Protein AF-A0A2E1QA80-F1 (afdb_monomer_lite)

Foldseek 3Di:
DDPPPVVVVPVPDDDPDPPQLVNQQVVQVVVCVVPPFGFGFDADPVRWGDQKGARVNVQWIAGADRSRHGDPPQIDGPVVHTRPSVDPDPDEDACVPPDDDLLDQDQGWYADPRDTDRPGPPPLADPNHGNVVRDDPDPVRSVVVVVPPPDPPQWDDDPNDTAGVLQQVLLVVQQVQQVVVPDCPVDDPPCQQDGAQGQCLLPQPDPAWEAEQNRIDDPRHPNPSGHHSSSQHHWYYYNNATAEHACDDPRPRQTEEERDLSPLVSANYAADHNEQHAYEEADHLSVLNHPYDLVDLRRAAHDNYQHEDPHHPNHDCRRHHHHPPPPPADQQVLVPPSDLDVVSLVVLVCCVVVVDPDGPVNQRSQPRVPPSDSDVVSSVNSVCVRVVPDD

pLDDT: mean 76.97, std 18.78, range [27.98, 97.75]

Secondary structure (DSSP, 8-state):
--TTTHHHHSTTS-------HHHHHHHHHHHHTT-TT-----B-TTSPBPSEEEETTTTEEEEB-TTSPBPTT--EETTT-----S---TT----TT----S-----EEEEETTEEEEE-S--SEETTEE-GGG--SSHHHHHHHHSS-SS-TTEEEETTEEEEHHHHHHHHHHHHHHHHH-------TT-TT-SSS-GGGGSTT----EEETTEEE------SSS--GGGSSEEEEETTEEEEEE-STT-----EEPPPGGGGG-TT--EEE-TTSEEEEEPPGGGGGS-S-TT-TTTEE-TTSEEESSPPTTS-TTTTTT--GGGSPPTT--SSSS--SHHHHHHHHHHHHHT----HHHHHHH-SS-SS--SHHHHHHHHHHHHT---

Radius of gyration: 38.93 Å; chains: 1; bounding box: 92×45×110 Å

Structure (mmCIF, N/CA/C/O backbone):
data_AF-A0A2E1QA80-F1
#
_entry.id   AF-A0A2E1QA80-F1
#
loop_
_atom_site.group_PDB
_atom_site.id
_atom_site.type_symbol
_atom_site.label_atom_id
_atom_site.label_alt_id
_atom_site.label_comp_id
_atom_site.label_asym_id
_atom_site.label_entity_id
_atom_site.label_seq_id
_atom_site.pdbx_PDB_ins_code
_atom_site.Cartn_x
_atom_site.Cartn_y
_atom_site.Cartn_z
_atom_site.occupancy
_atom_site.B_iso_or_equiv
_atom_site.auth_seq_id
_atom_site.auth_comp_id
_atom_site.auth_asym_id
_atom_site.auth_atom_id
_atom_site.pdbx_PDB_model_num
ATOM 1 N N . MET A 1 1 ? -58.361 2.933 62.385 1.00 33.47 1 MET A N 1
ATOM 2 C CA . MET A 1 1 ? -57.453 3.664 63.294 1.00 33.47 1 MET A CA 1
ATOM 3 C C . MET A 1 1 ? -56.049 3.123 63.044 1.00 33.47 1 MET A C 1
ATOM 5 O O . MET A 1 1 ? -55.799 1.970 63.341 1.00 33.47 1 MET A O 1
ATOM 9 N N . ASN A 1 2 ? -55.247 3.920 62.333 1.00 27.98 2 ASN A N 1
ATOM 10 C CA . ASN A 1 2 ? -53.834 3.807 61.932 1.00 27.98 2 ASN A CA 1
ATOM 11 C C . ASN A 1 2 ? -53.074 2.462 61.977 1.00 27.98 2 ASN A C 1
ATOM 13 O O . ASN A 1 2 ? -52.529 2.083 63.009 1.00 27.98 2 ASN A O 1
ATOM 17 N N . LYS A 1 3 ? -52.808 1.922 60.773 1.00 34.78 3 LYS A N 1
ATOM 18 C CA . LYS A 1 3 ? -51.702 0.989 60.453 1.00 34.78 3 LYS A CA 1
ATOM 19 C C . LYS A 1 3 ? -50.292 1.551 60.768 1.00 34.78 3 LYS A C 1
ATOM 21 O O . LYS A 1 3 ? -49.323 0.808 60.778 1.00 34.78 3 LYS A O 1
ATOM 26 N N . PHE A 1 4 ? -50.178 2.843 61.096 1.00 35.94 4 PHE A N 1
ATOM 27 C CA . PHE A 1 4 ? -48.919 3.520 61.448 1.00 35.94 4 PHE A CA 1
ATOM 28 C C . PHE A 1 4 ? -48.398 3.249 62.874 1.00 35.94 4 PHE A C 1
ATOM 30 O O . PHE A 1 4 ? 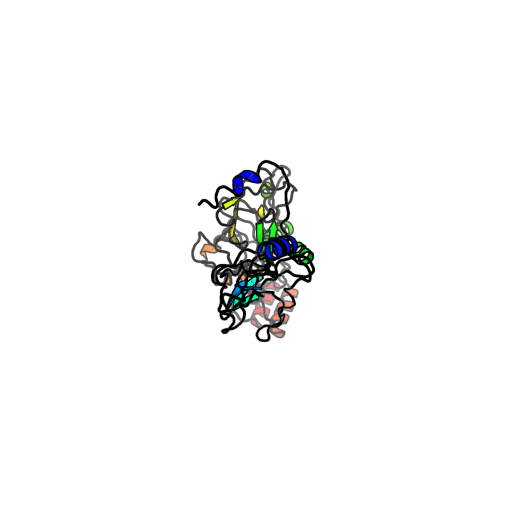-47.248 3.563 63.160 1.00 35.94 4 PHE A O 1
ATOM 37 N N . ILE A 1 5 ? -49.208 2.695 63.786 1.00 38.00 5 ILE A N 1
ATOM 38 C CA . ILE A 1 5 ? -48.797 2.522 65.198 1.00 38.00 5 ILE A CA 1
ATOM 39 C C . ILE A 1 5 ? -48.031 1.208 65.430 1.00 38.00 5 ILE A C 1
ATOM 41 O O . ILE A 1 5 ? -47.217 1.134 66.347 1.00 38.00 5 ILE A O 1
ATOM 45 N N . ILE A 1 6 ? -48.210 0.200 64.572 1.00 40.72 6 ILE A N 1
ATOM 46 C CA . ILE A 1 6 ? -47.523 -1.096 64.711 1.00 40.72 6 ILE A CA 1
ATOM 47 C C . ILE A 1 6 ? -46.044 -0.986 64.296 1.00 40.72 6 ILE A C 1
ATOM 49 O O . ILE A 1 6 ? -45.179 -1.558 64.952 1.00 40.72 6 ILE A O 1
ATOM 53 N N . TYR A 1 7 ? -45.726 -0.137 63.311 1.00 34.78 7 TYR A N 1
ATOM 54 C CA . TYR A 1 7 ? -44.350 0.084 62.841 1.00 34.78 7 TYR A CA 1
ATOM 55 C C . TYR A 1 7 ? -43.421 0.766 63.864 1.00 34.78 7 TYR A C 1
ATOM 57 O O . TYR A 1 7 ? -42.206 0.610 63.784 1.00 34.78 7 TYR A O 1
ATOM 65 N N .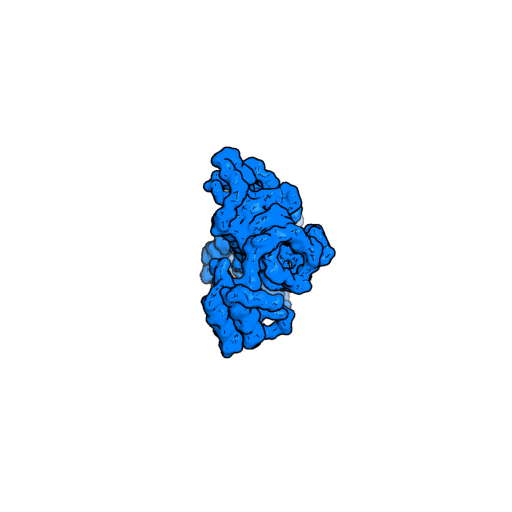 ILE A 1 8 ? -43.953 1.504 64.848 1.00 36.97 8 ILE A N 1
ATOM 66 C CA . ILE A 1 8 ? -43.129 2.266 65.809 1.00 36.97 8 ILE A CA 1
ATOM 67 C C . ILE A 1 8 ? -42.711 1.446 67.043 1.00 36.97 8 ILE A C 1
ATOM 69 O O . ILE A 1 8 ? -41.752 1.815 67.719 1.00 36.97 8 ILE A O 1
ATOM 73 N N . LEU A 1 9 ? -43.351 0.308 67.329 1.00 31.59 9 LEU A N 1
ATOM 74 C CA . LEU A 1 9 ? -42.986 -0.525 68.487 1.00 31.59 9 LEU A CA 1
ATOM 75 C C . LEU A 1 9 ? -41.844 -1.520 68.211 1.00 31.59 9 LEU A C 1
ATOM 77 O O . LEU A 1 9 ? -41.205 -1.965 69.161 1.00 31.59 9 LEU A O 1
ATOM 81 N N . PHE A 1 10 ? -41.526 -1.806 66.945 1.00 38.28 10 PHE A N 1
ATOM 82 C CA . PHE A 1 10 ? -40.479 -2.770 66.570 1.00 38.28 10 PHE A CA 1
ATOM 83 C C . PHE A 1 10 ? -39.069 -2.170 66.432 1.00 38.28 10 PHE A C 1
ATOM 85 O O . PHE A 1 10 ? -38.084 -2.893 66.530 1.00 38.28 10 PHE A O 1
ATOM 92 N N . ILE A 1 11 ? -38.936 -0.845 66.294 1.00 38.66 11 ILE A N 1
ATOM 93 C CA . ILE A 1 11 ? -37.629 -0.182 66.100 1.00 38.66 11 ILE A CA 1
ATOM 94 C C . ILE A 1 11 ? -36.786 -0.130 67.399 1.00 38.66 11 ILE A C 1
ATOM 96 O O . ILE A 1 11 ? -35.590 0.146 67.355 1.00 38.66 11 ILE A O 1
ATOM 100 N N . LEU A 1 12 ? -37.361 -0.433 68.572 1.00 37.56 12 LEU A N 1
ATOM 101 C CA . LEU A 1 12 ? -36.671 -0.306 69.870 1.00 37.56 12 LEU A CA 1
ATOM 102 C C . LEU A 1 12 ? -36.033 -1.594 70.421 1.00 37.56 12 LEU A C 1
ATOM 104 O O . LEU A 1 12 ? -35.258 -1.509 71.372 1.00 37.56 12 LEU A O 1
ATOM 108 N N . PHE A 1 13 ? -36.281 -2.760 69.827 1.00 39.00 13 PHE A N 1
ATOM 109 C CA . PHE A 1 13 ? -35.571 -3.997 70.162 1.00 39.00 13 PHE A CA 1
ATOM 110 C C . PHE A 1 13 ? -35.026 -4.592 68.873 1.00 39.00 13 PHE A C 1
ATOM 112 O O . PHE A 1 13 ? -35.768 -5.224 68.133 1.00 39.00 13 PHE A O 1
ATOM 119 N N . GLY A 1 14 ? -33.743 -4.342 68.595 1.00 38.06 14 GLY A N 1
ATOM 120 C CA . GLY A 1 14 ? -33.034 -4.817 67.407 1.00 38.06 14 GLY A CA 1
ATOM 121 C C . GLY A 1 14 ? -33.037 -6.339 67.278 1.00 38.06 14 GLY A C 1
ATOM 122 O O . GLY A 1 14 ? -32.067 -7.000 67.635 1.00 38.06 14 GLY A O 1
ATOM 123 N N . PHE A 1 15 ? -34.125 -6.866 66.732 1.00 34.81 15 PHE A N 1
ATOM 124 C CA . PHE A 1 15 ? -34.245 -8.200 66.181 1.00 34.81 15 PHE A CA 1
ATOM 125 C C . PHE A 1 15 ? -34.476 -8.039 64.683 1.00 34.81 15 PHE A C 1
ATOM 127 O O . PHE A 1 15 ? -35.538 -7.612 64.241 1.00 34.81 15 PHE A O 1
ATOM 134 N N . THR A 1 16 ? -33.456 -8.365 63.898 1.00 40.69 16 THR A N 1
ATOM 135 C CA . THR A 1 16 ? -33.630 -8.723 62.493 1.00 40.69 16 THR A CA 1
ATOM 136 C C . THR A 1 16 ? -34.321 -10.084 62.468 1.00 40.69 16 THR A C 1
ATOM 138 O O . THR A 1 16 ? -33.661 -11.116 62.585 1.00 40.69 16 THR A O 1
ATOM 141 N N . LEU A 1 17 ? -35.650 -10.093 62.414 1.00 45.44 17 LEU A N 1
ATOM 142 C CA . LEU A 1 17 ? -36.407 -11.299 62.104 1.00 45.44 17 LEU A CA 1
ATOM 143 C C . LEU A 1 17 ? -36.442 -11.430 60.580 1.00 45.44 17 LEU A C 1
ATOM 145 O O . LEU A 1 17 ? -37.048 -10.621 59.884 1.00 45.44 17 LEU A O 1
ATOM 149 N N . SER A 1 18 ? -35.717 -12.421 60.070 1.00 49.22 18 SER A N 1
ATOM 150 C CA . SER A 1 18 ? -36.038 -13.028 58.784 1.00 49.22 18 SER A CA 1
ATOM 151 C C . SER A 1 18 ? -37.424 -13.647 58.958 1.00 49.22 18 SER A C 1
ATOM 153 O O . SER A 1 18 ? -37.533 -14.675 59.623 1.00 49.22 18 SER A O 1
ATOM 155 N N . ASN A 1 19 ? -38.473 -12.990 58.461 1.00 62.25 19 ASN A N 1
ATOM 156 C CA . ASN A 1 19 ? -39.818 -13.564 58.455 1.00 62.25 19 ASN A CA 1
ATOM 157 C C . ASN A 1 19 ? -39.883 -14.564 57.303 1.00 62.25 19 ASN A C 1
ATOM 159 O O . ASN A 1 19 ? -40.236 -14.217 56.178 1.00 62.25 19 ASN A O 1
ATOM 163 N N . ASP A 1 20 ? -39.461 -15.794 57.582 1.00 81.88 20 ASP A N 1
ATOM 164 C CA . ASP A 1 20 ? -39.753 -16.915 56.700 1.00 81.88 20 ASP A CA 1
ATOM 165 C C . ASP A 1 20 ? -41.267 -17.203 56.689 1.00 81.88 20 ASP A C 1
ATOM 167 O O . ASP A 1 20 ? -42.020 -16.786 57.578 1.00 81.88 20 ASP A O 1
ATOM 171 N N . CYS A 1 21 ? -41.737 -17.886 55.646 1.00 89.69 21 CYS A N 1
ATOM 172 C CA . CYS A 1 21 ? -43.166 -18.118 55.442 1.00 89.69 21 CYS A CA 1
ATOM 173 C C . CYS A 1 21 ? -43.776 -18.930 56.597 1.00 89.69 21 CYS A C 1
ATOM 175 O O . CYS A 1 21 ? -44.899 -18.661 57.024 1.00 89.69 21 CYS A O 1
ATOM 177 N N . CYS A 1 22 ? -43.031 -19.900 57.141 1.00 90.75 22 CYS A N 1
ATOM 178 C CA . CYS A 1 22 ? -43.489 -20.754 58.239 1.00 90.75 22 CYS A CA 1
ATOM 179 C C . CYS A 1 22 ? -43.852 -19.944 59.491 1.00 90.75 22 CYS A C 1
ATOM 181 O O . CYS A 1 22 ? -44.881 -20.208 60.113 1.00 90.75 22 CYS A O 1
ATOM 183 N N . MET A 1 23 ? -43.047 -18.939 59.846 1.00 88.06 23 MET A N 1
ATOM 184 C CA . MET A 1 23 ? -43.334 -18.079 60.993 1.00 88.06 23 MET A CA 1
ATOM 185 C C . MET A 1 23 ? -44.624 -17.272 60.797 1.00 88.06 23 MET A C 1
ATOM 187 O O . MET A 1 23 ? -45.465 -17.217 61.697 1.00 88.06 23 MET A O 1
ATOM 191 N N . GLU A 1 24 ? -44.818 -16.694 59.610 1.00 87.88 24 GLU A N 1
ATOM 192 C CA . GLU A 1 24 ? -46.044 -15.966 59.253 1.00 87.88 24 GLU A CA 1
ATOM 193 C C . GLU A 1 24 ? -47.269 -16.893 59.216 1.00 87.88 24 GLU A C 1
ATOM 195 O O . GLU A 1 24 ? -48.359 -16.522 59.659 1.00 87.88 24 GLU A O 1
ATOM 200 N N . GLN A 1 25 ? -47.094 -18.133 58.756 1.00 90.31 25 GLN A N 1
ATOM 201 C CA . GLN A 1 25 ? -48.139 -19.151 58.748 1.00 90.31 25 GLN A CA 1
ATOM 202 C C . GLN A 1 25 ? -48.571 -19.544 60.171 1.00 90.31 25 GLN A C 1
ATOM 204 O O . GLN A 1 25 ? -49.772 -19.638 60.432 1.00 90.31 25 GLN A O 1
ATOM 209 N N . GLU A 1 26 ? -47.635 -19.735 61.108 1.00 89.00 26 GLU A N 1
ATOM 210 C CA . GLU A 1 26 ? -47.949 -20.038 62.514 1.00 89.00 26 GLU A CA 1
ATOM 211 C C . GLU A 1 26 ? -48.696 -18.888 63.205 1.00 89.00 26 GLU A C 1
ATOM 213 O O . GLU A 1 26 ? -49.686 -19.124 63.909 1.00 89.00 26 GLU A O 1
ATOM 218 N N . ILE A 1 27 ? -48.261 -17.645 62.970 1.00 86.50 27 ILE A N 1
ATOM 219 C CA . ILE A 1 27 ? -48.934 -16.444 63.482 1.00 86.50 27 ILE A CA 1
ATOM 220 C C . ILE A 1 27 ? -50.348 -16.362 62.910 1.00 86.50 27 ILE A C 1
ATOM 222 O O . ILE A 1 27 ? -51.305 -16.219 63.673 1.00 86.50 27 ILE A O 1
ATOM 226 N N . ALA A 1 28 ? -50.503 -16.537 61.593 1.00 85.56 28 ALA A N 1
ATOM 227 C CA . ALA A 1 28 ? -51.807 -16.533 60.946 1.00 85.56 28 ALA A CA 1
ATOM 228 C C . ALA A 1 28 ? -52.720 -17.618 61.535 1.00 85.56 28 ALA A C 1
ATOM 230 O O . ALA A 1 28 ? -53.849 -17.317 61.903 1.00 85.56 28 ALA A O 1
ATOM 231 N N . ILE A 1 29 ? -52.245 -18.855 61.712 1.00 85.69 29 ILE A N 1
ATOM 232 C CA . ILE A 1 29 ? -53.035 -19.947 62.307 1.00 85.69 29 ILE A CA 1
ATOM 233 C C . ILE A 1 29 ? -53.491 -19.603 63.732 1.00 85.69 29 ILE A C 1
ATOM 235 O O . ILE A 1 29 ? -54.655 -19.837 64.068 1.00 85.69 29 ILE A O 1
ATOM 239 N N . SER A 1 30 ? -52.601 -19.040 64.556 1.00 83.94 30 SER A N 1
ATOM 240 C CA . SER A 1 30 ? -52.919 -18.611 65.924 1.00 83.94 30 SER A CA 1
ATOM 241 C C . SER A 1 30 ? -53.962 -17.490 65.940 1.00 83.94 30 SER A C 1
ATOM 243 O O . SER A 1 30 ? -54.946 -17.567 66.677 1.00 83.94 30 SER A O 1
ATOM 245 N N . ASP A 1 31 ? -53.779 -16.472 65.102 1.00 81.75 31 ASP A N 1
ATOM 246 C CA . ASP A 1 31 ? -54.678 -15.319 65.008 1.00 81.75 31 ASP A CA 1
ATOM 247 C C . ASP A 1 31 ? -56.041 -15.686 64.404 1.00 81.75 31 ASP A C 1
ATOM 249 O O . ASP A 1 31 ? -57.049 -15.028 64.673 1.00 81.75 31 ASP A O 1
ATOM 253 N N . CYS A 1 32 ? -56.098 -16.756 63.605 1.00 79.12 32 CYS A N 1
ATOM 254 C CA . CYS A 1 32 ? -57.327 -17.221 62.979 1.00 79.12 32 CYS A CA 1
ATOM 255 C C . CYS A 1 32 ? -58.323 -17.851 63.962 1.00 79.12 32 CYS A C 1
ATOM 257 O O . CYS A 1 32 ? -59.497 -17.873 63.614 1.00 79.12 32 CYS A O 1
ATOM 259 N N . ASP A 1 33 ? -57.907 -18.368 65.129 1.00 73.81 33 ASP A N 1
ATOM 260 C CA . ASP A 1 33 ? -58.739 -18.971 66.205 1.00 73.81 33 ASP A CA 1
ATOM 261 C C . ASP A 1 33 ? -60.045 -19.670 65.736 1.00 73.81 33 ASP A C 1
ATOM 263 O O . ASP A 1 33 ? -61.141 -19.457 66.256 1.00 73.81 33 ASP A O 1
ATOM 267 N N . GLY A 1 34 ? -59.963 -20.476 64.670 1.00 65.81 34 GLY A N 1
ATOM 268 C CA . GLY A 1 34 ? -61.111 -21.198 64.102 1.00 65.81 34 GLY A CA 1
ATOM 269 C C . GLY A 1 34 ? -62.166 -20.349 63.368 1.00 65.81 34 GLY A C 1
ATOM 270 O O . GLY A 1 34 ? -63.216 -20.882 62.993 1.00 65.81 34 GLY A O 1
ATOM 271 N N . MET A 1 35 ? -61.925 -19.058 63.120 1.00 71.50 35 MET A N 1
ATOM 272 C CA . MET A 1 35 ? -62.786 -18.209 62.296 1.00 71.50 35 MET A CA 1
ATOM 273 C C . MET A 1 35 ? -62.778 -18.671 60.837 1.00 71.50 35 MET A C 1
ATOM 275 O O . MET A 1 35 ? -61.754 -18.712 60.156 1.00 71.50 35 MET A O 1
ATOM 279 N N . THR A 1 36 ? -63.967 -18.990 60.324 1.00 65.44 36 THR A N 1
ATOM 280 C CA . THR A 1 36 ? -64.150 -19.292 58.905 1.00 65.44 36 THR A CA 1
ATOM 281 C C . THR A 1 36 ? -63.960 -18.014 58.099 1.00 65.44 36 THR A C 1
ATOM 283 O O . THR A 1 36 ? -64.730 -17.069 58.254 1.00 65.44 36 THR A O 1
ATOM 286 N N . GLY A 1 37 ? -62.955 -17.989 57.226 1.00 71.94 37 GLY A N 1
ATOM 287 C CA . GLY A 1 37 ? -62.759 -16.879 56.299 1.00 71.94 37 GLY A CA 1
ATOM 288 C C . GLY A 1 37 ? -61.359 -16.288 56.271 1.00 71.94 37 GLY A C 1
ATOM 289 O O . GLY A 1 37 ? -61.060 -15.558 55.333 1.00 71.94 37 GLY A O 1
ATOM 290 N N . CYS A 1 38 ? -60.507 -16.593 57.245 1.00 82.38 38 CYS A N 1
ATOM 291 C CA . CYS A 1 38 ? -59.172 -16.013 57.325 1.00 82.38 38 CYS A CA 1
ATOM 292 C C . CYS A 1 38 ? -58.198 -16.605 56.294 1.00 82.38 38 CYS A C 1
ATOM 294 O O . CYS A 1 38 ? -58.375 -17.735 55.833 1.00 82.38 38 CYS A O 1
ATOM 296 N N . PHE A 1 39 ? -57.205 -15.809 55.898 1.00 87.31 39 PHE A N 1
ATOM 297 C CA . PHE A 1 39 ? -56.135 -16.230 54.998 1.00 87.31 39 PHE A CA 1
ATOM 298 C C . PHE A 1 39 ? -55.003 -16.857 55.812 1.00 87.31 39 PHE A C 1
ATOM 300 O O . PHE A 1 39 ? -54.581 -16.286 56.814 1.00 87.31 39 PHE A O 1
ATOM 307 N N . ILE A 1 40 ? -54.533 -18.022 55.374 1.00 90.12 40 ILE A N 1
ATOM 308 C CA . ILE A 1 40 ? -53.371 -18.706 55.940 1.00 90.12 40 ILE A CA 1
ATOM 309 C C . ILE A 1 40 ? -52.361 -18.838 54.794 1.00 90.12 40 ILE A C 1
ATOM 311 O O . ILE A 1 40 ? -52.708 -19.497 53.809 1.00 90.12 40 ILE A O 1
ATOM 315 N N . PRO A 1 41 ? -51.163 -18.232 54.903 1.00 91.38 41 PRO A N 1
ATOM 316 C CA . PRO A 1 41 ? -50.096 -18.376 53.920 1.00 91.38 41 PRO A CA 1
ATOM 317 C C . PRO A 1 41 ? -49.795 -19.833 53.575 1.00 91.38 41 PRO A C 1
ATOM 319 O O . PRO A 1 41 ? -49.794 -20.700 54.453 1.00 91.38 41 PRO A O 1
ATOM 322 N N . GLN A 1 42 ? -49.525 -20.109 52.304 1.00 93.38 42 GLN A N 1
ATOM 323 C CA . GLN A 1 42 ? -49.032 -21.396 51.831 1.00 93.38 42 GLN A CA 1
ATOM 324 C C . GLN A 1 42 ? -47.503 -21.376 51.745 1.00 93.38 42 GLN A C 1
ATOM 326 O O . GLN A 1 42 ? -46.925 -20.529 51.065 1.00 93.38 42 GLN A O 1
ATOM 331 N N . CYS A 1 43 ? -46.857 -22.325 52.423 1.00 91.50 43 CYS A N 1
ATOM 332 C CA . CYS A 1 43 ? -45.402 -22.403 52.536 1.00 91.50 43 CYS A CA 1
ATOM 333 C C . CYS A 1 43 ? -44.884 -23.769 52.088 1.00 91.50 43 CYS A C 1
ATOM 335 O O . CYS A 1 43 ? -45.523 -24.793 52.343 1.00 91.50 43 CYS A O 1
ATOM 337 N N . THR A 1 44 ? -43.697 -23.758 51.488 1.00 84.44 44 THR A N 1
ATOM 338 C CA . THR A 1 44 ? -42.917 -24.949 51.138 1.00 84.44 44 THR A CA 1
ATOM 339 C C . THR A 1 44 ? -42.344 -25.624 52.392 1.00 84.44 44 THR A C 1
ATOM 341 O O . THR A 1 44 ? -42.290 -25.034 53.474 1.00 84.44 44 THR A O 1
ATOM 344 N N . ASN A 1 45 ? -41.833 -26.853 52.248 1.00 83.38 45 ASN A N 1
ATOM 345 C CA . ASN A 1 45 ? -41.173 -27.578 53.347 1.00 83.38 45 ASN A CA 1
ATOM 346 C C . ASN A 1 45 ? -39.899 -26.887 53.868 1.00 83.38 45 ASN A C 1
ATOM 348 O O . ASN A 1 45 ? -39.525 -27.105 55.018 1.00 83.38 45 ASN A O 1
ATOM 352 N N . ASP A 1 46 ? -39.253 -26.069 53.033 1.00 85.75 46 ASP A N 1
ATOM 353 C CA . ASP A 1 46 ? -38.039 -25.317 53.375 1.00 85.75 46 ASP A CA 1
ATOM 354 C C . ASP A 1 46 ? -38.357 -23.916 53.933 1.00 85.75 46 ASP A C 1
ATOM 356 O O . ASP A 1 46 ? -37.471 -23.074 54.052 1.00 85.75 46 ASP A O 1
ATOM 360 N N . CYS A 1 47 ? -39.624 -23.655 54.277 1.00 85.75 47 CYS A N 1
ATOM 361 C CA . CYS A 1 47 ? -40.120 -22.386 54.814 1.00 85.75 47 CYS A CA 1
ATOM 362 C C . CYS A 1 47 ? -40.030 -21.174 53.872 1.00 85.75 47 CYS A C 1
ATOM 364 O O . CYS A 1 47 ? -40.194 -20.034 54.310 1.00 85.75 47 CYS A O 1
ATOM 366 N N . ASN A 1 48 ? -39.890 -21.412 52.567 1.00 84.75 48 ASN A N 1
ATOM 367 C CA . ASN A 1 48 ? -40.126 -20.400 51.535 1.00 84.75 48 ASN A CA 1
ATOM 368 C C . ASN A 1 48 ? -41.621 -20.285 51.210 1.00 84.75 48 ASN A C 1
ATOM 370 O O . ASN A 1 48 ? -42.378 -21.239 51.415 1.00 84.75 48 ASN A O 1
ATOM 374 N N . TRP A 1 49 ? -42.031 -19.142 50.665 1.00 85.69 49 TRP A N 1
ATOM 375 C CA . TRP A 1 49 ? -43.381 -18.931 50.142 1.00 85.69 49 TRP A CA 1
ATOM 376 C C . TRP A 1 49 ? -43.641 -19.845 48.942 1.00 85.69 49 TRP A C 1
ATOM 378 O O . TRP A 1 49 ? -42.807 -19.939 48.043 1.00 85.69 49 TRP A O 1
ATOM 388 N N . GLU A 1 50 ? -44.789 -20.525 48.921 1.00 85.56 50 GLU A N 1
ATOM 389 C CA . GLU A 1 50 ? -45.269 -21.153 47.684 1.00 85.56 50 GLU A CA 1
ATOM 390 C C . GLU A 1 50 ? -45.557 -20.047 46.662 1.00 85.56 50 GLU A C 1
ATOM 392 O O . GLU A 1 50 ? -46.212 -19.056 47.000 1.00 85.56 50 GLU A O 1
ATOM 397 N N . SER A 1 51 ? -45.099 -20.205 45.417 1.00 85.06 51 SER A N 1
ATOM 398 C CA . SER A 1 51 ? -45.230 -19.155 44.393 1.00 85.06 51 SER A CA 1
ATOM 399 C C . SER A 1 51 ? -46.687 -18.779 44.118 1.00 85.06 51 SER A C 1
ATOM 401 O O . SER A 1 51 ? -46.973 -17.637 43.772 1.00 85.06 51 SER A O 1
ATOM 403 N N . THR A 1 52 ? -47.618 -19.714 44.335 1.00 89.25 52 THR A N 1
ATOM 404 C CA . THR A 1 52 ? -49.066 -19.478 44.319 1.00 89.25 52 THR A CA 1
ATOM 405 C C . THR A 1 52 ? -49.623 -19.420 45.737 1.00 89.25 52 THR A C 1
ATOM 407 O O . THR A 1 52 ? -49.551 -20.396 46.486 1.00 89.25 52 THR A O 1
ATOM 410 N N . GLN A 1 53 ? -50.291 -18.319 46.072 1.00 92.19 53 GLN A N 1
ATOM 411 C CA . GLN A 1 53 ? -51.092 -18.193 47.287 1.00 92.19 53 GLN A CA 1
ATOM 412 C C . GLN A 1 53 ? -52.578 -18.259 46.940 1.00 92.19 53 GLN A C 1
ATOM 414 O O . GLN A 1 53 ? -53.024 -17.693 45.944 1.00 92.19 53 GLN A O 1
ATOM 419 N N . CYS A 1 54 ? -53.371 -18.938 47.768 1.00 89.88 54 CYS A N 1
ATOM 420 C CA . CYS A 1 54 ? -54.803 -19.116 47.530 1.00 89.88 54 CYS A CA 1
ATOM 421 C C . CYS A 1 54 ? -55.630 -18.805 48.772 1.00 89.88 54 CYS A C 1
ATOM 423 O O . CYS A 1 54 ? -55.446 -19.397 49.837 1.00 89.88 54 CYS A O 1
ATOM 425 N N . TRP A 1 55 ? -56.636 -17.949 48.625 1.00 92.44 55 TRP A N 1
ATOM 426 C CA . TRP A 1 55 ? -57.567 -17.639 49.697 1.00 92.44 55 TRP A CA 1
ATOM 427 C C . TRP A 1 55 ? -58.931 -18.283 49.462 1.00 92.44 55 TRP A C 1
ATOM 429 O O . TRP A 1 55 ? -59.815 -17.749 48.791 1.00 92.44 55 TRP A O 1
ATOM 439 N N . SER A 1 56 ? -59.129 -19.451 50.073 1.00 81.69 56 SER A N 1
ATOM 440 C CA . SER A 1 56 ? -60.317 -20.287 49.856 1.00 81.69 56 SER A CA 1
ATOM 441 C C . SER A 1 56 ? -61.653 -19.604 50.175 1.00 81.69 56 SER A C 1
ATOM 443 O O . SER A 1 56 ? -62.676 -20.000 49.624 1.00 81.69 56 SER A O 1
ATOM 445 N N . SER A 1 57 ? -61.681 -18.606 51.066 1.00 83.00 57 SER A N 1
ATOM 446 C CA . SER A 1 57 ? -62.924 -17.930 51.462 1.00 83.00 57 SER A CA 1
ATOM 447 C C . SER A 1 57 ? -63.390 -16.873 50.462 1.00 83.00 57 SER A C 1
ATOM 449 O O . SER A 1 57 ? -64.593 -16.650 50.327 1.00 83.00 57 SER A O 1
ATOM 451 N N . THR A 1 58 ? -62.452 -16.239 49.758 1.00 86.06 58 THR A N 1
ATOM 452 C CA . THR A 1 58 ? -62.739 -15.284 48.682 1.00 86.06 58 THR A CA 1
ATOM 453 C C . THR A 1 58 ? -62.816 -15.990 47.333 1.00 86.06 58 THR A C 1
ATOM 455 O O . THR A 1 58 ? -63.499 -15.508 46.431 1.00 86.06 58 THR A O 1
ATOM 458 N N . GLY A 1 59 ? -62.163 -17.150 47.214 1.00 85.12 59 GLY A N 1
ATOM 459 C CA . GLY A 1 59 ? -62.073 -17.920 45.982 1.00 85.12 59 GLY A CA 1
ATOM 460 C C . GLY A 1 59 ? -61.086 -17.318 44.988 1.00 85.12 59 GLY A C 1
ATOM 461 O O . GLY A 1 59 ? -61.295 -17.482 43.794 1.00 85.12 59 GLY A O 1
ATOM 462 N N . TYR A 1 60 ? -60.051 -16.618 45.458 1.00 88.88 60 TYR A N 1
ATOM 463 C CA . TYR A 1 60 ? -58.995 -16.049 44.616 1.00 88.88 60 TYR A CA 1
ATOM 464 C C . TYR A 1 60 ? -57.647 -16.694 44.916 1.00 88.88 60 TYR A C 1
ATOM 466 O O . TYR A 1 60 ? -57.365 -17.036 46.067 1.00 88.88 60 TYR A O 1
ATOM 474 N N . CYS A 1 61 ? -56.824 -16.827 43.883 1.00 89.25 61 CYS A N 1
ATOM 475 C CA . CYS A 1 61 ? -55.418 -17.201 43.980 1.00 89.25 61 CYS A CA 1
ATOM 476 C C . CYS A 1 61 ? -54.567 -16.159 43.243 1.00 89.25 61 CYS A C 1
ATOM 478 O O . CYS A 1 61 ? -55.030 -15.612 42.244 1.00 89.25 61 CYS A O 1
ATOM 480 N N . TRP A 1 62 ? -53.356 -15.886 43.720 1.00 90.62 62 TRP A N 1
ATOM 481 C CA . TRP A 1 62 ? -52.415 -14.920 43.139 1.00 90.62 62 TRP A CA 1
ATOM 482 C C . TRP A 1 62 ? -50.974 -15.430 43.251 1.00 90.62 62 TRP A C 1
ATOM 484 O O . TRP A 1 62 ? -50.698 -16.340 44.038 1.00 90.62 62 TRP A O 1
ATOM 494 N N . CYS A 1 63 ? -50.067 -14.836 42.479 1.00 86.50 63 CYS A N 1
ATOM 495 C CA . CYS A 1 63 ? -48.638 -15.112 42.578 1.00 86.50 63 CYS A CA 1
ATOM 496 C C . CYS A 1 63 ? -47.971 -14.192 43.601 1.00 86.50 63 CYS A C 1
ATOM 498 O O . CYS A 1 63 ? -48.385 -13.040 43.765 1.00 86.50 63 CYS A O 1
ATOM 500 N N . VAL A 1 64 ? -46.934 -14.686 44.276 1.00 82.00 64 VAL A N 1
ATOM 501 C CA . VAL A 1 64 ? -46.125 -13.900 45.219 1.00 82.00 64 VAL A CA 1
ATOM 502 C C . VAL A 1 64 ? -44.637 -13.954 44.892 1.00 82.00 64 VAL A C 1
ATOM 504 O O . VAL A 1 64 ? -44.158 -14.935 44.330 1.00 82.00 64 VAL A O 1
ATOM 507 N N . ASP A 1 65 ? -43.909 -12.898 45.258 1.00 75.56 65 ASP A N 1
ATOM 508 C CA . ASP A 1 65 ? -42.448 -12.851 45.170 1.00 75.56 65 ASP A CA 1
ATOM 509 C C . ASP A 1 65 ? -41.764 -13.689 46.275 1.00 75.56 65 ASP A C 1
ATOM 511 O O . ASP A 1 65 ? -42.408 -14.262 47.159 1.00 75.56 65 ASP A O 1
ATOM 515 N N . GLN A 1 66 ? -40.426 -13.721 46.267 1.00 77.12 66 GLN A N 1
ATOM 516 C CA . GLN A 1 66 ? -39.612 -14.423 47.275 1.00 77.12 66 GLN A CA 1
ATOM 517 C C . GLN A 1 66 ? -39.852 -13.965 48.730 1.00 77.12 66 GLN A C 1
ATOM 519 O O . GLN A 1 66 ? -39.470 -14.669 49.664 1.00 77.12 66 GLN A O 1
ATOM 524 N N . ASN A 1 67 ? -40.480 -12.803 48.935 1.00 77.06 67 ASN A N 1
ATOM 525 C CA . ASN A 1 67 ? -40.796 -12.237 50.244 1.00 77.06 67 ASN A CA 1
ATOM 526 C C . ASN A 1 67 ? -42.287 -12.376 50.613 1.00 77.06 67 ASN A C 1
ATOM 528 O O . ASN A 1 67 ? -42.685 -11.910 51.682 1.00 77.06 67 ASN A O 1
ATOM 532 N N . GLY A 1 68 ? -43.111 -12.996 49.760 1.00 78.50 68 GLY A N 1
ATOM 533 C CA . GLY A 1 68 ? -44.546 -13.177 49.986 1.00 78.50 68 GLY A CA 1
ATOM 534 C C . GLY A 1 68 ? -45.420 -11.994 49.559 1.00 78.50 68 GLY A C 1
ATOM 535 O O . GLY A 1 68 ? -46.605 -11.959 49.905 1.00 78.50 68 GLY A O 1
ATOM 536 N N . PHE A 1 69 ? -44.880 -11.015 48.825 1.00 80.00 69 PHE A N 1
ATOM 537 C CA . PHE A 1 69 ? -45.666 -9.901 48.294 1.00 80.00 69 PHE A CA 1
ATOM 538 C C . PHE A 1 69 ? -46.408 -10.309 47.026 1.00 80.00 69 PHE A C 1
ATOM 540 O O . PHE A 1 69 ? -45.824 -10.892 46.120 1.00 80.00 69 PHE A O 1
ATOM 547 N N . GLU A 1 70 ? -47.698 -9.973 46.955 1.00 82.75 70 GLU A N 1
ATOM 548 C CA . GLU A 1 70 ? -48.522 -10.202 45.766 1.00 82.75 70 GLU A CA 1
ATOM 549 C C . GLU A 1 70 ? -47.938 -9.487 44.541 1.00 82.75 70 GLU A C 1
ATOM 551 O O . GLU A 1 70 ? -47.696 -8.278 44.570 1.00 82.75 70 GLU A O 1
ATOM 556 N N . ILE A 1 71 ? -47.773 -10.238 43.451 1.00 73.69 71 ILE A N 1
ATOM 557 C CA . ILE A 1 71 ? -47.439 -9.704 42.133 1.00 73.69 71 ILE A CA 1
ATOM 558 C C . ILE A 1 71 ? -48.708 -9.081 41.551 1.00 73.69 71 ILE A C 1
ATOM 560 O O . ILE A 1 71 ? -49.713 -9.766 41.322 1.00 73.69 71 ILE A O 1
ATOM 564 N N . GLU A 1 72 ? -48.677 -7.770 41.323 1.00 75.00 72 GLU A N 1
ATOM 565 C CA . GLU A 1 72 ? -49.839 -7.008 40.870 1.00 75.00 72 GLU A CA 1
ATOM 566 C C . GLU A 1 72 ? -50.391 -7.560 39.544 1.00 75.00 72 GLU A C 1
ATOM 568 O O . GLU A 1 72 ? -49.661 -7.784 38.582 1.00 75.00 72 GLU A O 1
ATOM 573 N N . GLY A 1 73 ? -51.706 -7.793 39.490 1.00 74.25 73 GLY A N 1
ATOM 574 C CA . GLY A 1 73 ? -52.384 -8.308 38.296 1.00 74.25 73 GLY A CA 1
ATOM 575 C C . GLY A 1 73 ? -52.397 -9.835 38.149 1.00 74.25 73 GLY A C 1
ATOM 576 O O . GLY A 1 73 ? -53.068 -10.329 37.247 1.00 74.25 73 GLY A O 1
ATOM 577 N N . SER A 1 74 ? -51.748 -10.585 39.048 1.00 76.00 74 SER A N 1
ATOM 578 C CA . SER A 1 74 ? -51.737 -12.061 39.026 1.00 76.00 74 SER A CA 1
ATOM 579 C C . SER A 1 74 ? -52.985 -12.720 39.639 1.00 76.00 74 SER A C 1
ATOM 581 O O . SER A 1 74 ? -53.186 -13.925 39.504 1.00 76.00 74 SER A O 1
ATOM 583 N N . SER A 1 75 ? -53.840 -11.952 40.322 1.00 86.94 75 SER A N 1
ATOM 584 C CA . SER A 1 75 ? -55.013 -12.474 41.029 1.00 86.94 75 SER A CA 1
ATOM 585 C C . SER A 1 75 ? -56.101 -12.969 40.073 1.00 86.94 75 SER A C 1
ATOM 587 O O . SER A 1 75 ? -56.676 -12.185 39.312 1.00 86.94 75 SER A O 1
ATOM 589 N N . ILE A 1 76 ? -56.447 -14.256 40.156 1.00 77.75 76 ILE A N 1
ATOM 590 C CA . ILE A 1 76 ? -57.551 -14.851 39.396 1.00 77.75 76 ILE A CA 1
ATOM 591 C C . ILE A 1 76 ? -58.533 -15.614 40.297 1.00 77.75 76 ILE A C 1
ATOM 593 O O . ILE A 1 76 ? -58.151 -16.139 41.349 1.00 77.75 76 ILE A O 1
ATOM 597 N N . PRO A 1 77 ? -59.812 -15.727 39.899 1.00 83.44 77 PRO A N 1
ATOM 598 C CA . PRO A 1 77 ? -60.767 -16.561 40.612 1.00 83.44 77 PRO A CA 1
ATOM 599 C C . PRO A 1 77 ? -60.458 -18.055 40.437 1.00 83.44 77 PRO A C 1
ATOM 601 O O . PRO A 1 77 ? -60.328 -18.539 39.314 1.00 83.44 77 PRO A O 1
ATOM 604 N N . SER A 1 78 ? -60.454 -18.822 41.527 1.00 80.06 78 SER A N 1
ATOM 605 C CA . SER A 1 78 ? -60.068 -20.242 41.556 1.00 80.06 78 SER A CA 1
ATOM 606 C C . SER A 1 78 ? -60.967 -21.169 40.726 1.00 80.06 78 SER A C 1
ATOM 608 O O . SER A 1 78 ? -60.583 -22.288 40.396 1.00 80.06 78 SER A O 1
ATOM 610 N N . TRP A 1 79 ? -62.170 -20.721 40.348 1.00 77.06 79 TRP A N 1
ATOM 611 C CA . TRP A 1 79 ? -63.058 -21.449 39.431 1.00 77.06 79 TRP A CA 1
ATOM 612 C C . TRP A 1 79 ? -62.748 -21.211 37.945 1.00 77.06 79 TRP A C 1
ATOM 614 O O . TRP A 1 79 ? -63.352 -21.863 37.093 1.00 77.06 79 TRP A O 1
ATOM 624 N N . GLN A 1 80 ? -61.856 -20.272 37.621 1.00 73.88 80 GLN A N 1
ATOM 625 C CA . GLN A 1 80 ? -61.347 -20.039 36.264 1.00 73.88 80 GLN A CA 1
ATOM 626 C C . GLN A 1 80 ? -59.996 -20.726 36.025 1.00 73.88 80 GLN A C 1
ATOM 628 O O . GLN A 1 80 ? -59.621 -20.916 34.872 1.00 73.88 80 GLN A O 1
ATOM 633 N N . GLY A 1 81 ? -59.307 -21.140 37.091 1.00 77.69 81 GLY A N 1
ATOM 634 C CA . GLY A 1 81 ? -58.011 -21.810 37.046 1.00 77.69 81 GLY A CA 1
ATOM 635 C C . GLY A 1 81 ? -57.143 -21.428 38.244 1.00 77.69 81 GLY A C 1
ATOM 636 O O . GLY A 1 81 ? -57.629 -20.810 39.192 1.00 77.69 81 GLY A O 1
ATOM 637 N N . TYR A 1 82 ? -55.860 -21.781 38.175 1.00 76.19 82 TYR A N 1
ATOM 638 C CA . TYR A 1 82 ? -54.814 -21.279 39.072 1.00 76.19 82 TYR A CA 1
ATOM 639 C C . TYR A 1 82 ? -53.917 -20.306 38.297 1.00 76.19 82 TYR A C 1
ATOM 641 O O . TYR A 1 82 ? -53.743 -20.517 37.093 1.00 76.19 82 TYR A O 1
ATOM 649 N N . PRO A 1 83 ? -53.433 -19.220 38.931 1.00 75.56 83 PRO A N 1
ATOM 650 C CA . PRO A 1 83 ? -52.513 -18.306 38.274 1.00 75.56 83 PRO A CA 1
ATOM 651 C C . PRO A 1 83 ? -51.237 -19.068 37.927 1.00 75.56 83 PRO A C 1
ATOM 653 O O . PRO A 1 83 ? -50.798 -19.930 38.689 1.00 75.56 83 PRO A O 1
ATOM 656 N N . ASP A 1 84 ? -50.688 -18.785 36.754 1.00 77.56 84 ASP A N 1
ATOM 657 C CA . ASP A 1 84 ? -49.431 -19.382 36.334 1.00 77.56 84 ASP A CA 1
ATOM 658 C C . ASP A 1 84 ? -48.285 -18.640 37.026 1.00 77.56 84 ASP A C 1
ATOM 660 O O . ASP A 1 84 ? -47.934 -17.523 36.649 1.00 77.56 84 ASP A O 1
ATOM 664 N N . CYS A 1 85 ? -47.788 -19.228 38.112 1.00 74.06 85 CYS A N 1
ATOM 665 C CA . CYS A 1 85 ? -46.709 -18.676 38.930 1.00 74.06 85 CYS A CA 1
ATOM 666 C C . CYS A 1 85 ? -45.390 -19.433 38.723 1.00 74.06 85 CYS A C 1
ATOM 668 O O . CYS A 1 85 ? -44.487 -19.317 39.555 1.00 74.06 85 CYS A O 1
ATOM 670 N N . GLU A 1 86 ? -45.290 -20.243 37.661 1.00 65.75 86 GLU A N 1
ATOM 671 C CA . GLU A 1 86 ? -44.033 -20.879 37.245 1.00 65.75 86 GLU A CA 1
ATOM 672 C C . GLU A 1 86 ? -43.169 -19.944 36.372 1.00 65.75 86 GLU A C 1
ATOM 674 O O . GLU A 1 86 ? -42.006 -20.251 36.117 1.00 65.75 86 GLU A O 1
ATOM 679 N N . ASP A 1 87 ? -43.673 -18.752 36.029 1.00 47.53 87 ASP A N 1
ATOM 680 C CA . ASP A 1 87 ? -42.950 -17.709 35.293 1.00 47.53 87 ASP A CA 1
ATOM 681 C C . ASP A 1 87 ? -42.411 -16.602 36.223 1.00 47.53 87 ASP A C 1
ATOM 683 O O . ASP A 1 87 ? -42.980 -15.518 36.371 1.00 47.53 87 ASP A O 1
ATOM 687 N N . ASN A 1 88 ? -41.248 -16.849 36.832 1.00 40.84 88 ASN A N 1
ATOM 688 C CA . ASN A 1 88 ? -40.402 -15.775 37.360 1.00 40.84 88 ASN A CA 1
ATOM 689 C C . ASN A 1 88 ? -39.791 -14.996 36.184 1.00 40.84 88 ASN A C 1
ATOM 691 O O . ASN A 1 88 ? -38.724 -15.358 35.694 1.00 40.84 88 ASN A O 1
ATOM 695 N N . ASN A 1 89 ? -40.454 -13.931 35.727 1.00 44.06 89 ASN A N 1
ATOM 696 C CA . ASN A 1 89 ? -39.915 -13.051 34.686 1.00 44.06 89 ASN A CA 1
ATOM 697 C C . ASN A 1 89 ? -40.230 -11.564 34.937 1.00 44.06 89 ASN A C 1
ATOM 699 O O . ASN A 1 89 ? -40.867 -10.885 34.133 1.00 44.06 89 ASN A O 1
ATOM 703 N N . GLU A 1 90 ? -39.698 -11.008 36.028 1.00 46.00 90 GLU A N 1
ATOM 704 C CA . GLU A 1 90 ? -39.151 -9.650 35.923 1.00 46.00 90 GLU A CA 1
ATOM 705 C C . GLU A 1 90 ? -37.873 -9.746 35.067 1.00 46.00 90 GLU A C 1
ATOM 707 O O . GLU A 1 90 ? -36.829 -10.148 35.574 1.00 46.00 90 GLU A O 1
ATOM 712 N N . GLY A 1 91 ? -37.947 -9.433 33.763 1.00 46.09 91 GLY A N 1
ATOM 713 C CA . GLY A 1 91 ? -36.730 -9.368 32.933 1.00 46.09 91 GLY A CA 1
ATOM 714 C C . GLY A 1 91 ? -36.835 -9.461 31.406 1.00 46.09 91 GLY A C 1
ATOM 715 O O . GLY A 1 91 ? -35.794 -9.494 30.758 1.00 46.09 91 GLY A O 1
ATOM 716 N N . CYS A 1 92 ? -38.018 -9.502 30.789 1.00 43.78 92 CYS A N 1
ATOM 717 C CA . CYS A 1 92 ? -38.108 -9.653 29.330 1.00 43.78 92 CYS A CA 1
ATOM 718 C C . CYS A 1 92 ? -38.090 -8.279 28.627 1.00 43.78 92 CYS A C 1
ATOM 720 O O . CYS A 1 92 ? -39.103 -7.578 28.586 1.00 43.78 92 CYS A O 1
ATOM 722 N N . TYR A 1 93 ? -36.923 -7.878 28.113 1.00 48.03 93 TYR A N 1
ATOM 723 C CA . TYR A 1 93 ? -36.729 -6.661 27.316 1.00 48.03 93 TYR A CA 1
ATOM 724 C C . TYR A 1 93 ? -36.825 -6.980 25.816 1.00 48.03 93 TYR A C 1
ATOM 726 O O . TYR A 1 93 ? -36.407 -8.049 25.373 1.00 48.03 93 TYR A O 1
ATOM 734 N N . ASP A 1 94 ? -37.378 -6.055 25.031 1.00 45.69 94 ASP A N 1
ATOM 735 C CA . ASP A 1 94 ? -37.351 -6.132 23.568 1.00 45.69 94 ASP A CA 1
ATOM 736 C C . ASP A 1 94 ? -35.961 -5.703 23.077 1.00 45.69 94 ASP A C 1
ATOM 738 O O . ASP A 1 94 ? -35.577 -4.542 23.226 1.00 45.69 94 ASP A O 1
ATOM 742 N N . LEU A 1 95 ? -35.185 -6.666 22.577 1.00 48.84 95 LEU A N 1
ATOM 743 C CA . LEU A 1 95 ? -33.792 -6.484 22.155 1.00 48.84 95 LEU A CA 1
ATOM 744 C C . LEU A 1 95 ? -33.617 -6.667 20.642 1.00 48.84 95 LEU A C 1
ATOM 746 O O . LEU A 1 95 ? -32.486 -6.729 20.175 1.00 48.84 95 LEU A O 1
ATOM 750 N N . ILE A 1 96 ? -34.712 -6.751 19.874 1.00 46.09 96 ILE A N 1
ATOM 751 C CA . ILE A 1 96 ? -34.667 -7.008 18.423 1.00 46.09 96 ILE A CA 1
ATOM 752 C C . ILE A 1 96 ? -33.851 -5.949 17.660 1.00 46.09 96 ILE A C 1
ATOM 754 O O . ILE A 1 96 ? -33.275 -6.257 16.621 1.00 46.09 96 ILE A O 1
ATOM 758 N N . ASP A 1 97 ? -33.778 -4.730 18.200 1.00 40.97 97 ASP A N 1
ATOM 759 C CA . ASP A 1 97 ? -33.074 -3.586 17.612 1.00 40.97 97 ASP A CA 1
ATOM 760 C C . ASP A 1 97 ? -31.711 -3.295 18.284 1.00 40.97 97 ASP A C 1
ATOM 762 O O . ASP A 1 97 ? -31.134 -2.228 18.064 1.00 40.97 97 ASP A O 1
ATOM 766 N N . ILE A 1 98 ? -31.190 -4.200 19.126 1.00 38.72 98 ILE A N 1
ATOM 767 C CA . ILE A 1 98 ? -29.880 -4.044 19.779 1.00 38.72 98 ILE A CA 1
ATOM 768 C C . ILE A 1 98 ? -28.885 -5.062 19.209 1.00 38.72 98 ILE A C 1
ATOM 770 O O . ILE A 1 98 ? -29.144 -6.260 19.200 1.00 38.72 98 ILE A O 1
ATOM 774 N N . GLN A 1 99 ? -27.740 -4.569 18.737 1.00 43.31 99 GLN A N 1
ATOM 775 C CA . GLN A 1 99 ? -26.657 -5.348 18.131 1.00 43.31 99 GLN A CA 1
ATOM 776 C C . GLN A 1 99 ? -25.502 -5.479 19.140 1.00 43.31 99 GLN A C 1
ATOM 778 O O . GLN A 1 99 ? -24.992 -4.449 19.584 1.00 43.31 99 GLN A O 1
ATOM 783 N N . PHE A 1 100 ? -25.088 -6.701 19.515 1.00 42.66 100 PHE A N 1
ATOM 784 C CA . PHE A 1 100 ? -24.125 -6.927 20.613 1.00 42.66 100 PHE A CA 1
ATOM 785 C C . PHE A 1 100 ? -22.727 -7.410 20.176 1.00 42.66 100 PHE A C 1
ATOM 787 O O . PHE A 1 100 ? -21.921 -7.809 21.014 1.00 42.66 100 PHE A O 1
ATOM 794 N N . GLY A 1 101 ? -22.375 -7.258 18.898 1.00 42.88 101 GLY A N 1
ATOM 795 C CA . GLY A 1 101 ? -21.012 -7.496 18.404 1.00 42.88 101 GLY A CA 1
ATOM 796 C C . GLY A 1 101 ? -20.682 -8.974 18.155 1.00 42.88 101 GLY A C 1
ATOM 797 O O . GLY A 1 101 ? -21.571 -9.812 18.081 1.00 42.88 101 GLY A O 1
ATOM 798 N N . ALA A 1 102 ? -19.396 -9.288 17.957 1.00 38.53 102 ALA A N 1
ATOM 799 C CA . ALA A 1 102 ? -18.931 -10.585 17.438 1.00 38.53 102 ALA A CA 1
ATOM 800 C C . ALA A 1 102 ? -18.825 -11.715 18.486 1.00 38.53 102 ALA A C 1
ATOM 802 O O . ALA A 1 102 ? -18.572 -12.863 18.130 1.00 38.53 102 ALA A O 1
ATOM 803 N N . CYS A 1 103 ? -19.038 -11.409 19.766 1.00 45.50 103 CYS A N 1
ATOM 804 C CA . CYS A 1 103 ? -18.761 -12.305 20.889 1.00 45.50 103 CYS A CA 1
ATOM 805 C C . CYS A 1 103 ? -20.037 -12.663 21.670 1.00 45.50 103 CYS A C 1
ATOM 807 O O . CYS A 1 103 ? -20.160 -12.438 22.875 1.00 45.50 103 CYS A O 1
ATOM 809 N N . GLU A 1 104 ? -21.043 -13.181 20.964 1.00 48.69 104 GLU A N 1
ATOM 810 C CA . GLU A 1 104 ? -22.360 -13.445 21.546 1.00 48.69 104 GLU A CA 1
ATOM 811 C C . GLU A 1 104 ? -22.486 -14.875 22.101 1.00 48.69 104 GLU A C 1
ATOM 813 O O . GLU A 1 104 ? -22.980 -15.789 21.445 1.00 48.69 104 GLU A O 1
ATOM 818 N N . MET A 1 105 ? -22.162 -15.053 23.384 1.00 40.62 105 MET A N 1
ATOM 819 C CA . MET A 1 105 ? -22.914 -15.987 24.229 1.00 40.62 105 MET A CA 1
ATOM 820 C C . MET A 1 105 ? -23.840 -15.198 25.151 1.00 40.62 105 MET A C 1
ATOM 822 O O . MET A 1 105 ? -23.492 -14.882 26.287 1.00 40.62 105 MET A O 1
ATOM 826 N N . LEU A 1 106 ? -25.062 -14.917 24.699 1.00 40.28 106 LEU A N 1
ATOM 827 C CA . LEU A 1 106 ? -26.119 -14.515 25.623 1.00 40.28 106 LEU A CA 1
ATOM 828 C C . LEU A 1 106 ? -26.829 -15.768 26.152 1.00 40.28 106 LEU A C 1
ATOM 830 O O . LEU A 1 106 ? -27.442 -16.531 25.412 1.00 40.28 106 LEU A O 1
ATOM 834 N N . LEU A 1 107 ? -26.746 -15.976 27.466 1.00 40.91 107 LEU A N 1
ATOM 835 C CA . LEU A 1 107 ? -27.763 -16.692 28.233 1.00 40.91 107 LEU A CA 1
ATOM 836 C C . LEU A 1 107 ? -28.769 -15.634 28.691 1.00 40.91 107 LEU A C 1
ATOM 838 O O . LEU A 1 107 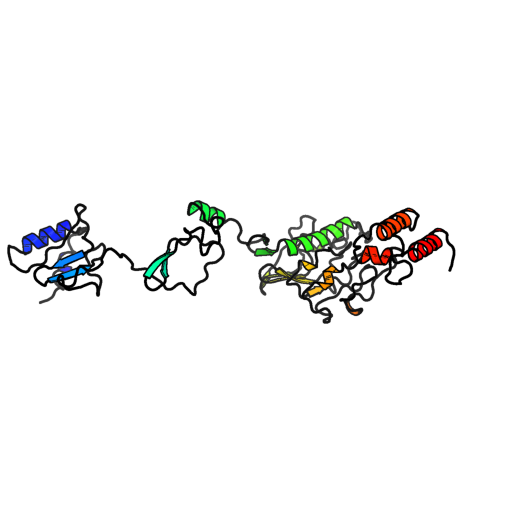? -28.606 -15.035 29.752 1.00 40.91 107 LEU A O 1
ATOM 842 N N . GLY A 1 108 ? -29.774 -15.359 27.859 1.00 49.25 108 GLY A N 1
ATOM 843 C CA . GLY A 1 108 ? -30.796 -14.351 28.144 1.00 49.25 108 GLY A CA 1
ATOM 844 C C . GLY A 1 108 ? -32.198 -14.800 27.744 1.00 49.25 108 GL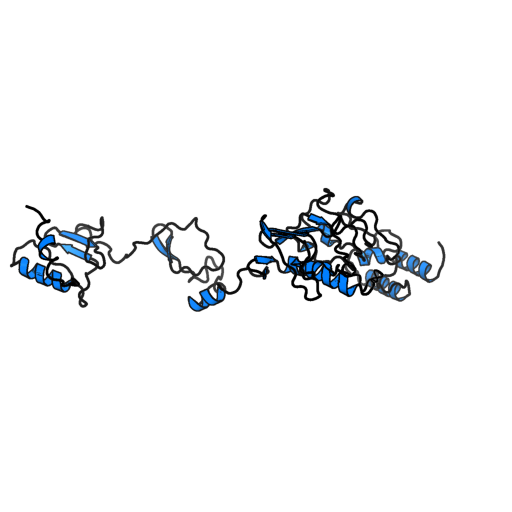Y A C 1
ATOM 845 O O . GLY A 1 108 ? -32.369 -15.809 27.066 1.00 49.25 108 GLY A O 1
ATOM 846 N N . ILE A 1 109 ? -33.212 -14.052 28.178 1.00 41.06 109 ILE A N 1
ATOM 847 C CA . ILE A 1 109 ? -34.623 -14.275 27.841 1.00 41.06 109 ILE A CA 1
ATOM 848 C C . ILE A 1 109 ? -35.083 -13.132 26.923 1.00 41.06 109 ILE A C 1
ATOM 850 O O . ILE A 1 109 ? -34.978 -11.969 27.307 1.00 41.06 109 ILE A O 1
ATOM 854 N N . GLY A 1 110 ? -35.593 -13.447 25.729 1.00 43.59 110 GLY A N 1
ATOM 855 C CA . GLY A 1 110 ? -36.089 -12.475 24.744 1.00 43.59 110 GLY A CA 1
ATOM 856 C C . GLY A 1 110 ? -37.431 -12.884 24.124 1.00 43.59 110 GLY A C 1
ATOM 857 O O . GLY A 1 110 ? -37.827 -14.051 24.166 1.00 43.59 110 GLY A O 1
ATOM 858 N N . LEU A 1 111 ? -38.177 -11.918 23.580 1.00 41.75 111 LEU A N 1
ATOM 859 C CA . LEU A 1 111 ? -39.551 -12.115 23.103 1.00 41.75 111 LEU A CA 1
ATOM 860 C C . LEU A 1 111 ? -39.572 -12.642 21.654 1.00 41.75 111 LEU A C 1
ATOM 862 O O . LEU A 1 111 ? -39.269 -11.914 20.716 1.00 41.75 111 LEU A O 1
ATOM 866 N N . TYR A 1 112 ? -39.973 -13.901 21.456 1.00 42.81 112 TYR A N 1
ATOM 867 C CA . TYR A 1 112 ? -40.115 -14.532 20.136 1.00 42.81 112 TYR A CA 1
ATOM 868 C C . TYR A 1 112 ? -41.530 -15.091 19.963 1.00 42.81 112 TYR A C 1
ATOM 870 O O . TYR A 1 112 ? -42.026 -15.847 20.797 1.00 42.81 112 TYR A O 1
ATOM 878 N N . ASN A 1 113 ? -42.204 -14.689 18.881 1.00 41.69 113 ASN A N 1
ATOM 879 C CA . ASN A 1 113 ? -43.571 -15.104 18.536 1.00 41.69 113 ASN A CA 1
ATOM 880 C C . ASN A 1 113 ? -44.609 -14.928 19.672 1.00 41.69 113 ASN A C 1
ATOM 882 O O . ASN A 1 113 ? -45.525 -15.734 19.828 1.00 41.69 113 ASN A O 1
ATOM 886 N N . GLY A 1 114 ? -44.462 -13.864 20.470 1.00 46.34 114 GLY A N 1
ATOM 887 C CA . GLY A 1 114 ? -45.373 -13.546 21.574 1.00 46.34 114 GLY A CA 1
ATOM 888 C C . GLY A 1 114 ? -45.097 -14.290 22.885 1.00 46.34 114 GLY A C 1
ATOM 889 O O . GLY A 1 114 ? -45.934 -14.235 23.783 1.00 46.34 114 GLY A O 1
ATOM 890 N N . SER A 1 115 ? -43.950 -14.964 23.021 1.00 40.88 115 SER A N 1
ATOM 891 C CA . SER A 1 115 ? -43.527 -15.622 24.265 1.00 40.88 115 SER A CA 1
ATOM 892 C C . SER A 1 115 ? -42.067 -15.300 24.601 1.00 40.88 115 SER A C 1
ATOM 894 O O . SER A 1 115 ? -41.225 -15.204 23.707 1.00 40.88 115 SER A O 1
ATOM 896 N N . CYS A 1 116 ? -41.771 -15.112 25.890 1.00 47.16 116 CYS A N 1
ATOM 897 C CA . CYS A 1 116 ? -40.412 -14.899 26.391 1.00 47.16 116 CYS A CA 1
ATOM 898 C C . CYS A 1 116 ? -39.678 -16.241 26.411 1.00 47.16 116 CYS A C 1
ATOM 900 O O . CYS A 1 116 ? -40.033 -17.139 27.168 1.00 47.16 116 CYS A O 1
ATOM 902 N N . ASN A 1 117 ? -38.692 -16.393 25.533 1.00 45.97 117 ASN A N 1
ATOM 903 C CA . ASN A 1 117 ? -37.914 -17.614 25.376 1.00 45.97 117 ASN A CA 1
ATOM 904 C C . ASN A 1 117 ? -36.486 -17.367 25.849 1.00 45.97 117 ASN A C 1
ATOM 906 O O . ASN A 1 117 ? -35.956 -16.277 25.643 1.00 45.97 117 ASN A O 1
ATOM 910 N N . TYR A 1 118 ? -35.848 -18.390 26.423 1.00 44.59 118 TYR A N 1
ATOM 911 C CA . TYR A 1 118 ? -34.394 -18.390 26.544 1.00 44.59 118 TYR A CA 1
ATOM 912 C C . TYR A 1 118 ? -33.803 -18.341 25.137 1.00 44.59 118 TYR A C 1
ATOM 914 O O . TYR A 1 118 ? -33.904 -19.307 24.381 1.00 44.59 118 TYR A O 1
ATOM 922 N N . ILE A 1 119 ? -33.212 -17.205 24.786 1.00 46.28 119 ILE A N 1
ATOM 923 C CA . ILE A 1 119 ? -32.360 -17.098 23.615 1.00 46.28 119 ILE A CA 1
ATOM 924 C C . ILE A 1 119 ? -30.993 -17.519 24.118 1.00 46.28 119 ILE A C 1
ATOM 926 O O . ILE A 1 119 ? -30.304 -16.796 24.831 1.00 46.28 119 ILE A O 1
ATOM 930 N N . SER A 1 120 ? -30.682 -18.767 23.823 1.00 44.09 120 SER A N 1
ATOM 931 C CA . SER A 1 120 ? -29.356 -19.328 23.939 1.00 44.09 120 SER A CA 1
ATOM 932 C C . SER A 1 120 ? -28.992 -19.804 22.546 1.00 44.09 120 SER A C 1
ATOM 934 O O . SER A 1 120 ? -29.839 -20.387 21.866 1.00 44.09 120 SER A O 1
ATOM 936 N N . GLY A 1 121 ? -27.748 -19.601 22.127 1.00 42.28 121 GLY A N 1
ATOM 937 C CA . GLY A 1 121 ? -27.222 -20.157 20.881 1.00 42.28 121 GLY A CA 1
ATOM 938 C C . GLY A 1 121 ? -27.147 -21.693 20.857 1.00 42.28 121 GLY A C 1
ATOM 939 O O . GLY A 1 121 ? -26.254 -22.236 20.243 1.00 42.28 121 GLY A O 1
ATOM 940 N N . CYS A 1 122 ? -28.013 -22.446 21.539 1.00 35.06 122 CYS A N 1
ATOM 941 C CA . CYS A 1 122 ? -27.872 -23.903 21.666 1.00 35.06 122 CYS A CA 1
ATOM 942 C C . CYS A 1 122 ? -28.365 -24.719 20.464 1.00 35.06 122 CYS A C 1
ATOM 944 O O . CYS A 1 122 ? -28.186 -25.939 20.483 1.00 35.06 122 CYS A O 1
ATOM 946 N N . ASP A 1 123 ? -28.995 -24.114 19.454 1.00 38.94 123 ASP A N 1
ATOM 947 C CA . ASP A 1 123 ? -29.243 -24.847 18.215 1.00 38.94 123 ASP A CA 1
ATOM 948 C C . ASP A 1 123 ? -28.079 -24.597 17.271 1.00 38.94 123 ASP A C 1
ATOM 950 O O . ASP A 1 123 ? -27.931 -23.516 16.700 1.00 38.94 123 ASP A O 1
ATOM 954 N N . SER A 1 124 ? -27.226 -25.608 17.133 1.00 46.28 124 SER A N 1
ATOM 955 C CA . SER A 1 124 ? -26.179 -25.538 16.139 1.00 46.28 124 SER A CA 1
ATOM 956 C C . SER A 1 124 ? -26.755 -25.643 14.742 1.00 46.28 124 SER A C 1
ATOM 958 O O . SER A 1 124 ? -25.990 -25.429 13.834 1.00 46.28 124 SER A O 1
ATOM 960 N N . ILE A 1 125 ? -28.035 -25.973 14.512 1.00 47.69 125 ILE A N 1
ATOM 961 C CA . ILE A 1 125 ? -28.591 -26.017 13.155 1.00 47.69 125 ILE A CA 1
ATOM 962 C C . ILE A 1 125 ? -29.920 -25.269 13.077 1.00 47.69 125 ILE A C 1
ATOM 964 O O . ILE A 1 125 ? -30.979 -25.820 13.365 1.00 47.69 125 ILE A O 1
ATOM 968 N N . ILE A 1 126 ? -29.875 -24.037 12.573 1.00 45.69 126 ILE A N 1
ATOM 969 C CA . ILE A 1 126 ? -31.069 -23.231 12.283 1.00 45.69 126 ILE A CA 1
ATOM 970 C C . ILE A 1 126 ? -31.265 -23.222 10.766 1.00 45.69 126 ILE A C 1
ATOM 972 O O . ILE A 1 126 ? -30.323 -22.968 10.021 1.00 45.69 126 ILE A O 1
ATOM 976 N N . ASP A 1 127 ? -32.465 -23.559 10.285 1.00 48.84 127 ASP A N 1
ATOM 977 C CA . ASP A 1 127 ? -32.793 -23.597 8.849 1.00 48.84 127 ASP A CA 1
ATOM 978 C C . ASP A 1 127 ? -31.777 -24.377 7.979 1.00 48.84 127 ASP A C 1
ATOM 980 O O . ASP A 1 127 ? -31.482 -23.997 6.845 1.00 48.84 127 ASP A O 1
ATOM 984 N N . ASN A 1 128 ? -31.267 -25.512 8.485 1.00 53.28 128 ASN A N 1
ATOM 985 C CA . ASN A 1 128 ? -30.242 -26.358 7.841 1.00 53.28 128 ASN A CA 1
ATOM 986 C C . ASN A 1 128 ? -28.823 -25.749 7.746 1.00 53.28 128 ASN A C 1
ATOM 988 O O . ASN A 1 128 ? -27.988 -26.291 7.017 1.00 53.28 128 ASN A O 1
ATOM 992 N N . VAL A 1 129 ? -28.520 -24.677 8.479 1.00 37.62 129 VAL A N 1
ATOM 993 C CA . VAL A 1 129 ? -27.179 -24.072 8.542 1.00 37.62 129 VAL A CA 1
ATOM 994 C C . VAL A 1 129 ? -26.537 -24.376 9.894 1.00 37.62 129 VAL A C 1
ATOM 996 O O . VAL A 1 129 ? -27.167 -24.126 10.915 1.00 37.62 129 VAL A O 1
ATOM 999 N N . ASP A 1 130 ? -25.319 -24.939 9.890 1.00 49.03 130 ASP A N 1
ATOM 1000 C CA . ASP A 1 130 ? -24.600 -25.365 11.101 1.00 49.03 130 ASP A CA 1
ATOM 1001 C C . ASP A 1 130 ? -23.746 -24.230 11.707 1.00 49.03 130 ASP A C 1
ATOM 1003 O O . ASP A 1 130 ? -22.781 -23.788 11.089 1.00 49.03 130 ASP A O 1
ATOM 1007 N N . TYR A 1 131 ? -24.095 -23.775 12.908 1.00 46.09 131 TYR A N 1
ATOM 1008 C CA . TYR A 1 131 ? -23.467 -22.713 13.694 1.00 46.09 131 TYR A CA 1
ATOM 1009 C C . TYR A 1 131 ? -22.624 -23.246 14.870 1.00 46.09 131 TYR A C 1
ATOM 1011 O O . TYR A 1 131 ? -22.162 -22.460 15.695 1.00 46.09 131 TYR A O 1
ATOM 1019 N N . SER A 1 132 ? -22.396 -24.565 14.969 1.00 51.94 132 SER A N 1
ATOM 1020 C CA . SER A 1 132 ? -21.649 -25.190 16.084 1.00 51.94 132 SER A CA 1
ATOM 1021 C C . SER A 1 132 ? -20.232 -24.646 16.296 1.00 51.94 132 SER A C 1
ATOM 1023 O O . SER A 1 132 ? -19.712 -24.750 17.404 1.00 51.94 132 SER A O 1
ATOM 1025 N N . SER A 1 133 ? -19.610 -24.054 15.273 1.00 51.66 133 SER A N 1
ATOM 1026 C CA . SER A 1 133 ? -18.276 -23.446 15.357 1.00 51.66 133 SER A CA 1
ATOM 1027 C C . SER A 1 133 ? -18.222 -22.127 16.132 1.00 51.66 133 SER A C 1
ATOM 1029 O O . SER A 1 133 ? -17.127 -21.669 16.432 1.00 51.66 133 SER A O 1
ATOM 1031 N N . TYR A 1 134 ? -19.369 -21.520 16.448 1.00 45.91 134 TYR A N 1
ATOM 1032 C CA . TYR A 1 134 ? -19.465 -20.197 17.079 1.00 45.91 134 TYR A CA 1
ATOM 1033 C C . TYR A 1 134 ? -19.963 -20.259 18.536 1.00 45.91 134 TYR A C 1
ATOM 1035 O O . TYR A 1 134 ? -20.395 -19.254 19.093 1.00 45.91 134 TYR A O 1
ATOM 1043 N N . LEU A 1 135 ? -19.940 -21.446 19.157 1.00 48.84 135 LEU A N 1
ATOM 1044 C CA . LEU A 1 135 ? -20.459 -21.697 20.505 1.00 48.84 135 LEU A CA 1
ATOM 1045 C C . LEU A 1 135 ? -19.353 -22.209 21.431 1.00 48.84 135 LEU A C 1
ATOM 1047 O O . LEU A 1 135 ? -18.665 -23.175 21.102 1.00 48.84 135 LEU A O 1
ATOM 1051 N N . PHE A 1 136 ? -19.226 -21.610 22.617 1.00 54.31 136 PHE A N 1
ATOM 1052 C CA . PHE A 1 136 ? -18.232 -21.995 23.625 1.00 54.31 136 PHE A CA 1
ATOM 1053 C C . PHE A 1 136 ? -18.868 -22.821 24.756 1.00 54.31 136 PHE A C 1
ATOM 1055 O O . PHE A 1 136 ? -20.052 -22.681 25.070 1.00 54.31 136 PHE A O 1
ATOM 1062 N N . ASN A 1 137 ? -18.096 -23.708 25.396 1.00 53.41 137 ASN A N 1
ATOM 1063 C CA . ASN A 1 137 ? -18.622 -24.651 26.393 1.00 53.41 137 ASN A CA 1
ATOM 1064 C C . ASN A 1 137 ? -18.657 -24.079 27.822 1.00 53.41 137 ASN A C 1
ATOM 1066 O O . ASN A 1 137 ? -19.173 -24.731 28.734 1.00 53.41 137 ASN A O 1
ATOM 1070 N N . SER A 1 138 ? -18.103 -22.885 28.053 1.00 50.69 138 SER A N 1
ATOM 1071 C CA . SER A 1 138 ? -18.155 -22.197 29.347 1.00 50.69 138 SER A CA 1
ATOM 1072 C C . SER A 1 138 ? -18.000 -20.683 29.202 1.00 50.69 138 SER A C 1
ATOM 1074 O O . SER A 1 138 ? -17.423 -20.215 28.227 1.00 50.69 138 SER A O 1
ATOM 1076 N N . MET A 1 139 ? -18.470 -19.919 30.199 1.00 47.09 139 MET A N 1
ATOM 1077 C CA . MET A 1 139 ? -18.267 -18.463 30.236 1.00 47.09 139 MET A CA 1
ATOM 1078 C C . MET A 1 139 ? -16.781 -18.103 30.347 1.00 47.09 139 MET A C 1
ATOM 1080 O O . MET A 1 139 ? -16.365 -17.122 29.767 1.00 47.09 139 MET A O 1
ATOM 1084 N N . GLU A 1 140 ? -15.963 -18.927 31.006 1.00 47.41 140 GLU A N 1
ATOM 1085 C CA . GLU A 1 140 ? -14.509 -18.723 31.082 1.00 47.41 140 GLU A CA 1
ATOM 1086 C C . GLU A 1 140 ? -13.819 -18.980 29.727 1.00 47.41 140 GLU A C 1
ATOM 1088 O O . GLU A 1 140 ? -12.882 -18.273 29.388 1.00 47.41 140 GLU A O 1
ATOM 1093 N N . GLU A 1 141 ? -14.297 -19.935 28.918 1.00 52.59 141 GLU A N 1
ATOM 1094 C CA . GLU A 1 141 ? -13.838 -20.165 27.534 1.00 52.59 141 GLU A CA 1
ATOM 1095 C C . GLU A 1 141 ? -14.338 -19.066 26.584 1.00 52.59 141 GLU A C 1
ATOM 1097 O O . GLU A 1 141 ? -13.590 -18.626 25.719 1.00 52.59 141 GLU A O 1
ATOM 1102 N N . CYS A 1 142 ? -15.569 -18.583 26.774 1.00 54.88 142 CYS A N 1
ATOM 1103 C CA . CYS A 1 142 ? -16.108 -17.427 26.061 1.00 54.88 142 CYS A CA 1
ATOM 1104 C C . CYS A 1 142 ? -15.319 -16.159 26.405 1.00 54.88 142 CYS A C 1
ATOM 1106 O O . CYS A 1 142 ? -14.876 -15.468 25.510 1.00 54.88 142 CYS A O 1
ATOM 1108 N N . GLU A 1 143 ? -15.071 -15.873 27.683 1.00 49.06 143 GLU A N 1
ATOM 1109 C CA . GLU A 1 143 ? -14.272 -14.729 28.129 1.00 49.06 143 GLU A CA 1
ATOM 1110 C C . GLU A 1 143 ? -12.812 -14.870 27.674 1.00 49.06 143 GLU A C 1
ATOM 1112 O O . GLU A 1 143 ? -12.244 -13.909 27.176 1.00 49.06 143 GLU A O 1
ATOM 1117 N N . GLN A 1 144 ? -12.204 -16.059 27.741 1.00 51.75 144 GLN A N 1
ATOM 1118 C CA . GLN A 1 144 ? -10.850 -16.280 27.215 1.00 51.75 144 GLN A CA 1
ATOM 1119 C C . GLN A 1 144 ? -10.755 -16.077 25.695 1.00 51.75 144 GLN A C 1
ATOM 1121 O O . GLN A 1 144 ? -9.721 -15.600 25.250 1.00 51.75 144 GLN A O 1
ATOM 1126 N N . ASN A 1 145 ? -11.801 -16.390 24.919 1.00 50.16 145 ASN A N 1
ATOM 1127 C CA . ASN A 1 145 ? -11.857 -16.140 23.470 1.00 50.16 145 ASN A CA 1
ATOM 1128 C C . ASN A 1 145 ? -12.483 -14.779 23.092 1.00 50.16 145 ASN A C 1
ATOM 1130 O O . ASN A 1 145 ? -12.428 -14.408 21.933 1.00 50.16 145 ASN A O 1
ATOM 1134 N N . CYS A 1 146 ? -13.070 -14.037 24.039 1.00 46.06 146 CYS A N 1
ATOM 1135 C CA . CYS A 1 146 ? -13.552 -12.659 23.849 1.00 46.06 146 CYS A CA 1
ATOM 1136 C C . CYS A 1 146 ? -12.560 -11.606 24.353 1.00 46.06 146 CYS A C 1
ATOM 1138 O O . CYS A 1 146 ? -12.697 -10.430 24.035 1.00 46.06 146 CYS A O 1
ATOM 1140 N N . TYR A 1 147 ? -11.574 -12.022 25.150 1.00 42.41 147 TYR A N 1
ATOM 1141 C CA . TYR A 1 147 ? -10.370 -11.258 25.485 1.00 42.41 147 TYR A CA 1
ATOM 1142 C C . TYR A 1 147 ? -9.152 -11.729 24.673 1.00 42.41 147 TYR A C 1
ATOM 1144 O O . TYR A 1 147 ? -8.011 -11.443 25.039 1.00 42.41 147 TYR A O 1
ATOM 1152 N N . LEU A 1 148 ? -9.397 -12.466 23.590 1.00 43.75 148 LEU A N 1
ATOM 1153 C CA . LEU A 1 148 ? -8.426 -12.738 22.546 1.00 43.75 148 LEU A CA 1
ATOM 1154 C C . LEU A 1 148 ? -9.025 -12.209 21.245 1.00 43.75 148 LEU A C 1
ATOM 1156 O O . LEU A 1 148 ? -10.047 -12.707 20.788 1.00 43.75 148 LEU A O 1
ATOM 1160 N N . ASP A 1 149 ? -8.356 -11.179 20.738 1.00 46.31 149 ASP A N 1
ATOM 1161 C CA . ASP A 1 149 ? -8.582 -10.425 19.510 1.00 46.31 149 ASP A CA 1
ATOM 1162 C C . ASP A 1 149 ? -9.612 -9.285 19.654 1.00 46.31 149 ASP A C 1
ATOM 1164 O O . ASP A 1 149 ? -10.798 -9.417 19.357 1.00 46.31 149 ASP A O 1
ATOM 1168 N N . GLU A 1 150 ? -9.134 -8.095 20.067 1.00 57.81 150 GLU A N 1
ATOM 1169 C CA . GLU A 1 150 ? -9.889 -6.827 19.952 1.00 57.81 150 GLU A CA 1
ATOM 1170 C C . GLU A 1 150 ? -10.284 -6.515 18.493 1.00 57.81 150 GLU A C 1
ATOM 1172 O O . GLU A 1 150 ? -11.108 -5.639 18.219 1.00 57.81 150 GLU A O 1
ATOM 1177 N N . CYS A 1 151 ? -9.730 -7.272 17.549 1.00 67.50 151 CYS A N 1
ATOM 1178 C CA . CYS A 1 151 ? -9.899 -7.135 16.123 1.00 67.50 151 CYS A CA 1
ATOM 1179 C C . CYS A 1 151 ? -10.497 -8.414 15.530 1.00 67.50 151 CYS A C 1
ATOM 1181 O O . CYS A 1 151 ? -10.125 -9.514 15.913 1.00 67.50 151 CYS A O 1
ATOM 1183 N N . ASN A 1 152 ? -11.418 -8.289 14.571 1.00 71.38 152 ASN A N 1
ATOM 1184 C CA . ASN A 1 152 ? -11.962 -9.457 13.865 1.00 71.38 152 ASN A CA 1
ATOM 1185 C C . ASN A 1 152 ? -10.846 -10.251 13.151 1.00 71.38 152 ASN A C 1
ATOM 1187 O O . ASN A 1 152 ? -9.815 -9.677 12.796 1.00 71.38 152 ASN A O 1
ATOM 1191 N N . ASP A 1 153 ? -11.098 -11.528 12.837 1.00 73.56 153 ASP A N 1
ATOM 1192 C CA . ASP A 1 153 ? -10.235 -12.331 11.956 1.00 73.56 153 ASP A CA 1
ATOM 1193 C C . ASP A 1 153 ? -9.804 -11.529 10.709 1.00 73.56 153 ASP A C 1
ATOM 1195 O O . ASP A 1 153 ? -10.637 -10.946 10.007 1.00 73.56 153 ASP A O 1
ATOM 1199 N N . GLY A 1 154 ? -8.497 -11.509 10.428 1.00 76.19 154 GLY A N 1
ATOM 1200 C CA . GLY A 1 154 ? -7.902 -10.734 9.330 1.00 76.19 154 GLY A CA 1
ATOM 1201 C C . GLY A 1 154 ? -7.474 -9.310 9.703 1.00 76.19 154 GLY A C 1
ATOM 1202 O O . GLY A 1 154 ? -7.115 -8.531 8.819 1.00 76.19 154 GLY A O 1
ATOM 1203 N N . PHE A 1 155 ? -7.489 -8.953 10.987 1.00 84.50 155 PHE A N 1
ATOM 1204 C CA . PHE A 1 155 ? -6.962 -7.693 11.507 1.00 84.50 155 PHE A CA 1
ATOM 1205 C C . PHE A 1 155 ? -5.894 -7.945 12.583 1.00 84.50 155 PHE A C 1
ATOM 1207 O O . PHE A 1 155 ? -5.913 -8.951 13.284 1.00 84.50 155 PHE A O 1
ATOM 1214 N N . ILE A 1 156 ? -4.958 -7.010 12.709 1.00 81.00 156 ILE A N 1
ATOM 1215 C CA . ILE A 1 156 ? -3.861 -6.996 13.673 1.00 81.00 156 ILE A CA 1
ATOM 1216 C C . ILE A 1 156 ? -4.127 -5.877 14.678 1.00 81.00 156 ILE A C 1
ATOM 1218 O O . ILE A 1 156 ? -4.380 -4.735 14.285 1.00 81.00 156 ILE A O 1
ATOM 1222 N N . GLU A 1 157 ? -4.028 -6.199 15.964 1.00 85.81 157 GLU A N 1
ATOM 1223 C CA . GLU A 1 157 ? -4.110 -5.229 17.053 1.00 85.81 157 GLU A CA 1
ATOM 1224 C C . GLU A 1 157 ? -2.747 -4.567 17.300 1.00 85.81 157 GLU A C 1
ATOM 1226 O O . GLU A 1 157 ? -1.737 -5.244 17.521 1.00 85.81 157 GLU A O 1
ATOM 1231 N N . ILE A 1 158 ? -2.701 -3.234 17.267 1.00 83.25 158 ILE A N 1
ATOM 1232 C CA . ILE A 1 158 ? -1.510 -2.442 17.581 1.00 83.25 158 ILE A CA 1
ATOM 1233 C C . ILE A 1 158 ? -1.928 -1.202 18.373 1.00 83.25 158 ILE A C 1
ATOM 1235 O O . ILE A 1 158 ? -2.629 -0.338 17.855 1.00 83.25 158 ILE A O 1
ATOM 1239 N N . ASN A 1 159 ? -1.438 -1.081 19.612 1.00 83.44 159 ASN A N 1
ATOM 1240 C CA . ASN A 1 159 ? -1.752 0.029 20.525 1.00 83.44 159 ASN A CA 1
ATOM 1241 C C . ASN A 1 159 ? -3.268 0.255 20.711 1.00 83.44 159 ASN A C 1
ATOM 1243 O O . ASN A 1 159 ? -3.716 1.399 20.648 1.00 83.44 159 ASN A O 1
ATOM 1247 N N . ASP A 1 160 ? -4.032 -0.821 20.925 1.00 83.38 160 ASP A N 1
ATOM 1248 C CA . ASP A 1 160 ? -5.496 -0.815 21.091 1.00 83.38 160 ASP A CA 1
ATOM 1249 C C . ASP A 1 160 ? -6.274 -0.383 19.817 1.00 83.38 160 ASP A C 1
ATOM 1251 O O . ASP A 1 160 ? -7.437 0.023 19.882 1.00 83.38 160 ASP A O 1
ATOM 1255 N N . PHE A 1 161 ? -5.635 -0.437 18.636 1.00 87.56 161 PHE A N 1
ATOM 1256 C CA . PHE A 1 161 ? -6.264 -0.210 17.327 1.00 87.56 161 PHE A CA 1
ATOM 1257 C C . PHE A 1 161 ? -6.170 -1.442 16.437 1.00 87.56 161 PHE A C 1
ATOM 1259 O O . PHE A 1 161 ? -5.162 -2.145 16.435 1.00 87.56 161 PHE A O 1
ATOM 1266 N N . CYS A 1 162 ? -7.186 -1.635 15.603 1.00 89.06 162 CYS A N 1
ATOM 1267 C CA . CYS A 1 162 ? -7.255 -2.735 14.651 1.00 89.06 162 CYS A CA 1
ATOM 1268 C C . CYS A 1 162 ? -6.893 -2.285 13.245 1.00 89.06 162 CYS A C 1
ATOM 1270 O O . CYS A 1 162 ? -7.521 -1.373 12.716 1.00 89.06 162 CYS A O 1
ATOM 1272 N N . PHE A 1 163 ? -5.945 -2.973 12.615 1.00 92.25 163 PHE A N 1
ATOM 1273 C CA . PHE A 1 163 ? -5.504 -2.724 11.242 1.00 92.25 163 PHE A CA 1
ATOM 1274 C C . PHE A 1 163 ? -5.646 -3.992 10.414 1.00 92.25 163 PHE A C 1
ATOM 1276 O O . PHE A 1 163 ? -5.188 -5.050 10.825 1.00 92.25 163 PHE A O 1
ATOM 1283 N N . HIS A 1 164 ? -6.265 -3.917 9.245 1.00 93.75 164 HIS A N 1
ATOM 1284 C CA . HIS A 1 164 ? -6.443 -5.079 8.384 1.00 93.75 164 HIS A CA 1
ATOM 1285 C C . HIS A 1 164 ? -5.083 -5.631 7.951 1.00 93.75 164 HIS A C 1
ATOM 1287 O O . HIS A 1 164 ? -4.226 -4.891 7.463 1.00 93.75 164 HIS A O 1
ATOM 1293 N N . GLU A 1 165 ? -4.884 -6.935 8.138 1.00 86.69 165 GLU A N 1
ATOM 1294 C CA . GLU A 1 165 ? -3.602 -7.612 7.938 1.00 86.69 165 GLU A CA 1
ATOM 1295 C C . GLU A 1 165 ? -3.089 -7.427 6.506 1.00 86.69 165 GLU A C 1
ATOM 1297 O O . GLU A 1 165 ? -1.900 -7.183 6.308 1.00 86.69 165 GLU A O 1
ATOM 1302 N N . GLY A 1 166 ? -3.980 -7.480 5.509 1.00 89.31 166 GLY A N 1
ATOM 1303 C CA . GLY A 1 166 ? -3.622 -7.268 4.104 1.00 89.31 166 GLY A CA 1
ATOM 1304 C C . GLY A 1 166 ? -3.074 -5.865 3.839 1.00 89.31 166 GLY A C 1
ATOM 1305 O O . GLY A 1 166 ? -2.029 -5.716 3.205 1.00 89.31 166 GLY A O 1
ATOM 1306 N N . ASP A 1 167 ? -3.725 -4.844 4.397 1.00 96.50 167 ASP A N 1
ATOM 1307 C CA . ASP A 1 167 ? -3.355 -3.441 4.207 1.00 96.50 167 ASP A CA 1
ATOM 1308 C C . ASP A 1 167 ? -2.025 -3.143 4.922 1.00 96.50 167 ASP A C 1
ATOM 1310 O O . ASP A 1 167 ? -1.112 -2.539 4.355 1.00 96.50 167 ASP A O 1
ATOM 1314 N N . TYR A 1 168 ? -1.874 -3.650 6.148 1.00 93.38 168 TYR A N 1
ATOM 1315 C CA . TYR A 1 168 ? -0.638 -3.553 6.924 1.00 93.38 168 TYR A CA 1
ATOM 1316 C C . TYR A 1 168 ? 0.533 -4.276 6.232 1.00 93.38 168 TYR A C 1
ATOM 1318 O O . TYR A 1 168 ? 1.638 -3.739 6.111 1.00 93.38 168 TYR A O 1
ATOM 1326 N N . SER A 1 169 ? 0.287 -5.486 5.723 1.00 91.25 169 SER A N 1
ATOM 1327 C CA . SER A 1 169 ? 1.265 -6.303 4.996 1.00 91.25 169 SER A CA 1
ATOM 1328 C C . SER A 1 169 ? 1.698 -5.653 3.682 1.00 91.25 169 SER A C 1
ATOM 1330 O O . SER A 1 169 ? 2.876 -5.715 3.325 1.00 91.25 169 SER A O 1
ATOM 1332 N N . PHE A 1 170 ? 0.792 -4.969 2.980 1.00 95.62 170 PHE A N 1
ATOM 1333 C CA . PHE A 1 170 ? 1.134 -4.200 1.786 1.00 95.62 170 PHE A CA 1
ATOM 1334 C C . PHE A 1 170 ? 2.171 -3.106 2.092 1.00 95.62 170 PHE A C 1
ATOM 1336 O O . PHE A 1 170 ? 3.204 -3.023 1.421 1.00 95.62 170 PHE A O 1
ATOM 1343 N N . ILE A 1 171 ? 1.952 -2.312 3.148 1.00 97.25 171 ILE A N 1
ATOM 1344 C CA . ILE A 1 171 ? 2.910 -1.279 3.576 1.00 97.25 171 ILE A CA 1
ATOM 1345 C C . ILE A 1 171 ? 4.241 -1.925 3.986 1.00 97.25 171 ILE A C 1
ATOM 1347 O O . ILE A 1 171 ? 5.313 -1.478 3.570 1.00 97.25 171 ILE A O 1
ATOM 1351 N N . GLN A 1 172 ? 4.188 -3.030 4.734 1.00 94.19 172 GLN A N 1
ATOM 1352 C CA . GLN A 1 172 ? 5.383 -3.787 5.103 1.00 94.19 172 GLN A CA 1
ATOM 1353 C C . GLN A 1 172 ? 6.165 -4.273 3.872 1.00 94.19 172 GLN A C 1
ATOM 1355 O O . GLN A 1 172 ? 7.397 -4.260 3.880 1.00 94.19 172 GLN A O 1
ATOM 1360 N N . LYS A 1 173 ? 5.486 -4.685 2.796 1.00 91.94 173 LYS A N 1
ATOM 1361 C CA . LYS A 1 173 ? 6.136 -5.077 1.538 1.00 91.94 173 LYS A CA 1
ATOM 1362 C C . LYS A 1 173 ? 6.802 -3.898 0.840 1.00 91.94 173 LYS A C 1
ATOM 1364 O O . LYS A 1 173 ? 7.922 -4.074 0.374 1.00 91.94 173 LYS A O 1
ATOM 1369 N N . LEU A 1 174 ? 6.199 -2.707 0.818 1.00 95.69 174 LEU A N 1
ATOM 1370 C CA . LEU A 1 174 ? 6.859 -1.499 0.292 1.00 95.69 174 LEU A CA 1
ATOM 1371 C C . LEU A 1 174 ? 8.173 -1.197 1.031 1.00 95.69 174 LEU A C 1
ATOM 1373 O O . LEU A 1 174 ? 9.202 -0.924 0.404 1.00 95.69 174 LEU A O 1
ATOM 1377 N N . ILE A 1 175 ? 8.157 -1.308 2.361 1.00 94.31 175 ILE A N 1
ATOM 1378 C CA . ILE A 1 175 ? 9.340 -1.151 3.219 1.00 94.31 175 ILE A CA 1
ATOM 1379 C C . ILE A 1 175 ? 10.387 -2.225 2.901 1.00 94.31 175 ILE A C 1
ATOM 1381 O O . ILE A 1 175 ? 11.558 -1.920 2.667 1.00 94.31 175 ILE A O 1
ATOM 1385 N N . ASN A 1 176 ? 9.972 -3.490 2.836 1.00 89.50 176 ASN A N 1
ATOM 1386 C CA . ASN A 1 176 ? 10.870 -4.606 2.550 1.00 89.50 176 ASN A CA 1
ATOM 1387 C C . ASN A 1 176 ? 11.490 -4.498 1.150 1.00 89.50 176 ASN A C 1
ATOM 1389 O O . ASN A 1 176 ? 12.684 -4.749 0.997 1.00 89.50 176 ASN A O 1
ATOM 1393 N N . ASN A 1 177 ? 10.708 -4.091 0.147 1.00 87.69 177 ASN A N 1
ATOM 1394 C CA . ASN A 1 177 ? 11.171 -3.852 -1.220 1.00 87.69 177 ASN A CA 1
ATOM 1395 C C . ASN A 1 177 ? 12.219 -2.738 -1.260 1.00 87.69 177 ASN A C 1
ATOM 1397 O O . ASN A 1 177 ? 13.241 -2.877 -1.936 1.00 87.69 177 ASN A O 1
ATOM 1401 N N . SER A 1 178 ? 12.013 -1.686 -0.469 1.00 94.69 178 SER A N 1
ATOM 1402 C CA . SER A 1 178 ? 12.952 -0.574 -0.335 1.00 94.69 178 SER A CA 1
ATOM 1403 C C . SER A 1 178 ? 14.305 -1.054 0.204 1.00 94.69 178 SER A C 1
ATOM 1405 O O . SER A 1 178 ? 15.328 -0.881 -0.468 1.00 94.69 178 SER A O 1
ATOM 1407 N N . TYR A 1 179 ? 14.313 -1.799 1.316 1.00 86.38 179 TYR A N 1
ATOM 1408 C CA . TYR A 1 179 ? 15.535 -2.416 1.848 1.00 86.38 179 TYR A CA 1
ATOM 1409 C C . TYR A 1 179 ? 16.178 -3.420 0.874 1.00 86.38 179 TYR A C 1
ATOM 1411 O O . TYR A 1 179 ? 17.400 -3.444 0.709 1.00 86.38 179 TYR A O 1
ATOM 1419 N N . ALA A 1 180 ? 15.370 -4.254 0.213 1.00 83.88 180 ALA A N 1
ATOM 1420 C CA . ALA A 1 180 ? 15.845 -5.299 -0.693 1.00 83.88 180 ALA A CA 1
ATOM 1421 C C . ALA A 1 180 ? 16.435 -4.745 -1.997 1.00 83.88 180 ALA A C 1
ATOM 1423 O O . ALA A 1 180 ? 17.320 -5.378 -2.574 1.00 83.88 180 ALA A O 1
ATOM 1424 N N . SER A 1 181 ? 15.985 -3.566 -2.437 1.00 85.69 181 SER A N 1
ATOM 1425 C CA . SER A 1 181 ? 16.457 -2.921 -3.666 1.00 85.69 181 SER A CA 1
ATOM 1426 C C . SER A 1 181 ? 17.951 -2.590 -3.645 1.00 85.69 181 SER A C 1
ATOM 1428 O O . SER A 1 181 ? 18.562 -2.491 -4.706 1.00 85.69 181 SER A O 1
ATOM 1430 N N . GLN A 1 182 ? 18.529 -2.402 -2.447 1.00 85.12 182 GLN A N 1
ATOM 1431 C CA . GLN A 1 182 ? 19.930 -2.015 -2.243 1.00 85.12 182 GLN A CA 1
ATOM 1432 C C . GLN A 1 182 ? 20.344 -0.788 -3.072 1.00 85.12 182 GLN A C 1
ATOM 1434 O 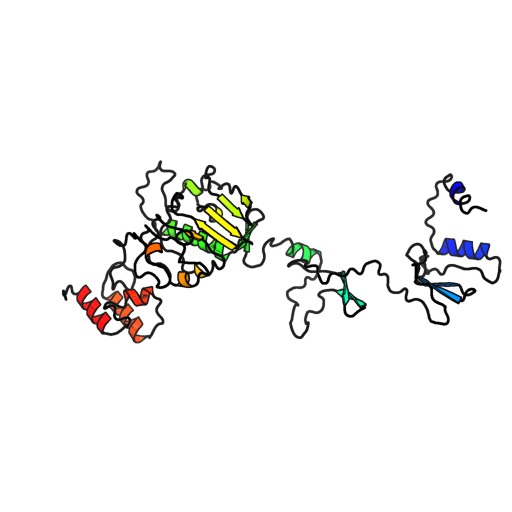O . GLN A 1 182 ? 21.498 -0.674 -3.491 1.00 85.12 182 GLN A O 1
ATOM 1439 N N . ILE A 1 183 ? 19.400 0.121 -3.333 1.00 86.44 183 ILE A N 1
ATOM 1440 C CA . ILE A 1 183 ? 19.675 1.327 -4.104 1.00 86.44 183 ILE A CA 1
ATOM 1441 C C . ILE A 1 183 ? 20.742 2.174 -3.396 1.00 86.44 183 ILE A C 1
ATOM 1443 O O . ILE A 1 183 ? 20.639 2.475 -2.207 1.00 86.44 183 ILE A O 1
ATOM 1447 N N . ASP A 1 184 ? 21.776 2.566 -4.138 1.00 90.69 184 ASP A N 1
ATOM 1448 C CA . ASP A 1 184 ? 22.806 3.475 -3.640 1.00 90.69 184 ASP A CA 1
ATOM 1449 C C . ASP A 1 184 ? 22.351 4.924 -3.844 1.00 90.69 184 ASP A C 1
ATOM 1451 O O . ASP A 1 184 ? 22.354 5.447 -4.961 1.00 90.69 184 ASP A O 1
ATOM 1455 N N . LEU A 1 185 ? 21.937 5.568 -2.753 1.00 91.50 185 LEU A N 1
ATOM 1456 C CA . LEU A 1 185 ? 21.554 6.983 -2.739 1.00 91.50 185 LEU A CA 1
ATOM 1457 C C . LEU A 1 185 ? 22.749 7.916 -2.475 1.00 91.50 185 LEU A C 1
ATOM 1459 O O . LEU A 1 185 ? 22.564 9.128 -2.366 1.00 91.50 185 LEU A O 1
ATOM 1463 N N . GLY A 1 186 ? 23.971 7.379 -2.367 1.00 92.25 186 GLY A N 1
ATOM 1464 C CA . GLY A 1 186 ? 25.162 8.152 -2.020 1.00 92.25 186 GLY A CA 1
ATOM 1465 C C . GLY A 1 186 ? 25.135 8.674 -0.583 1.00 92.25 186 GLY A C 1
ATOM 1466 O O . GLY A 1 186 ? 25.650 9.762 -0.321 1.00 92.25 186 GLY A O 1
ATOM 1467 N N . CYS A 1 187 ? 24.502 7.932 0.330 1.00 91.75 187 CYS A N 1
ATOM 1468 C CA . CYS A 1 187 ? 24.404 8.312 1.734 1.00 91.75 187 CYS A CA 1
ATOM 1469 C C . CYS A 1 187 ? 25.774 8.244 2.414 1.00 91.75 187 CYS A C 1
ATOM 1471 O O . CYS A 1 187 ? 26.508 7.264 2.290 1.00 91.75 187 CYS A O 1
ATOM 1473 N N . GLU A 1 188 ? 26.097 9.285 3.172 1.00 91.62 188 GLU A N 1
ATOM 1474 C CA . GLU A 1 188 ? 27.289 9.334 4.017 1.00 91.62 188 GLU A CA 1
ATOM 1475 C C . GLU A 1 188 ? 26.936 8.881 5.443 1.00 91.62 188 GLU A C 1
ATOM 1477 O O . GLU A 1 188 ? 25.792 9.015 5.872 1.00 91.62 188 GLU A O 1
ATOM 1482 N N . ASP A 1 189 ? 27.920 8.429 6.227 1.00 81.94 189 ASP A N 1
ATOM 1483 C CA . ASP A 1 189 ? 27.707 7.883 7.585 1.00 81.94 189 ASP A CA 1
ATOM 1484 C C . ASP A 1 189 ? 26.977 8.838 8.560 1.00 81.94 189 ASP A C 1
ATOM 1486 O O . ASP A 1 189 ? 26.472 8.416 9.600 1.00 81.94 189 ASP A O 1
ATOM 1490 N N . TRP A 1 190 ? 26.971 10.144 8.279 1.00 80.31 190 TRP A N 1
ATOM 1491 C CA . TRP A 1 190 ? 26.306 11.165 9.098 1.00 80.31 190 TRP A CA 1
ATOM 1492 C C . TRP A 1 190 ? 24.927 11.577 8.575 1.00 80.31 190 TRP A C 1
ATOM 1494 O O . TRP A 1 190 ? 24.290 12.437 9.188 1.00 80.31 190 TRP A O 1
ATOM 1504 N N . ASP A 1 191 ? 24.482 11.038 7.441 1.00 86.00 191 ASP A N 1
ATOM 1505 C CA . ASP A 1 191 ? 23.215 11.412 6.827 1.00 86.00 191 ASP A CA 1
ATOM 1506 C C . ASP A 1 191 ? 22.059 10.585 7.400 1.00 86.00 191 ASP A C 1
ATOM 1508 O O . ASP A 1 191 ? 21.607 9.596 6.831 1.00 86.00 191 ASP A O 1
ATOM 1512 N N . SER A 1 192 ? 21.570 11.009 8.566 1.00 81.62 192 SER A N 1
ATOM 1513 C CA . SER A 1 192 ? 20.463 10.350 9.271 1.00 81.62 192 SER A CA 1
ATOM 1514 C C . SER A 1 192 ? 19.120 10.408 8.532 1.00 81.62 192 SER A C 1
ATOM 1516 O O . SER A 1 192 ? 18.154 9.811 8.996 1.00 81.62 192 SER A O 1
ATOM 1518 N N . TYR A 1 193 ? 19.038 11.156 7.428 1.00 85.38 193 TYR A N 1
ATOM 1519 C CA . TYR A 1 193 ? 17.837 11.320 6.604 1.00 85.38 193 TYR A CA 1
ATOM 1520 C C . TYR A 1 193 ? 18.032 10.738 5.202 1.00 85.38 193 TYR A C 1
ATOM 1522 O O . TYR A 1 193 ? 17.287 11.099 4.294 1.00 85.38 193 TYR A O 1
ATOM 1530 N N . CYS A 1 194 ? 19.055 9.900 5.011 1.00 90.56 194 CYS A N 1
ATOM 1531 C CA . CYS A 1 194 ? 19.357 9.271 3.738 1.00 90.56 194 CYS A CA 1
ATOM 1532 C C . CYS A 1 194 ? 19.368 7.755 3.886 1.00 90.56 194 CYS A C 1
ATOM 1534 O O . CYS A 1 194 ? 20.194 7.172 4.586 1.00 90.56 194 CYS A O 1
ATOM 1536 N N . GLY A 1 195 ? 18.440 7.121 3.183 1.00 93.88 195 GLY A N 1
ATOM 1537 C CA . GLY A 1 195 ? 18.339 5.677 3.044 1.00 93.88 195 GLY A CA 1
ATOM 1538 C C . GLY A 1 195 ? 17.039 5.320 2.340 1.00 93.88 195 GLY A C 1
ATOM 1539 O O . GLY A 1 195 ? 16.230 6.202 2.054 1.00 93.88 195 GLY A O 1
ATOM 1540 N N . SER A 1 196 ? 16.860 4.037 2.041 1.00 95.06 196 SER A N 1
ATOM 1541 C CA . SER A 1 196 ? 15.618 3.518 1.472 1.00 95.06 196 SER A CA 1
ATOM 1542 C C . SER A 1 196 ? 15.103 2.332 2.306 1.00 95.06 196 SER A C 1
ATOM 1544 O O . SER A 1 196 ? 15.806 1.317 2.376 1.00 95.06 196 SER A O 1
ATOM 1546 N N . PRO A 1 197 ? 13.917 2.438 2.946 1.00 96.25 197 PRO A N 1
ATOM 1547 C CA . PRO A 1 197 ? 13.137 3.673 3.105 1.00 96.25 197 PRO A CA 1
ATOM 1548 C C . PRO A 1 197 ? 13.908 4.708 3.948 1.00 96.25 197 PRO A C 1
ATOM 1550 O O . PRO A 1 197 ? 14.931 4.385 4.556 1.00 96.25 197 PRO A O 1
ATOM 1553 N N . ASN A 1 198 ? 13.433 5.954 3.988 1.00 94.75 198 ASN A N 1
ATOM 1554 C CA . ASN A 1 198 ? 14.091 7.034 4.723 1.00 94.75 198 ASN A CA 1
ATOM 1555 C C . ASN A 1 198 ? 14.219 6.688 6.224 1.00 94.75 198 ASN A C 1
ATOM 1557 O O . ASN A 1 198 ? 13.199 6.643 6.918 1.00 94.75 198 ASN A O 1
ATOM 1561 N N . PRO A 1 199 ? 15.443 6.526 6.770 1.00 92.69 199 PRO A N 1
ATOM 1562 C CA . PRO A 1 199 ? 15.649 6.105 8.158 1.00 92.69 199 PRO A CA 1
ATOM 1563 C C . PRO A 1 199 ? 15.125 7.098 9.196 1.00 92.69 199 PRO A C 1
ATOM 1565 O O . PRO A 1 199 ? 14.901 6.736 10.346 1.00 92.69 199 PRO A O 1
ATOM 1568 N N . SER A 1 200 ? 14.918 8.360 8.812 1.00 92.00 200 SER A N 1
ATOM 1569 C CA . SER A 1 200 ? 14.379 9.370 9.724 1.00 92.00 200 SER A CA 1
ATOM 1570 C C . SER A 1 200 ? 12.937 9.106 10.155 1.00 92.00 200 SER A C 1
ATOM 1572 O O . SER A 1 200 ? 12.496 9.702 11.135 1.00 92.00 200 SER A O 1
ATOM 1574 N N . MET A 1 201 ? 12.222 8.211 9.469 1.00 92.19 201 MET A N 1
ATOM 1575 C CA . MET A 1 201 ? 10.855 7.826 9.827 1.00 92.19 201 MET A CA 1
ATOM 1576 C C . MET A 1 201 ? 10.790 7.014 11.122 1.00 92.19 201 MET A C 1
ATOM 1578 O O . MET A 1 201 ? 9.865 7.229 11.893 1.00 92.19 201 MET A O 1
ATOM 1582 N N . ASP A 1 202 ? 11.819 6.216 11.413 1.00 91.25 202 ASP A N 1
ATOM 1583 C CA . ASP A 1 202 ? 11.983 5.487 12.683 1.00 91.25 202 ASP A CA 1
ATOM 1584 C C . ASP A 1 202 ? 12.491 6.400 13.824 1.00 91.25 202 ASP A C 1
ATOM 1586 O O . ASP A 1 202 ? 12.510 6.037 14.998 1.00 91.25 202 ASP A O 1
ATOM 1590 N N . SER A 1 203 ? 12.899 7.640 13.528 1.00 90.19 203 SER A N 1
ATOM 1591 C CA . SER A 1 203 ? 13.356 8.563 14.569 1.00 90.19 203 SER A CA 1
ATOM 1592 C C . SER A 1 203 ? 12.242 8.865 15.574 1.00 90.19 203 SER A C 1
ATOM 1594 O O . SER A 1 203 ? 11.151 9.279 15.197 1.00 90.19 203 SER A O 1
ATOM 1596 N N . VAL A 1 204 ? 12.554 8.810 16.871 1.00 88.06 204 VAL A N 1
ATOM 1597 C CA . VAL A 1 204 ? 11.636 9.222 17.956 1.00 88.06 204 VAL A CA 1
ATOM 1598 C C . VAL A 1 204 ? 11.173 10.685 17.850 1.00 88.06 204 VAL A C 1
ATOM 1600 O O . VAL A 1 204 ? 10.186 11.068 18.473 1.00 88.06 204 VAL A O 1
ATOM 1603 N N . ASP A 1 205 ? 11.899 11.502 17.079 1.00 85.81 205 ASP A N 1
ATOM 1604 C CA . ASP A 1 205 ? 11.576 12.903 16.784 1.00 85.81 205 ASP A CA 1
ATOM 1605 C C . ASP A 1 205 ? 10.839 13.075 15.434 1.00 85.81 205 ASP A C 1
ATOM 1607 O O . ASP A 1 205 ? 10.620 14.206 14.986 1.00 85.81 205 ASP A O 1
ATOM 1611 N N . SER A 1 206 ? 10.495 11.978 14.752 1.00 85.94 206 SER A N 1
ATOM 1612 C CA . SER A 1 206 ? 9.699 11.999 13.524 1.00 85.94 206 SER A CA 1
ATOM 1613 C C . SER A 1 206 ? 8.322 12.601 13.792 1.00 85.94 206 SER A C 1
ATOM 1615 O O . SER A 1 206 ? 7.748 12.467 14.872 1.00 85.94 206 SER A O 1
ATOM 1617 N N . TRP A 1 207 ? 7.790 13.294 12.790 1.00 81.31 207 TRP A N 1
ATOM 1618 C CA . TRP A 1 207 ? 6.513 14.004 12.872 1.00 81.31 207 TRP A CA 1
ATOM 1619 C C . TRP A 1 207 ? 5.424 13.357 12.012 1.00 81.31 207 TRP A C 1
ATOM 1621 O O . TRP A 1 207 ? 4.404 13.997 11.770 1.00 81.31 207 TRP A O 1
ATOM 1631 N N . MET A 1 208 ? 5.640 12.131 11.524 1.00 85.06 208 MET A N 1
ATOM 1632 C CA . MET A 1 208 ? 4.648 11.418 10.718 1.00 85.06 208 MET A CA 1
ATOM 1633 C C . MET A 1 208 ? 3.357 11.213 11.519 1.00 85.06 208 MET A C 1
ATOM 1635 O O . MET A 1 208 ? 3.391 10.949 12.722 1.00 85.06 208 MET A O 1
ATOM 1639 N N . TRP A 1 209 ? 2.211 11.396 10.863 1.00 85.31 209 TRP A N 1
ATOM 1640 C CA . TRP A 1 209 ? 0.902 11.286 11.501 1.00 85.31 209 TRP A CA 1
ATOM 1641 C C . TRP A 1 209 ? 0.146 10.086 10.960 1.00 85.31 209 TRP A C 1
ATOM 1643 O O . TRP A 1 209 ? 0.091 9.869 9.748 1.00 85.31 209 TRP A O 1
ATOM 1653 N N . VAL A 1 210 ? -0.491 9.378 11.888 1.00 92.62 210 VAL A N 1
ATOM 1654 C CA . VAL A 1 210 ? -1.489 8.359 11.597 1.00 92.62 210 VAL A CA 1
ATOM 1655 C C . VAL A 1 210 ? -2.829 8.895 12.082 1.00 92.62 210 VAL A C 1
ATOM 1657 O O . VAL A 1 210 ? -2.995 9.238 13.258 1.00 92.62 210 VAL A O 1
ATOM 1660 N N . THR A 1 211 ? -3.780 9.007 11.165 1.00 94.56 211 THR A N 1
ATOM 1661 C CA . THR A 1 211 ? -5.168 9.340 11.480 1.00 94.56 211 THR A CA 1
ATOM 1662 C C . THR A 1 211 ? -5.980 8.054 11.482 1.00 94.56 211 THR A C 1
ATOM 1664 O O . THR A 1 211 ? -5.955 7.319 10.501 1.00 94.56 211 THR A O 1
ATOM 1667 N N . VAL A 1 212 ? -6.702 7.784 12.568 1.00 93.81 212 VAL A N 1
ATOM 1668 C CA . VAL A 1 212 ? -7.587 6.615 12.688 1.00 93.81 212 VAL A CA 1
ATOM 1669 C C . VAL A 1 212 ? -8.989 7.118 13.004 1.00 93.81 212 VAL A C 1
ATOM 1671 O O . VAL A 1 212 ? -9.175 7.875 13.956 1.00 93.81 212 VAL A O 1
ATOM 1674 N N . ASP A 1 213 ? -9.961 6.765 12.163 1.00 91.38 213 ASP A N 1
ATOM 1675 C CA . ASP A 1 213 ? -11.374 7.147 12.294 1.00 91.38 213 ASP A CA 1
ATOM 1676 C C . ASP A 1 213 ? -11.599 8.663 12.471 1.00 91.38 213 ASP A C 1
ATOM 1678 O O . ASP A 1 213 ? -12.493 9.122 13.184 1.00 91.38 213 ASP A O 1
ATOM 1682 N N . GLY A 1 214 ? -10.773 9.463 11.788 1.00 89.75 214 GLY A N 1
ATOM 1683 C CA . GLY A 1 214 ? -10.837 10.928 11.791 1.00 89.75 214 GLY A CA 1
ATOM 1684 C C . GLY A 1 214 ? -10.140 11.611 12.972 1.00 89.75 214 GLY A C 1
ATOM 1685 O O . GLY A 1 214 ? -10.090 12.843 13.009 1.00 89.75 214 GLY A O 1
ATOM 1686 N N . GLU A 1 215 ? -9.565 10.850 13.903 1.00 90.62 215 GLU A N 1
ATOM 1687 C CA . GLU A 1 215 ? -8.792 11.367 15.033 1.00 90.62 215 GLU A CA 1
ATOM 1688 C C . GLU A 1 215 ? -7.284 11.223 14.783 1.00 90.62 215 GLU A C 1
ATOM 1690 O O . GLU A 1 215 ? -6.811 10.255 14.186 1.00 90.62 215 GLU A O 1
ATOM 1695 N N . TYR A 1 216 ? -6.509 12.217 15.225 1.00 86.50 216 TYR A N 1
ATOM 1696 C CA . TYR A 1 216 ? -5.056 12.243 15.037 1.00 86.50 216 TYR A CA 1
ATOM 1697 C C . TYR A 1 216 ? -4.349 11.553 16.196 1.00 86.50 216 TYR A C 1
ATOM 1699 O O . TYR A 1 216 ? -4.472 11.986 17.347 1.00 86.50 216 TYR A O 1
ATOM 1707 N N . TYR A 1 217 ? -3.523 10.560 15.880 1.00 82.75 217 TYR A N 1
ATOM 1708 C CA . TYR A 1 217 ? -2.712 9.858 16.862 1.00 82.75 217 TYR A CA 1
ATOM 1709 C C . TYR A 1 217 ? -1.236 10.179 16.664 1.00 82.75 217 TYR A C 1
ATOM 1711 O O . TYR A 1 217 ? -0.692 10.128 15.561 1.00 82.75 217 TYR A O 1
ATOM 1719 N N . ASN A 1 218 ? -0.578 10.541 17.767 1.00 73.94 218 ASN A N 1
ATOM 1720 C CA . ASN A 1 218 ? 0.867 10.715 17.777 1.00 73.94 218 ASN A CA 1
ATOM 1721 C C . ASN A 1 218 ? 1.517 9.334 17.859 1.00 73.94 218 ASN A C 1
ATOM 1723 O O . ASN A 1 218 ? 1.762 8.828 18.957 1.00 73.94 218 ASN A O 1
ATOM 1727 N N . TRP A 1 219 ? 1.742 8.727 16.698 1.00 79.31 219 TRP A N 1
ATOM 1728 C CA . TRP A 1 219 ? 2.456 7.467 16.588 1.00 79.31 219 TRP A CA 1
ATOM 1729 C C . TRP A 1 219 ? 3.944 7.737 16.780 1.00 79.31 219 TRP A C 1
ATOM 1731 O O . TRP A 1 219 ? 4.628 8.158 15.856 1.00 79.31 219 TRP A O 1
ATOM 1741 N N . VAL A 1 220 ? 4.429 7.600 18.015 1.00 78.88 220 VAL A N 1
ATOM 1742 C CA . VAL A 1 220 ? 5.843 7.843 18.321 1.00 78.88 220 VAL A CA 1
ATOM 1743 C C . VAL A 1 220 ? 6.649 6.648 17.814 1.00 78.88 220 VAL A C 1
ATOM 1745 O O . VAL A 1 220 ? 6.439 5.551 18.343 1.00 78.88 220 VAL A O 1
ATOM 1748 N N . PRO A 1 221 ? 7.565 6.836 16.847 1.00 84.06 221 PRO A N 1
ATOM 1749 C CA . PRO A 1 221 ? 8.409 5.749 16.376 1.00 84.06 221 PRO A CA 1
ATOM 1750 C C . PRO A 1 221 ? 9.286 5.196 17.487 1.00 84.06 221 PRO A C 1
ATOM 1752 O O . PRO A 1 221 ? 9.617 5.893 18.457 1.00 84.06 221 PRO A O 1
ATOM 1755 N N . ASN A 1 222 ? 9.654 3.929 17.366 1.00 84.12 222 ASN A N 1
ATOM 1756 C CA . ASN A 1 222 ? 10.342 3.235 18.450 1.00 84.12 222 ASN A CA 1
ATOM 1757 C C . ASN A 1 222 ? 11.873 3.442 18.439 1.00 84.12 222 ASN A C 1
ATOM 1759 O O . ASN A 1 222 ? 12.520 3.188 19.464 1.00 84.12 222 ASN A O 1
ATOM 1763 N N . GLY A 1 223 ? 12.447 3.964 17.348 1.00 85.81 223 GLY A N 1
ATOM 1764 C CA . GLY A 1 223 ? 13.873 4.267 17.238 1.00 85.81 223 GLY A CA 1
ATOM 1765 C C . GLY A 1 223 ? 14.749 3.020 17.234 1.00 85.81 223 GLY A C 1
ATOM 1766 O O . GLY A 1 223 ? 15.863 3.052 17.777 1.00 85.81 223 GLY A O 1
ATOM 1767 N N . ASN A 1 224 ? 14.238 1.900 16.720 1.00 85.06 224 ASN A N 1
ATOM 1768 C CA . ASN A 1 224 ? 14.930 0.613 16.737 1.00 85.06 224 ASN A CA 1
ATOM 1769 C C . ASN A 1 224 ? 15.915 0.439 15.560 1.00 85.06 224 ASN A C 1
ATOM 1771 O O . ASN A 1 224 ? 16.686 -0.526 15.545 1.00 85.06 224 ASN A O 1
ATOM 1775 N N . GLY A 1 225 ? 15.939 1.391 14.625 1.00 84.56 225 GLY A N 1
ATOM 1776 C CA . GLY A 1 225 ? 16.748 1.403 13.410 1.00 84.56 225 GLY A CA 1
ATOM 1777 C C . GLY A 1 225 ? 16.052 0.823 12.175 1.00 84.56 225 GLY A C 1
ATOM 1778 O O . GLY A 1 225 ? 16.710 0.673 11.142 1.00 84.56 225 GLY A O 1
ATOM 1779 N N . ILE A 1 226 ? 14.772 0.464 12.266 1.00 87.00 226 ILE A N 1
ATOM 1780 C CA . ILE A 1 226 ? 13.967 -0.142 11.203 1.00 87.00 226 ILE A CA 1
ATOM 1781 C C . ILE A 1 226 ? 12.654 0.627 11.119 1.00 87.00 226 ILE A C 1
ATOM 1783 O O . ILE A 1 226 ? 11.995 0.812 12.129 1.00 87.00 226 ILE A O 1
ATOM 1787 N N . VAL A 1 227 ? 12.277 1.038 9.909 1.00 90.56 227 VAL A N 1
ATOM 1788 C CA . VAL A 1 227 ? 10.983 1.687 9.677 1.00 90.56 227 VAL A CA 1
ATOM 1789 C C . VAL A 1 227 ? 9.885 0.629 9.738 1.00 90.56 227 VAL A C 1
ATOM 1791 O O . VAL A 1 227 ? 9.885 -0.301 8.928 1.00 90.56 227 VAL A O 1
ATOM 1794 N N . ASP A 1 228 ? 8.952 0.784 10.671 1.00 92.31 228 ASP A N 1
ATOM 1795 C CA . ASP A 1 228 ? 7.756 -0.051 10.788 1.00 92.31 228 ASP A CA 1
ATOM 1796 C C . ASP A 1 228 ? 6.603 0.492 9.911 1.00 92.31 228 ASP A C 1
ATOM 1798 O O . ASP A 1 228 ? 6.586 1.673 9.552 1.00 92.31 228 ASP A O 1
ATOM 1802 N N . PRO A 1 229 ? 5.592 -0.329 9.557 1.00 94.00 229 PRO A N 1
ATOM 1803 C CA . PRO A 1 229 ? 4.503 0.089 8.676 1.00 94.00 229 PRO A CA 1
ATOM 1804 C C . PRO A 1 229 ? 3.798 1.372 9.100 1.00 94.00 229 PRO A C 1
ATOM 1806 O O . PRO A 1 229 ? 3.601 2.234 8.258 1.00 94.00 229 PRO A O 1
ATOM 1809 N N . LEU A 1 230 ? 3.482 1.553 10.384 1.00 93.06 230 LEU A N 1
ATOM 1810 C CA . LEU A 1 230 ? 2.782 2.749 10.884 1.00 93.06 230 LEU A CA 1
ATOM 1811 C C . LEU A 1 230 ? 3.693 3.979 11.051 1.00 93.06 230 LEU A C 1
ATOM 1813 O O . LEU A 1 230 ? 3.214 5.056 11.394 1.00 93.06 230 LEU A O 1
ATOM 1817 N N . GLU A 1 231 ? 4.993 3.841 10.787 1.00 93.25 231 GLU A N 1
ATOM 1818 C CA . GLU A 1 231 ? 5.963 4.944 10.779 1.00 93.25 231 GLU A CA 1
ATOM 1819 C C . GLU A 1 231 ? 6.161 5.523 9.365 1.00 93.25 231 GLU A C 1
ATOM 1821 O O . GLU A 1 231 ? 6.724 6.609 9.202 1.00 93.25 231 GLU A O 1
ATOM 1826 N N . LEU A 1 232 ? 5.701 4.811 8.328 1.00 94.62 232 LEU A N 1
ATOM 1827 C CA . LEU A 1 232 ? 5.928 5.179 6.936 1.00 94.62 232 LEU A CA 1
ATOM 1828 C C . LEU A 1 232 ? 4.953 6.257 6.451 1.00 94.62 232 LEU A C 1
ATOM 1830 O O . LEU A 1 232 ? 3.772 5.995 6.221 1.00 94.62 232 LEU A O 1
ATOM 1834 N N . GLY A 1 233 ? 5.485 7.443 6.165 1.00 93.56 233 GLY A N 1
ATOM 1835 C CA . GLY A 1 233 ? 4.721 8.523 5.542 1.00 93.56 233 GLY A CA 1
ATOM 1836 C C . GLY A 1 233 ? 3.511 8.967 6.367 1.00 93.56 233 GLY A C 1
ATOM 1837 O O . GLY A 1 233 ? 3.452 8.770 7.577 1.00 93.56 233 GLY A O 1
ATOM 1838 N N . ILE A 1 234 ? 2.548 9.611 5.712 1.00 93.38 234 ILE A N 1
ATOM 1839 C CA . ILE A 1 234 ? 1.279 9.995 6.345 1.00 93.38 234 ILE A CA 1
ATOM 1840 C C . ILE A 1 234 ? 0.217 8.977 5.954 1.00 93.38 234 ILE A C 1
ATOM 1842 O O . ILE A 1 234 ? 0.084 8.656 4.770 1.00 93.38 234 ILE A O 1
ATOM 1846 N N . GLN A 1 235 ? -0.542 8.508 6.941 1.00 95.31 235 GLN A N 1
ATOM 1847 C CA . GLN A 1 235 ? -1.556 7.478 6.748 1.00 95.31 235 GLN A CA 1
ATOM 1848 C C . GLN A 1 235 ? -2.896 7.884 7.345 1.00 95.31 235 GLN A C 1
ATOM 1850 O O . GLN A 1 235 ? -2.953 8.455 8.437 1.00 95.31 235 GLN A O 1
ATOM 1855 N N . GLU A 1 236 ? -3.973 7.526 6.654 1.00 95.88 236 GLU A N 1
ATOM 1856 C CA . GLU A 1 236 ? -5.329 7.595 7.191 1.00 95.88 236 GLU A CA 1
ATOM 1857 C C . GLU A 1 236 ? -5.981 6.216 7.117 1.00 95.88 236 GLU A C 1
ATOM 1859 O O . GLU A 1 236 ? -5.876 5.511 6.109 1.00 95.88 236 GLU A O 1
ATOM 1864 N N . TRP A 1 237 ? -6.650 5.850 8.204 1.00 95.19 237 TRP A N 1
ATOM 1865 C CA . TRP A 1 237 ? -7.315 4.573 8.394 1.00 95.19 237 TRP A CA 1
ATOM 1866 C C . TRP A 1 237 ? -8.763 4.807 8.832 1.00 95.19 237 TRP A C 1
ATOM 1868 O O . TRP A 1 237 ? -9.029 5.640 9.699 1.00 95.19 237 TRP A O 1
ATOM 1878 N N . GLU A 1 238 ? -9.700 4.058 8.253 1.00 92.56 238 GLU A N 1
ATOM 1879 C CA . GLU A 1 238 ? -11.117 4.056 8.643 1.00 92.56 238 GLU A CA 1
ATOM 1880 C C . GLU A 1 238 ? -11.577 2.614 8.885 1.00 92.56 238 GLU A C 1
ATOM 1882 O O . GLU A 1 238 ? -11.456 1.762 8.002 1.00 92.56 238 GLU A O 1
ATOM 1887 N N . ASN A 1 239 ? -12.125 2.332 10.069 1.00 85.38 239 ASN A N 1
ATOM 1888 C CA . ASN A 1 239 ? -12.551 0.997 10.504 1.00 85.38 239 ASN A CA 1
ATOM 1889 C C . ASN A 1 239 ? -11.470 -0.076 10.259 1.00 85.38 239 ASN A C 1
ATOM 1891 O O . ASN A 1 239 ? -11.749 -1.171 9.768 1.00 85.38 239 ASN A O 1
ATOM 1895 N N . GLY A 1 240 ? -10.214 0.285 10.530 1.00 89.75 240 GLY A N 1
ATOM 1896 C CA . GLY A 1 240 ? -9.042 -0.566 10.344 1.00 89.75 240 GLY A CA 1
ATOM 1897 C C . GLY A 1 240 ? -8.604 -0.818 8.902 1.00 89.75 240 GLY A C 1
ATOM 1898 O O . GLY A 1 240 ? -7.696 -1.613 8.687 1.00 89.75 240 GLY A O 1
ATOM 1899 N N . ARG A 1 241 ? -9.198 -0.156 7.905 1.00 93.56 241 ARG A N 1
ATOM 1900 C CA . ARG A 1 241 ? -8.756 -0.218 6.501 1.00 93.56 241 ARG A CA 1
ATOM 1901 C C . ARG A 1 241 ? -7.992 1.037 6.109 1.00 93.56 241 ARG A C 1
ATOM 1903 O O . ARG A 1 241 ? -8.382 2.134 6.506 1.00 93.56 241 ARG A O 1
ATOM 1910 N N . LEU A 1 242 ? -6.943 0.885 5.309 1.00 96.38 242 LEU A N 1
ATOM 1911 C CA . LEU A 1 242 ? -6.148 2.001 4.807 1.00 96.38 242 LEU A CA 1
ATOM 1912 C C . LEU A 1 242 ? -6.962 2.774 3.765 1.00 96.38 242 LEU A C 1
ATOM 1914 O O . LEU A 1 242 ? -7.387 2.216 2.753 1.00 96.38 242 LEU A O 1
ATOM 1918 N N . THR A 1 243 ? -7.175 4.065 4.002 1.00 95.00 243 THR A N 1
ATOM 1919 C CA . THR A 1 243 ? -7.893 4.954 3.076 1.00 95.00 243 THR A CA 1
ATOM 1920 C C . THR A 1 243 ? -6.964 5.942 2.386 1.00 95.00 243 THR A C 1
ATOM 1922 O O . THR A 1 243 ? -7.265 6.390 1.277 1.00 95.00 243 THR A O 1
ATOM 1925 N N . SER A 1 244 ? -5.822 6.257 2.997 1.00 94.62 244 SER A N 1
ATOM 1926 C CA . SER A 1 244 ? -4.837 7.186 2.450 1.00 94.62 244 SER A CA 1
ATOM 1927 C C . SER A 1 244 ? -3.426 6.770 2.832 1.00 94.62 244 SER A C 1
ATOM 1929 O O . SER A 1 244 ? -3.152 6.538 4.008 1.00 94.62 244 SER A O 1
ATOM 1931 N N . ILE A 1 245 ? -2.520 6.740 1.858 1.00 95.38 245 ILE A N 1
ATOM 1932 C CA . ILE A 1 245 ? -1.078 6.715 2.099 1.00 95.38 245 ILE A CA 1
ATOM 1933 C C . ILE A 1 245 ? -0.393 7.767 1.231 1.00 95.38 245 ILE A C 1
ATOM 1935 O O . ILE A 1 245 ? -0.532 7.797 0.004 1.00 95.38 245 ILE A O 1
ATOM 1939 N N . MET A 1 246 ? 0.351 8.651 1.892 1.00 94.31 246 MET A N 1
ATOM 1940 C CA . MET A 1 246 ? 1.102 9.726 1.258 1.00 94.31 246 MET A CA 1
ATOM 1941 C C . MET A 1 246 ? 2.578 9.619 1.616 1.00 94.31 246 MET A C 1
ATOM 1943 O O . MET A 1 246 ? 3.001 9.894 2.741 1.00 94.31 246 MET A O 1
ATOM 1947 N N . CYS A 1 247 ? 3.357 9.276 0.602 1.00 94.81 247 CYS A N 1
ATOM 1948 C CA . CYS A 1 247 ? 4.808 9.210 0.626 1.00 94.81 247 CYS A CA 1
ATOM 1949 C C . CYS A 1 247 ? 5.457 10.098 -0.443 1.00 94.81 247 CYS A C 1
ATOM 1951 O O . CYS A 1 247 ? 6.627 9.906 -0.763 1.00 94.81 247 CYS A O 1
ATOM 1953 N N . GLY A 1 248 ? 4.702 11.048 -0.998 1.00 86.38 248 GLY A N 1
ATOM 1954 C CA . GLY A 1 248 ? 5.172 11.999 -2.000 1.00 86.38 248 GLY A CA 1
ATOM 1955 C C . GLY A 1 248 ? 5.101 13.471 -1.576 1.00 86.38 248 GLY A C 1
ATOM 1956 O O . GLY A 1 248 ? 4.903 13.819 -0.407 1.00 86.38 248 GLY A O 1
ATOM 1957 N N . ALA A 1 249 ? 5.294 14.362 -2.551 1.00 79.00 249 ALA A N 1
ATOM 1958 C CA . ALA A 1 249 ? 5.343 15.818 -2.408 1.00 79.00 249 ALA A CA 1
ATOM 1959 C C . ALA A 1 249 ? 6.371 16.320 -1.372 1.00 79.00 249 ALA A C 1
ATOM 1961 O O . ALA A 1 249 ? 7.551 16.475 -1.683 1.00 79.00 249 ALA A O 1
ATOM 1962 N N . TYR A 1 250 ? 5.916 16.647 -0.158 1.00 80.44 250 TYR A N 1
ATOM 1963 C CA . TYR A 1 250 ? 6.753 17.154 0.939 1.00 80.44 250 TYR A CA 1
ATOM 1964 C C . TYR A 1 250 ? 7.166 16.053 1.928 1.00 80.44 250 TYR A C 1
ATOM 1966 O O . TYR A 1 250 ? 7.870 16.347 2.897 1.00 80.44 250 TYR A O 1
ATOM 1974 N N . ILE A 1 251 ? 6.716 14.814 1.707 1.00 90.56 251 ILE A N 1
ATOM 1975 C CA . ILE A 1 251 ? 6.991 13.652 2.550 1.00 90.56 251 ILE A CA 1
ATOM 1976 C C . ILE A 1 251 ? 8.071 12.818 1.867 1.00 90.56 251 ILE A C 1
ATOM 1978 O O . ILE A 1 251 ? 7.827 12.141 0.877 1.00 90.56 251 ILE A O 1
ATOM 1982 N N . TYR A 1 252 ? 9.297 12.895 2.374 1.00 88.25 252 TYR A N 1
ATOM 1983 C CA . TYR A 1 252 ? 10.450 12.239 1.760 1.00 88.25 252 TYR A CA 1
ATOM 1984 C C . TYR A 1 252 ? 10.578 10.793 2.249 1.00 88.25 252 TYR A C 1
ATOM 1986 O O . TYR A 1 252 ? 11.463 10.506 3.052 1.00 88.25 252 TYR A O 1
ATOM 1994 N N . CYS A 1 253 ? 9.715 9.882 1.787 1.00 95.50 253 CYS A N 1
ATOM 1995 C CA . CYS A 1 253 ? 9.809 8.466 2.175 1.00 95.50 253 CYS A CA 1
ATOM 1996 C C . CYS A 1 253 ? 11.021 7.745 1.573 1.00 95.50 253 CYS A C 1
ATOM 1998 O O . CYS A 1 253 ? 11.459 6.744 2.131 1.00 95.50 253 CYS A O 1
ATOM 2000 N N . GLN A 1 254 ? 11.580 8.255 0.467 1.00 95.88 254 GLN A N 1
ATOM 2001 C CA . GLN A 1 254 ? 12.710 7.649 -0.253 1.00 95.88 254 GLN A CA 1
ATOM 2002 C C . GLN A 1 254 ? 12.485 6.167 -0.590 1.00 95.88 254 GLN A C 1
ATOM 2004 O O . GLN A 1 254 ? 13.435 5.394 -0.598 1.00 95.88 254 GLN A O 1
ATOM 2009 N N . LEU A 1 255 ? 11.240 5.773 -0.868 1.00 97.75 255 LEU A N 1
ATOM 2010 C CA . LEU A 1 255 ? 10.898 4.389 -1.199 1.00 97.75 255 LEU A CA 1
ATOM 2011 C C . LEU A 1 255 ? 11.603 3.940 -2.480 1.00 97.75 255 LEU A C 1
ATOM 2013 O O . LEU A 1 255 ? 11.812 4.742 -3.392 1.00 97.75 255 LEU A O 1
ATOM 2017 N N . SER A 1 256 ? 11.928 2.655 -2.579 1.00 95.62 256 SER A N 1
ATOM 2018 C CA . SER A 1 256 ? 12.501 2.062 -3.789 1.00 95.62 256 SER A CA 1
ATOM 2019 C C . SER A 1 256 ? 12.078 0.610 -3.988 1.00 95.62 256 SER A C 1
ATOM 2021 O O . SER A 1 256 ? 11.438 0.000 -3.134 1.00 95.62 256 SER A O 1
ATOM 2023 N N . GLY A 1 257 ? 12.443 0.051 -5.143 1.00 90.75 257 GLY A N 1
ATOM 2024 C CA . GLY A 1 257 ? 11.994 -1.280 -5.545 1.00 90.75 257 GLY A CA 1
ATOM 2025 C C . GLY A 1 257 ? 10.567 -1.270 -6.108 1.00 90.75 257 GLY A C 1
ATOM 2026 O O . GLY A 1 257 ? 10.024 -0.194 -6.378 1.00 90.75 257 GLY A O 1
ATOM 2027 N N . PRO A 1 258 ? 9.978 -2.456 -6.332 1.00 88.06 258 PRO A N 1
ATOM 2028 C CA . PRO A 1 258 ? 8.683 -2.580 -6.992 1.00 88.06 258 PRO A CA 1
ATOM 2029 C C . PRO A 1 258 ? 7.504 -2.202 -6.096 1.00 88.06 258 PRO A C 1
ATOM 2031 O O . PRO A 1 258 ? 7.547 -2.356 -4.871 1.00 88.06 258 PRO A O 1
ATOM 2034 N N . ILE A 1 259 ? 6.420 -1.763 -6.737 1.00 94.31 259 ILE A N 1
ATOM 2035 C CA . ILE A 1 259 ? 5.095 -1.688 -6.114 1.00 94.31 259 ILE A CA 1
ATOM 2036 C C . ILE A 1 259 ? 4.576 -3.133 -5.955 1.00 94.31 259 ILE A C 1
ATOM 2038 O O . ILE A 1 259 ? 4.643 -3.887 -6.927 1.00 94.31 259 ILE A O 1
ATOM 2042 N N . PRO A 1 260 ? 4.098 -3.554 -4.768 1.00 91.31 260 PRO A N 1
ATOM 2043 C CA . PRO A 1 260 ? 3.563 -4.902 -4.569 1.00 91.31 260 PRO A CA 1
ATOM 2044 C C . PRO A 1 260 ? 2.342 -5.189 -5.455 1.00 91.31 260 PRO A C 1
ATOM 2046 O O . PRO A 1 260 ? 1.485 -4.322 -5.623 1.00 91.31 260 PRO A O 1
ATOM 2049 N N . GLU A 1 261 ? 2.233 -6.415 -5.975 1.00 85.50 261 GLU A N 1
ATOM 2050 C CA . GLU A 1 261 ? 1.099 -6.838 -6.813 1.00 85.50 261 GLU A CA 1
ATOM 2051 C C . GLU A 1 261 ? -0.223 -6.883 -6.043 1.00 85.50 261 GLU A C 1
ATOM 2053 O O . GLU A 1 261 ? -1.279 -6.687 -6.633 1.00 85.50 261 GLU A O 1
ATOM 2058 N N . GLU A 1 262 ? -0.188 -7.072 -4.723 1.00 87.31 262 GLU A N 1
ATOM 2059 C CA . GLU A 1 262 ? -1.388 -7.151 -3.881 1.00 87.31 262 GLU A CA 1
ATOM 2060 C C . GLU A 1 262 ? -2.005 -5.777 -3.570 1.00 87.31 262 GLU A C 1
ATOM 2062 O O . GLU A 1 262 ? -2.750 -5.626 -2.605 1.00 87.31 262 GLU A O 1
ATOM 2067 N N . ILE A 1 263 ? -1.693 -4.747 -4.365 1.00 90.12 263 ILE A N 1
ATOM 2068 C CA . ILE A 1 263 ? -2.284 -3.411 -4.227 1.00 90.12 263 ILE A CA 1
ATOM 2069 C C . ILE A 1 263 ? -3.816 -3.447 -4.321 1.00 90.12 263 ILE A C 1
ATOM 2071 O O . ILE A 1 263 ? -4.482 -2.659 -3.658 1.00 90.12 263 ILE A O 1
ATOM 2075 N N . ASN A 1 264 ? -4.383 -4.396 -5.071 1.00 87.06 264 ASN A N 1
ATOM 2076 C CA . ASN A 1 264 ? -5.829 -4.601 -5.179 1.00 87.06 264 ASN A CA 1
ATOM 2077 C C . ASN A 1 264 ? -6.503 -5.006 -3.855 1.00 87.06 264 ASN A C 1
ATOM 2079 O O . ASN A 1 264 ? -7.708 -4.809 -3.703 1.00 87.06 264 ASN A O 1
ATOM 2083 N N . GLU A 1 265 ? -5.752 -5.514 -2.874 1.00 88.88 265 GLU A N 1
ATOM 2084 C CA . GLU A 1 265 ? -6.282 -5.842 -1.545 1.00 88.88 265 GLU A CA 1
ATOM 2085 C C . GLU A 1 265 ? -6.604 -4.586 -0.716 1.00 88.88 265 GLU A C 1
ATOM 2087 O O . GLU A 1 265 ? -7.344 -4.662 0.267 1.00 88.88 265 GLU A O 1
ATOM 2092 N N . LEU A 1 266 ? -6.120 -3.406 -1.125 1.00 92.69 266 LEU A N 1
ATOM 2093 C CA . LEU A 1 266 ? -6.410 -2.118 -0.489 1.00 92.69 266 LEU A CA 1
ATOM 2094 C C . LEU A 1 266 ? -7.803 -1.593 -0.873 1.00 92.69 266 LEU A C 1
ATOM 2096 O O . LEU A 1 266 ? -7.966 -0.500 -1.413 1.00 92.69 266 LEU A O 1
ATOM 2100 N N . THR A 1 267 ? -8.840 -2.377 -0.582 1.00 87.62 267 THR A N 1
ATOM 2101 C CA . THR A 1 267 ? -10.205 -2.164 -1.096 1.00 87.62 267 THR A CA 1
ATOM 2102 C C . THR A 1 267 ? -10.873 -0.859 -0.651 1.00 87.62 267 THR A C 1
ATOM 2104 O O . THR A 1 267 ? -11.916 -0.505 -1.188 1.00 87.62 267 THR A O 1
ATOM 2107 N N . SER A 1 268 ? -10.335 -0.176 0.362 1.00 90.38 268 SER A N 1
ATOM 2108 C CA . SER A 1 268 ? -10.869 1.094 0.882 1.00 90.38 268 SER A CA 1
ATOM 2109 C C . SER A 1 268 ? -10.016 2.309 0.509 1.00 90.38 268 SER A C 1
ATOM 2111 O O . SER A 1 268 ? -10.316 3.422 0.953 1.00 90.38 268 SER A O 1
ATOM 2113 N N . LEU A 1 269 ? -8.952 2.110 -0.271 1.00 93.25 269 LEU A N 1
ATOM 2114 C CA . LEU A 1 269 ? -7.981 3.142 -0.595 1.00 93.25 269 LEU A CA 1
ATOM 2115 C C . LEU A 1 269 ? -8.586 4.196 -1.519 1.00 93.25 269 LEU A C 1
ATOM 2117 O O . LEU A 1 269 ? -9.095 3.895 -2.595 1.00 93.25 269 LEU A O 1
ATOM 2121 N N . ARG A 1 270 ? -8.488 5.452 -1.094 1.00 89.50 270 ARG A N 1
ATOM 2122 C CA . ARG A 1 270 ? -8.927 6.626 -1.855 1.00 89.50 270 ARG A CA 1
ATOM 2123 C C . ARG A 1 270 ? -7.728 7.440 -2.315 1.00 89.50 270 ARG A C 1
ATOM 2125 O O . ARG A 1 270 ? -7.714 7.893 -3.448 1.00 89.50 270 ARG A O 1
ATOM 2132 N N . THR A 1 271 ? -6.716 7.567 -1.455 1.00 92.25 271 THR A N 1
ATOM 2133 C CA . THR A 1 271 ? -5.504 8.337 -1.742 1.00 92.25 271 THR A CA 1
ATOM 2134 C C . THR A 1 271 ? -4.273 7.432 -1.777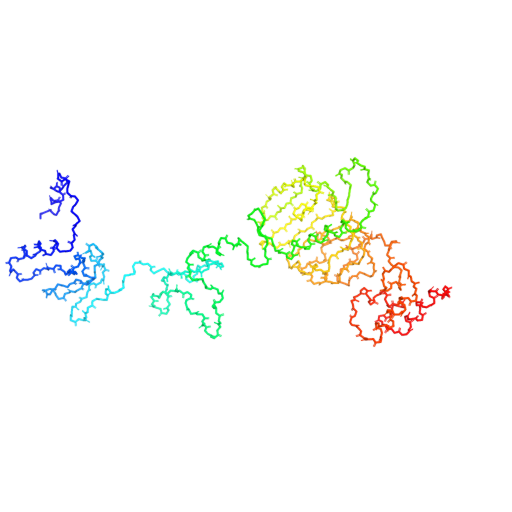 1.00 92.25 271 THR A C 1
ATOM 2136 O O . THR A 1 271 ? -3.888 6.853 -0.761 1.00 92.25 271 THR A O 1
ATOM 2139 N N . PHE A 1 272 ? -3.616 7.350 -2.930 1.00 93.56 272 PHE A N 1
ATOM 2140 C CA . PHE A 1 272 ? -2.371 6.625 -3.151 1.00 93.56 272 PHE A CA 1
ATOM 2141 C C . PHE A 1 272 ? -1.339 7.521 -3.838 1.00 93.56 272 PHE A C 1
ATOM 2143 O O . PHE A 1 272 ? -1.329 7.689 -5.058 1.00 93.56 272 PHE A O 1
ATOM 2150 N N . ARG A 1 273 ? -0.463 8.125 -3.034 1.00 93.75 273 ARG A N 1
ATOM 2151 C CA . ARG A 1 273 ? 0.501 9.124 -3.505 1.00 93.75 273 ARG A CA 1
ATOM 2152 C C . ARG A 1 273 ? 1.915 8.759 -3.121 1.00 93.75 273 ARG A C 1
ATOM 2154 O O . ARG A 1 273 ? 2.308 8.916 -1.964 1.00 93.75 273 ARG A O 1
ATOM 2161 N N . LEU A 1 274 ? 2.676 8.276 -4.094 1.00 95.94 274 LEU A N 1
ATOM 2162 C CA . LEU A 1 274 ? 4.064 7.848 -3.932 1.00 95.94 274 LEU A CA 1
ATOM 2163 C C . LEU A 1 274 ? 5.004 8.608 -4.881 1.00 95.94 274 LEU A C 1
ATOM 2165 O O . LEU A 1 274 ? 6.086 8.116 -5.215 1.00 95.94 274 LEU A O 1
ATOM 2169 N N . GLU A 1 275 ? 4.618 9.795 -5.344 1.00 95.19 275 GLU A N 1
ATOM 2170 C CA . GLU A 1 275 ? 5.413 10.572 -6.287 1.00 95.19 275 GLU A CA 1
ATOM 2171 C C . GLU A 1 275 ? 6.767 11.017 -5.716 1.00 95.19 275 GLU A C 1
ATOM 2173 O O . GLU A 1 275 ? 6.908 11.272 -4.521 1.00 95.19 275 GLU A O 1
ATOM 2178 N N . GLY A 1 276 ? 7.776 11.155 -6.577 1.00 95.12 276 GLY A N 1
ATOM 2179 C CA . GLY A 1 276 ? 9.099 11.652 -6.176 1.00 95.12 276 GLY A CA 1
ATOM 2180 C C . GLY A 1 276 ? 9.911 10.685 -5.306 1.00 95.12 276 GLY A C 1
ATOM 2181 O O . GLY A 1 276 ? 10.798 11.125 -4.572 1.00 95.12 276 GLY A O 1
ATOM 2182 N N . ASN A 1 277 ? 9.619 9.387 -5.385 1.00 97.31 277 ASN A N 1
ATOM 2183 C CA . ASN A 1 277 ? 10.420 8.325 -4.783 1.00 97.31 277 ASN A CA 1
ATOM 2184 C C . ASN A 1 277 ? 11.349 7.677 -5.832 1.00 97.31 277 ASN A C 1
ATOM 2186 O O . ASN A 1 277 ? 11.543 8.180 -6.938 1.00 97.31 277 ASN A O 1
ATOM 2190 N N . TYR A 1 278 ? 11.972 6.559 -5.469 1.00 95.81 278 TYR A N 1
ATOM 2191 C CA . TYR A 1 278 ? 12.842 5.755 -6.326 1.00 95.81 278 TYR A CA 1
ATOM 2192 C C . TYR A 1 278 ? 12.213 4.394 -6.654 1.00 95.81 278 TYR A C 1
ATOM 2194 O O . TYR A 1 278 ? 12.940 3.421 -6.882 1.00 95.81 278 TYR A O 1
ATOM 2202 N N . LEU A 1 279 ? 10.877 4.309 -6.651 1.00 96.25 279 LEU A N 1
ATOM 2203 C CA . LEU A 1 279 ? 10.158 3.088 -7.018 1.00 96.25 279 LEU A CA 1
ATOM 2204 C C . LEU A 1 279 ? 10.538 2.689 -8.442 1.00 96.25 279 LEU A C 1
ATOM 2206 O O . LEU A 1 279 ? 10.616 3.543 -9.324 1.00 96.25 279 LEU A O 1
ATOM 2210 N N . SER A 1 280 ? 10.807 1.410 -8.658 1.00 89.06 280 SER A N 1
ATOM 2211 C CA . SER A 1 280 ? 11.350 0.871 -9.904 1.00 89.06 280 SER A CA 1
ATOM 2212 C C . SER A 1 280 ? 10.632 -0.410 -10.312 1.00 89.06 280 SER A C 1
ATOM 2214 O O . SER A 1 280 ? 9.824 -0.944 -9.562 1.00 89.06 280 SER A O 1
ATOM 2216 N N . GLY A 1 281 ? 10.907 -0.909 -11.515 1.00 83.06 281 GLY A N 1
ATOM 2217 C CA . GLY A 1 281 ? 10.113 -1.995 -12.089 1.00 83.06 281 GLY A CA 1
ATOM 2218 C C . GLY A 1 281 ? 8.805 -1.460 -12.664 1.00 83.06 281 GLY A C 1
ATOM 2219 O O . GLY A 1 281 ? 8.738 -0.300 -13.059 1.00 83.06 281 GLY A O 1
ATOM 2220 N N . TYR A 1 282 ? 7.783 -2.298 -12.752 1.00 83.38 282 TYR A N 1
ATOM 2221 C CA . TYR A 1 282 ? 6.545 -1.980 -13.462 1.00 83.38 282 TYR A CA 1
ATOM 2222 C C . TYR A 1 282 ? 5.437 -1.596 -12.485 1.00 83.38 282 TYR A C 1
ATOM 2224 O O . TYR A 1 282 ? 5.474 -1.960 -11.309 1.00 83.38 282 TYR A O 1
ATOM 2232 N N . ILE A 1 283 ? 4.449 -0.848 -12.976 1.00 88.62 283 ILE A N 1
ATOM 2233 C CA . ILE A 1 283 ? 3.204 -0.643 -12.234 1.00 88.62 283 ILE A CA 1
ATOM 2234 C C . ILE A 1 283 ? 2.351 -1.901 -12.452 1.00 88.62 283 ILE A C 1
ATOM 2236 O O . ILE A 1 283 ? 2.083 -2.219 -13.611 1.00 88.62 283 ILE A O 1
ATOM 2240 N N . PRO A 1 284 ? 1.944 -2.620 -11.392 1.00 87.00 284 PRO A N 1
ATOM 2241 C CA . PRO A 1 284 ? 1.164 -3.840 -11.546 1.00 87.00 284 PRO A CA 1
ATOM 2242 C C . PRO A 1 284 ? -0.252 -3.524 -12.047 1.00 87.00 284 PRO A C 1
ATOM 2244 O O . PRO A 1 284 ? -0.867 -2.551 -11.614 1.00 87.00 284 PRO A O 1
ATOM 2247 N N . ASP A 1 285 ? -0.795 -4.374 -12.921 1.00 81.12 285 ASP A N 1
ATOM 2248 C CA . ASP A 1 285 ? -2.145 -4.213 -13.489 1.00 81.12 285 ASP A CA 1
ATOM 2249 C C . ASP A 1 285 ? -3.261 -4.273 -12.442 1.00 81.12 285 ASP A C 1
ATOM 2251 O O . ASP A 1 285 ? -4.332 -3.699 -12.639 1.00 81.12 285 ASP A O 1
ATOM 2255 N N . THR A 1 286 ? -3.005 -4.920 -11.305 1.00 87.12 286 THR A N 1
ATOM 2256 C CA . THR A 1 286 ? -3.909 -4.961 -10.148 1.00 87.12 286 THR A CA 1
ATOM 2257 C C . THR A 1 286 ? -4.226 -3.568 -9.599 1.00 87.12 286 THR A C 1
ATOM 2259 O O . THR A 1 286 ? -5.240 -3.397 -8.928 1.00 87.12 286 THR A O 1
ATOM 2262 N N . VAL A 1 287 ? -3.448 -2.534 -9.952 1.00 88.75 287 VAL A N 1
ATOM 2263 C CA . VAL A 1 287 ? -3.809 -1.132 -9.683 1.00 88.75 287 VAL A CA 1
ATOM 2264 C C . VAL A 1 287 ? -5.165 -0.752 -10.289 1.00 88.75 287 VAL A C 1
ATOM 2266 O O . VAL A 1 287 ? -5.879 0.068 -9.720 1.00 88.75 287 VAL A O 1
ATOM 2269 N N . CYS A 1 288 ? -5.551 -1.377 -11.406 1.00 85.62 288 CYS A N 1
ATOM 2270 C CA . CYS A 1 288 ? -6.827 -1.141 -12.080 1.00 85.62 288 CYS A CA 1
ATOM 2271 C C . CYS A 1 288 ? -8.033 -1.731 -11.337 1.00 85.62 288 CYS A C 1
ATOM 2273 O O . CYS A 1 288 ? -9.171 -1.484 -11.738 1.00 85.62 288 CYS A O 1
ATOM 2275 N N . GLU A 1 289 ? -7.799 -2.537 -10.300 1.00 87.06 289 GLU A N 1
ATOM 2276 C CA . GLU A 1 289 ? -8.845 -3.121 -9.457 1.00 87.06 289 GLU A CA 1
ATOM 2277 C C . GLU A 1 289 ? -9.153 -2.262 -8.223 1.00 87.06 289 GLU A C 1
ATOM 2279 O O . GLU A 1 289 ? -10.092 -2.562 -7.486 1.00 87.06 289 GLU A O 1
ATOM 2284 N N . LEU A 1 290 ? -8.398 -1.181 -8.001 1.00 84.75 290 LEU A N 1
ATOM 2285 C CA . LEU A 1 290 ? -8.670 -0.231 -6.929 1.00 84.75 290 LEU A CA 1
ATOM 2286 C C . LEU A 1 290 ? -9.977 0.529 -7.193 1.00 84.75 290 LEU A C 1
ATOM 2288 O O . LEU A 1 290 ? -10.178 1.087 -8.271 1.00 84.75 290 LEU A O 1
ATOM 2292 N N . ASP A 1 291 ? -10.827 0.652 -6.171 1.00 69.69 291 ASP A N 1
ATOM 2293 C CA . ASP A 1 291 ? -12.015 1.526 -6.184 1.00 69.69 291 ASP A CA 1
ATOM 2294 C C . ASP A 1 291 ? -11.623 2.997 -5.930 1.00 69.69 291 ASP A C 1
ATOM 2296 O O . ASP A 1 291 ? -12.196 3.699 -5.097 1.00 69.69 291 ASP A O 1
ATOM 2300 N N . SER A 1 292 ? -10.574 3.452 -6.618 1.00 64.12 292 SER A N 1
ATOM 2301 C CA . SER A 1 292 ? -10.041 4.811 -6.515 1.00 64.12 292 SER A CA 1
ATOM 2302 C C . SER A 1 292 ? -10.398 5.614 -7.762 1.00 64.12 292 SER A C 1
ATOM 2304 O O . SER A 1 292 ? -10.468 5.090 -8.877 1.00 64.12 292 SER A O 1
ATOM 2306 N N . ASN A 1 293 ? -10.652 6.911 -7.601 1.00 63.34 293 ASN A N 1
ATOM 2307 C CA . ASN A 1 293 ? -10.924 7.774 -8.740 1.00 63.34 293 ASN A CA 1
ATOM 2308 C C . ASN A 1 293 ? -9.603 8.268 -9.342 1.00 63.34 293 ASN A C 1
ATOM 2310 O O . ASN A 1 293 ? -9.133 9.357 -9.024 1.00 63.34 293 ASN A O 1
ATOM 2314 N N . HIS A 1 294 ? -9.054 7.508 -10.291 1.00 59.50 294 HIS A N 1
ATOM 2315 C CA . HIS A 1 294 ? -7.823 7.846 -11.027 1.00 59.50 294 HIS A CA 1
ATOM 2316 C C . HIS A 1 294 ? -7.876 9.176 -11.818 1.00 59.50 294 HIS A C 1
ATOM 2318 O O . HIS A 1 294 ? -6.927 9.529 -12.501 1.00 59.50 294 HIS A O 1
ATOM 2324 N N . ASN A 1 295 ? -8.976 9.937 -11.765 1.00 57.91 295 ASN A N 1
ATOM 2325 C CA . ASN A 1 295 ? -9.095 11.233 -12.439 1.00 57.91 295 ASN A CA 1
ATOM 2326 C C . ASN A 1 295 ? -8.820 12.439 -11.526 1.00 57.91 295 ASN A C 1
ATOM 2328 O O . ASN A 1 295 ? -8.869 13.576 -12.011 1.00 57.91 295 ASN A O 1
ATOM 2332 N N . ASP A 1 296 ? -8.587 12.234 -10.225 1.00 70.62 296 ASP A N 1
ATOM 2333 C CA . ASP A 1 296 ? -8.172 13.303 -9.316 1.00 70.62 296 ASP A CA 1
ATOM 2334 C C . ASP A 1 296 ? -6.682 13.169 -8.972 1.00 70.62 296 ASP A C 1
ATOM 2336 O O . ASP A 1 296 ? -6.266 12.289 -8.224 1.00 70.62 296 ASP A O 1
ATOM 2340 N N . TYR A 1 297 ? -5.870 14.097 -9.486 1.00 63.59 297 TYR A N 1
ATOM 2341 C CA . TYR A 1 297 ? -4.427 14.164 -9.217 1.00 63.59 297 TYR A CA 1
ATOM 2342 C C . TYR A 1 297 ? -4.094 14.370 -7.725 1.00 63.59 297 TYR A C 1
ATOM 2344 O O . TYR A 1 297 ? -2.934 14.294 -7.319 1.00 63.59 297 TYR A O 1
ATOM 2352 N N . LEU A 1 298 ? -5.084 14.731 -6.900 1.00 74.19 298 LEU A N 1
ATOM 2353 C CA . LEU A 1 298 ? -4.929 14.814 -5.450 1.00 74.19 298 LEU A CA 1
ATOM 2354 C C . LEU A 1 298 ? -5.065 13.453 -4.763 1.00 74.19 298 LEU A C 1
ATOM 2356 O O . LEU A 1 298 ? -4.591 13.326 -3.635 1.00 74.19 298 LEU A O 1
ATOM 2360 N N . GLU A 1 299 ? -5.669 12.474 -5.434 1.00 84.50 299 GLU A N 1
ATOM 2361 C CA . GLU A 1 299 ? -5.961 11.140 -4.916 1.00 84.50 299 GLU A CA 1
ATOM 2362 C C . GLU A 1 299 ? -4.932 10.112 -5.406 1.00 84.50 299 GLU A C 1
ATOM 2364 O O . GLU A 1 299 ? -4.474 9.309 -4.605 1.00 84.50 299 GLU A O 1
ATOM 2369 N N . PHE A 1 300 ? -4.469 10.167 -6.657 1.00 90.31 300 PHE A N 1
ATOM 2370 C CA . PHE A 1 300 ? -3.510 9.188 -7.189 1.00 90.31 300 PHE A CA 1
ATOM 2371 C C . PHE A 1 300 ? -2.328 9.865 -7.902 1.00 90.31 300 PHE A C 1
ATOM 2373 O O . PHE A 1 300 ? -2.528 10.654 -8.823 1.00 90.31 300 PHE A O 1
ATOM 2380 N N . ASP A 1 301 ? -1.091 9.573 -7.480 1.00 91.75 301 ASP A N 1
ATOM 2381 C CA . ASP A 1 301 ? 0.125 10.135 -8.092 1.00 91.75 301 ASP A CA 1
ATOM 2382 C C . ASP A 1 301 ? 1.347 9.221 -7.877 1.00 91.75 301 ASP A C 1
ATOM 2384 O O . ASP A 1 301 ? 1.774 8.949 -6.752 1.00 91.75 301 ASP A O 1
ATOM 2388 N N . LEU A 1 302 ? 1.928 8.753 -8.979 1.00 94.19 302 LEU A N 1
ATOM 2389 C CA . LEU A 1 302 ? 3.148 7.944 -9.057 1.00 94.19 302 LEU A CA 1
ATOM 2390 C C . LEU A 1 302 ? 4.254 8.650 -9.855 1.00 94.19 302 LEU A C 1
ATOM 2392 O O . LEU A 1 302 ? 5.272 8.033 -10.194 1.00 94.19 302 LEU A O 1
ATOM 2396 N N . SER A 1 303 ? 4.081 9.934 -10.179 1.00 93.94 303 SER A N 1
ATOM 2397 C CA . SER A 1 303 ? 5.018 10.715 -10.986 1.00 93.94 303 SER A CA 1
ATOM 2398 C C . SER A 1 303 ? 6.428 10.769 -10.383 1.00 93.94 303 SER A C 1
ATOM 2400 O O . SER A 1 303 ? 6.643 10.544 -9.192 1.00 93.94 303 SER A O 1
ATOM 2402 N N . TRP A 1 304 ? 7.429 11.069 -11.214 1.00 94.88 304 TRP A N 1
ATOM 2403 C CA . TRP A 1 304 ? 8.820 11.267 -10.769 1.00 94.88 304 TRP A CA 1
ATOM 2404 C C . TRP A 1 304 ? 9.463 10.078 -10.028 1.00 94.88 304 TRP A C 1
ATOM 2406 O O . TRP A 1 304 ? 10.288 10.291 -9.142 1.00 94.88 304 TRP A O 1
ATOM 2416 N N . ASN A 1 305 ? 9.122 8.846 -10.409 1.00 96.00 305 ASN A N 1
ATOM 2417 C CA . ASN A 1 305 ? 9.764 7.612 -9.942 1.00 96.00 305 ASN A CA 1
ATOM 2418 C C . ASN A 1 305 ? 10.679 7.014 -11.037 1.00 96.00 305 ASN A C 1
ATOM 2420 O O . ASN A 1 305 ? 11.011 7.679 -12.019 1.00 96.00 305 ASN A O 1
ATOM 2424 N N . LYS A 1 306 ? 11.120 5.761 -10.886 1.00 93.19 306 LYS A N 1
ATOM 2425 C CA . LYS A 1 306 ? 11.848 4.964 -11.892 1.00 93.19 306 LYS A CA 1
ATOM 2426 C C . LYS A 1 306 ? 10.965 3.853 -12.490 1.00 93.19 306 LYS A C 1
ATOM 2428 O O . LYS A 1 306 ? 11.470 2.786 -12.841 1.00 93.19 306 LYS A O 1
ATOM 2433 N N . LEU A 1 307 ? 9.650 4.073 -12.567 1.00 90.56 307 LEU A N 1
ATOM 2434 C CA . LEU A 1 307 ? 8.698 3.057 -13.017 1.00 90.56 307 LEU A CA 1
ATOM 2435 C C . LEU A 1 307 ? 8.735 2.906 -14.539 1.00 90.56 307 LEU A C 1
ATOM 2437 O O . LEU A 1 307 ? 8.716 3.887 -15.292 1.00 90.56 307 LEU A O 1
ATOM 2441 N N . CYS A 1 308 ? 8.769 1.663 -14.989 1.00 83.62 308 CYS A N 1
ATOM 2442 C CA . CYS A 1 308 ? 8.982 1.287 -16.371 1.00 83.62 308 CYS A CA 1
ATOM 2443 C C . CYS A 1 308 ? 7.677 1.187 -17.157 1.00 83.62 308 CYS A C 1
ATOM 2445 O O . CYS A 1 308 ? 6.691 0.675 -16.628 1.00 83.62 308 CYS A O 1
ATOM 2447 N N . PRO A 1 309 ? 7.667 1.656 -18.419 1.00 76.69 309 PRO A N 1
ATOM 2448 C CA . PRO A 1 309 ? 6.591 1.342 -19.339 1.00 76.69 309 PRO A CA 1
ATOM 2449 C C . PRO A 1 309 ? 6.652 -0.148 -19.730 1.00 76.69 309 PRO A C 1
ATOM 2451 O O . PRO A 1 309 ? 7.734 -0.738 -19.693 1.00 76.69 309 PRO A O 1
ATOM 2454 N N . PRO A 1 310 ? 5.534 -0.734 -20.182 1.00 73.31 310 PRO A N 1
ATOM 2455 C CA . PRO A 1 310 ? 4.233 -0.093 -20.382 1.00 73.31 310 PRO A CA 1
ATOM 2456 C C . PRO A 1 310 ? 3.529 0.231 -19.058 1.00 73.31 310 PRO A C 1
ATOM 2458 O O . PRO A 1 310 ? 3.738 -0.427 -18.045 1.00 73.31 310 PRO A O 1
ATOM 2461 N N . TYR A 1 311 ? 2.690 1.262 -19.078 1.00 81.38 311 TYR A N 1
ATOM 2462 C CA . TYR A 1 311 ? 1.868 1.631 -17.928 1.00 81.38 311 TYR A CA 1
ATOM 2463 C C . TYR A 1 311 ? 0.449 1.070 -18.115 1.00 81.38 311 TYR A C 1
ATOM 2465 O O . TYR A 1 311 ? -0.033 1.086 -19.255 1.00 81.38 311 TYR A O 1
ATOM 2473 N N . PRO A 1 312 ? -0.217 0.586 -17.046 1.00 83.31 312 PRO A N 1
ATOM 2474 C CA . PRO A 1 312 ? -1.572 0.048 -17.130 1.00 83.31 312 PRO A CA 1
ATOM 2475 C C . PRO A 1 312 ? -2.548 1.019 -17.801 1.00 83.31 312 PRO A C 1
ATOM 2477 O O . PRO A 1 312 ? -2.489 2.231 -17.605 1.00 83.31 312 PRO A O 1
ATOM 2480 N N . TYR A 1 313 ? -3.483 0.494 -18.593 1.00 79.31 313 TYR A N 1
ATOM 2481 C CA . TYR A 1 313 ? -4.383 1.321 -19.411 1.00 79.31 313 TYR A CA 1
ATOM 2482 C C . TYR A 1 313 ? -5.372 2.171 -18.593 1.00 79.31 313 TYR A C 1
ATOM 2484 O O . TYR A 1 313 ? -5.998 3.078 -19.140 1.00 79.31 313 TYR A O 1
ATOM 2492 N N . CYS A 1 314 ? -5.589 1.812 -17.326 1.00 81.44 314 CYS A N 1
ATOM 2493 C CA . CYS A 1 314 ? -6.577 2.428 -16.445 1.00 81.44 314 CYS A CA 1
ATOM 2494 C C . CYS A 1 314 ? -6.067 3.686 -15.730 1.00 81.44 314 CYS A C 1
ATOM 2496 O O . CYS A 1 314 ? -6.880 4.409 -15.158 1.00 81.44 314 CYS A O 1
ATOM 2498 N N . ILE A 1 315 ? -4.753 3.934 -15.753 1.00 82.00 315 ILE A N 1
ATOM 2499 C CA . ILE A 1 315 ? -4.130 5.118 -15.157 1.00 82.00 315 ILE A CA 1
ATOM 2500 C C . ILE A 1 315 ? -3.811 6.139 -16.249 1.00 82.00 315 ILE A C 1
ATOM 2502 O O . ILE A 1 315 ? -3.389 5.789 -17.355 1.00 82.00 315 ILE A O 1
ATOM 2506 N N . GLU A 1 316 ? -4.032 7.418 -15.963 1.00 80.06 316 GLU A N 1
ATOM 2507 C CA . GLU A 1 316 ? -3.860 8.483 -16.946 1.00 80.06 316 GLU A CA 1
ATOM 2508 C C . GLU A 1 316 ? -2.399 8.945 -17.002 1.00 80.06 316 GLU A C 1
ATOM 2510 O O . GLU A 1 316 ? -1.644 8.864 -16.036 1.00 80.06 316 GLU A O 1
ATOM 2515 N N . ALA A 1 317 ? -1.971 9.499 -18.142 1.00 72.44 317 ALA A N 1
ATOM 2516 C CA . ALA A 1 317 ? -0.577 9.925 -18.334 1.00 72.44 317 ALA A CA 1
ATOM 2517 C C . ALA A 1 317 ? -0.098 10.994 -17.335 1.00 72.44 317 ALA A C 1
ATOM 2519 O O . ALA A 1 317 ? 1.107 11.185 -17.154 1.00 72.44 317 ALA A O 1
ATOM 2520 N N . THR A 1 318 ? -1.029 11.715 -16.714 1.00 79.31 318 THR A N 1
ATOM 2521 C CA . THR A 1 318 ? -0.744 12.666 -15.637 1.00 79.31 318 THR A CA 1
ATOM 2522 C C . THR A 1 318 ? -0.243 11.987 -14.373 1.00 79.31 318 THR A C 1
ATOM 2524 O O . THR A 1 318 ? 0.596 12.562 -13.687 1.00 79.31 318 THR A O 1
ATOM 2527 N N . ASP A 1 319 ? -0.692 10.765 -14.121 1.00 81.25 319 ASP A N 1
ATOM 2528 C CA . ASP A 1 319 ? -0.526 10.061 -12.853 1.00 81.25 319 ASP A CA 1
ATOM 2529 C C . ASP A 1 319 ? 0.858 9.427 -12.729 1.00 81.25 319 ASP A C 1
ATOM 2531 O O . ASP A 1 319 ? 1.347 9.170 -11.638 1.00 81.25 319 ASP A O 1
ATOM 2535 N N . PHE A 1 320 ? 1.527 9.196 -13.857 1.00 82.38 320 PHE A N 1
ATOM 2536 C CA . PHE A 1 320 ? 2.869 8.622 -13.918 1.00 82.38 320 PHE A CA 1
ATOM 2537 C C . PHE A 1 320 ? 3.842 9.500 -14.708 1.00 82.38 320 PHE A C 1
ATOM 2539 O O . PHE A 1 320 ? 4.910 9.039 -15.099 1.00 82.38 320 PHE A O 1
ATOM 2546 N N . TRP A 1 321 ? 3.532 10.773 -14.956 1.00 87.19 321 TRP A N 1
ATOM 2547 C CA . TRP A 1 321 ? 4.428 11.659 -15.705 1.00 87.19 321 TRP A CA 1
ATOM 2548 C C . TRP A 1 321 ? 5.840 11.746 -15.077 1.00 87.19 321 TRP A C 1
ATOM 2550 O O . TRP A 1 321 ? 6.017 11.718 -13.863 1.00 87.19 321 TRP A O 1
ATOM 2560 N N . GLY A 1 322 ? 6.875 11.912 -15.907 1.00 89.25 322 GLY A N 1
ATOM 2561 C CA . GLY A 1 322 ? 8.223 12.240 -15.425 1.00 89.25 322 GLY A CA 1
ATOM 2562 C C . GLY A 1 322 ? 9.028 11.069 -14.853 1.00 89.25 322 GLY A C 1
ATOM 2563 O O . GLY A 1 322 ? 9.942 11.313 -14.069 1.00 89.25 322 GLY A O 1
ATOM 2564 N N . GLN A 1 323 ? 8.725 9.825 -15.239 1.00 92.75 323 GLN A N 1
ATOM 2565 C CA . GLN A 1 323 ? 9.532 8.661 -14.850 1.00 92.75 323 GLN A CA 1
ATOM 2566 C C . GLN A 1 323 ? 10.968 8.724 -15.396 1.00 92.75 323 GLN A C 1
ATOM 2568 O O . GLN A 1 323 ? 11.214 9.134 -16.535 1.00 92.75 323 GLN A O 1
ATOM 2573 N N . TYR A 1 324 ? 11.918 8.235 -14.603 1.00 90.00 324 TYR A N 1
ATOM 2574 C CA . TYR A 1 324 ? 13.317 8.033 -14.974 1.00 90.00 324 TYR A CA 1
ATOM 2575 C C . TYR A 1 324 ? 13.517 6.625 -15.551 1.00 90.00 324 TYR A C 1
ATOM 2577 O O . TYR A 1 324 ? 14.058 5.736 -14.901 1.00 90.00 324 TYR A O 1
ATOM 2585 N N . THR A 1 325 ? 13.095 6.422 -16.799 1.00 83.25 325 THR A N 1
ATOM 2586 C CA . THR A 1 325 ? 13.059 5.097 -17.449 1.00 83.25 325 THR A CA 1
ATOM 2587 C C . THR A 1 325 ? 14.383 4.665 -18.087 1.00 83.25 325 THR A C 1
ATOM 2589 O O . THR A 1 325 ? 14.415 3.722 -18.871 1.00 83.25 325 THR A O 1
ATOM 2592 N N . SER A 1 326 ? 15.490 5.357 -17.806 1.00 78.94 326 SER A N 1
ATOM 2593 C CA . SER A 1 326 ? 16.798 5.051 -18.410 1.00 78.94 326 SER A CA 1
ATOM 2594 C C . SER A 1 326 ? 17.384 3.709 -17.967 1.00 78.94 326 SER A C 1
ATOM 2596 O O . SER A 1 326 ? 18.310 3.222 -18.604 1.00 78.94 326 SER A O 1
ATOM 2598 N N . GLU A 1 327 ? 16.881 3.160 -16.860 1.00 70.06 327 GLU A N 1
ATOM 2599 C CA . GLU A 1 327 ? 17.291 1.874 -16.276 1.00 70.06 327 GLU A CA 1
ATOM 2600 C C . GLU A 1 327 ? 16.250 0.767 -16.520 1.00 70.06 327 GLU A C 1
ATOM 2602 O O . GLU A 1 327 ? 16.383 -0.326 -15.979 1.00 70.06 327 GLU A O 1
ATOM 2607 N N . CYS A 1 328 ? 15.204 1.041 -17.307 1.00 72.44 328 CYS A N 1
ATOM 2608 C CA . CYS A 1 328 ? 14.199 0.041 -17.645 1.00 72.44 328 CYS A CA 1
ATOM 2609 C C . CYS A 1 328 ? 14.760 -1.000 -18.607 1.00 72.44 328 CYS A C 1
ATOM 2611 O O . CYS A 1 328 ? 15.541 -0.656 -19.497 1.00 72.44 328 CYS A O 1
ATOM 2613 N N . TYR A 1 329 ? 14.342 -2.254 -18.410 1.00 64.12 329 TYR A N 1
ATOM 2614 C CA . TYR A 1 329 ? 14.735 -3.388 -19.238 1.00 64.12 329 TYR A CA 1
ATOM 2615 C C . TYR A 1 329 ? 14.547 -3.064 -20.720 1.00 64.12 329 TYR A C 1
ATOM 2617 O O . TYR A 1 329 ? 13.532 -2.492 -21.130 1.00 64.12 329 TYR A O 1
ATOM 2625 N N . GLU A 1 330 ? 15.552 -3.406 -21.522 1.00 62.81 330 GLU A N 1
ATOM 2626 C CA . GLU A 1 330 ? 15.427 -3.313 -22.967 1.00 62.81 330 GLU A CA 1
ATOM 2627 C C . GLU A 1 330 ? 14.400 -4.355 -23.433 1.00 62.81 330 GLU A C 1
ATOM 2629 O O . GLU A 1 330 ? 14.394 -5.492 -22.960 1.00 62.81 330 GLU A O 1
ATOM 2634 N N . PHE A 1 331 ? 13.511 -3.966 -24.349 1.00 71.06 331 PHE A N 1
ATOM 2635 C CA . PHE A 1 331 ? 12.536 -4.879 -24.946 1.00 71.06 331 PHE A CA 1
ATOM 2636 C C . PHE A 1 331 ? 13.217 -6.157 -25.440 1.00 71.06 331 PHE A C 1
ATOM 2638 O O . PHE A 1 331 ? 14.176 -6.094 -26.210 1.00 71.06 331 PHE A O 1
ATOM 2645 N N . GLY A 1 332 ? 12.716 -7.308 -24.990 1.00 75.19 332 GLY A N 1
ATOM 2646 C CA . GLY A 1 332 ? 13.326 -8.608 -25.246 1.00 75.19 332 GLY A CA 1
ATOM 2647 C C . GLY A 1 332 ? 14.185 -9.180 -24.122 1.00 75.19 332 GLY A C 1
ATOM 2648 O O . GLY A 1 332 ? 14.661 -10.296 -24.283 1.00 75.19 332 GLY A O 1
ATOM 2649 N N . ASP A 1 333 ? 14.361 -8.504 -22.987 1.00 84.19 333 ASP A N 1
ATOM 2650 C CA . ASP A 1 333 ? 14.862 -9.150 -21.764 1.00 84.19 333 ASP A CA 1
ATOM 2651 C C . ASP A 1 333 ? 13.702 -9.816 -21.009 1.00 84.19 333 ASP A C 1
ATOM 2653 O O . ASP A 1 333 ? 13.108 -9.258 -20.089 1.00 84.19 333 ASP A O 1
ATOM 2657 N N . ILE A 1 334 ? 13.315 -10.998 -21.479 1.00 89.62 334 ILE A N 1
ATOM 2658 C CA . ILE A 1 334 ? 12.101 -11.709 -21.059 1.00 89.62 334 ILE A CA 1
ATOM 2659 C C . ILE A 1 334 ? 12.353 -12.463 -19.748 1.00 89.62 334 ILE A C 1
ATOM 2661 O O . ILE A 1 334 ? 11.413 -12.750 -19.009 1.00 89.62 334 ILE A O 1
ATOM 2665 N N . ASN A 1 335 ? 13.609 -12.811 -19.447 1.00 85.56 335 ASN A N 1
ATOM 2666 C CA . ASN A 1 335 ? 13.979 -13.488 -18.203 1.00 85.56 335 ASN A CA 1
ATOM 2667 C C . ASN A 1 335 ? 14.470 -12.533 -17.094 1.00 85.56 335 ASN A C 1
ATOM 2669 O O . ASN A 1 335 ? 14.809 -13.017 -16.008 1.00 85.56 335 ASN A O 1
ATOM 2673 N N . TYR A 1 336 ? 14.463 -11.219 -17.351 1.00 81.38 336 TYR A N 1
ATOM 2674 C CA . TYR A 1 336 ? 14.805 -10.145 -16.415 1.00 81.38 336 TYR A CA 1
ATOM 2675 C C . TYR A 1 336 ? 16.250 -10.194 -15.901 1.00 81.38 336 TYR A C 1
ATOM 2677 O O . TYR A 1 336 ? 16.524 -9.818 -14.756 1.00 81.38 336 TYR A O 1
ATOM 2685 N N . ASP A 1 337 ? 17.187 -10.689 -16.713 1.00 78.50 337 ASP A N 1
ATOM 2686 C CA . ASP A 1 337 ? 18.599 -10.807 -16.333 1.00 78.50 337 ASP A CA 1
ATOM 2687 C C . ASP A 1 337 ? 19.474 -9.623 -16.789 1.00 78.50 337 ASP A C 1
ATOM 2689 O O . ASP A 1 337 ? 20.689 -9.616 -16.551 1.00 78.50 337 ASP A O 1
ATOM 2693 N N . LEU A 1 338 ? 18.849 -8.588 -17.362 1.00 75.44 338 LEU A N 1
ATOM 2694 C CA . LEU A 1 338 ? 19.447 -7.395 -17.969 1.00 75.44 338 LEU A CA 1
ATOM 2695 C C . LEU A 1 338 ? 20.291 -7.691 -19.216 1.00 75.44 338 LEU A C 1
ATOM 2697 O O . LEU A 1 338 ? 21.078 -6.840 -19.645 1.00 75.44 338 LEU A O 1
ATOM 2701 N N . MET A 1 339 ? 20.167 -8.878 -19.813 1.00 81.69 339 MET A N 1
ATOM 2702 C CA . MET A 1 339 ? 20.886 -9.248 -21.027 1.00 81.69 339 MET A CA 1
ATOM 2703 C C . MET A 1 339 ? 19.951 -9.878 -22.055 1.00 81.69 339 MET A C 1
ATOM 2705 O O . MET A 1 339 ? 19.674 -11.066 -21.990 1.00 81.69 339 MET A O 1
ATOM 2709 N N . ILE A 1 340 ? 19.638 -9.158 -23.133 1.00 86.19 340 ILE A N 1
ATOM 2710 C CA . ILE A 1 340 ? 18.929 -9.754 -24.275 1.00 86.19 340 ILE A CA 1
ATOM 2711 C C . ILE A 1 340 ? 19.825 -10.814 -24.936 1.00 86.19 340 ILE A C 1
ATOM 2713 O O . ILE A 1 340 ? 20.832 -10.507 -25.586 1.00 86.19 340 ILE A O 1
ATOM 2717 N N . ASN A 1 341 ? 19.485 -12.088 -24.753 1.00 91.25 341 ASN A N 1
ATOM 2718 C CA . ASN A 1 341 ? 20.265 -13.223 -25.216 1.00 91.25 341 ASN A CA 1
ATOM 2719 C C . ASN A 1 341 ? 19.391 -14.438 -25.591 1.00 91.25 341 ASN A C 1
ATOM 2721 O O . ASN A 1 341 ? 18.171 -14.389 -25.710 1.00 91.25 341 ASN A O 1
ATOM 2725 N N . ILE A 1 342 ? 20.032 -15.575 -25.874 1.00 95.50 342 ILE A N 1
ATOM 2726 C CA . ILE A 1 342 ? 19.320 -16.780 -26.325 1.00 95.50 342 ILE A CA 1
ATOM 2727 C C . ILE A 1 342 ? 18.356 -17.341 -25.266 1.00 95.50 342 ILE A C 1
ATOM 2729 O O . ILE A 1 342 ? 17.444 -18.089 -25.615 1.00 95.50 342 ILE A O 1
ATOM 2733 N N . GLN A 1 343 ? 18.558 -17.023 -23.986 1.00 94.31 343 GLN A N 1
ATOM 2734 C CA . GLN A 1 343 ? 17.669 -17.447 -22.906 1.00 94.31 343 GLN A CA 1
ATOM 2735 C C . GLN A 1 343 ? 16.294 -16.786 -23.023 1.00 94.31 343 GLN A C 1
ATOM 2737 O O . GLN A 1 343 ? 15.293 -17.484 -22.865 1.00 94.31 343 GLN A O 1
ATOM 2742 N N . ASP A 1 344 ? 16.237 -15.518 -23.424 1.00 93.00 344 ASP A N 1
ATOM 2743 C CA . ASP A 1 344 ? 14.987 -14.795 -23.671 1.00 93.00 344 ASP A CA 1
ATOM 2744 C C . ASP A 1 344 ? 14.207 -15.403 -24.828 1.00 93.00 344 ASP A C 1
ATOM 2746 O O . ASP A 1 344 ? 13.017 -15.677 -24.710 1.00 93.00 344 ASP A O 1
ATOM 2750 N N . ILE A 1 345 ? 14.899 -15.757 -25.918 1.00 95.12 345 ILE A N 1
ATOM 2751 C CA . ILE A 1 345 ? 14.292 -16.485 -27.042 1.00 95.12 345 ILE A CA 1
ATOM 2752 C C . ILE A 1 345 ? 13.676 -17.810 -26.576 1.00 95.12 345 ILE A C 1
ATOM 2754 O O . ILE A 1 345 ? 12.597 -18.191 -27.032 1.00 95.12 345 ILE A O 1
ATOM 2758 N N . ILE A 1 346 ? 14.358 -18.554 -25.701 1.00 96.19 346 ILE A N 1
ATOM 2759 C CA . ILE A 1 346 ? 13.841 -19.833 -25.195 1.00 96.19 346 ILE A CA 1
ATOM 2760 C C . ILE A 1 346 ? 12.564 -19.605 -24.380 1.00 96.19 346 ILE A C 1
ATOM 2762 O O . ILE A 1 346 ? 11.614 -20.384 -24.516 1.00 96.19 346 ILE A O 1
ATOM 2766 N N . LEU A 1 347 ? 12.531 -18.549 -23.567 1.00 93.88 347 LEU A N 1
ATOM 2767 C CA . LEU A 1 347 ? 11.374 -18.199 -22.752 1.00 93.88 347 LEU A CA 1
ATOM 2768 C C . LEU A 1 347 ? 10.198 -17.719 -23.619 1.00 93.88 347 LEU A C 1
ATOM 2770 O O . LEU A 1 347 ? 9.101 -18.260 -23.496 1.00 93.88 347 LEU A O 1
ATOM 2774 N N . LEU A 1 348 ? 10.454 -16.855 -24.603 1.00 94.50 348 LEU A N 1
ATOM 2775 C CA . LEU A 1 348 ? 9.488 -16.438 -25.626 1.00 94.50 348 LEU A CA 1
ATOM 2776 C C . LEU A 1 348 ? 8.864 -17.630 -26.361 1.00 94.50 348 LEU A C 1
ATOM 2778 O O . LEU A 1 348 ? 7.647 -17.736 -26.509 1.00 94.50 348 LEU A O 1
ATOM 2782 N N . ILE A 1 349 ? 9.696 -18.580 -26.799 1.00 95.44 349 ILE A N 1
ATOM 2783 C CA . ILE A 1 349 ? 9.228 -19.806 -27.458 1.00 95.44 349 ILE A CA 1
ATOM 2784 C C . ILE A 1 349 ? 8.343 -20.624 -26.513 1.00 95.44 349 ILE A C 1
ATOM 2786 O O . ILE A 1 349 ? 7.340 -21.190 -26.954 1.00 95.44 349 ILE A O 1
ATOM 2790 N N . SER A 1 350 ? 8.702 -20.703 -25.230 1.00 94.50 350 SER A N 1
ATOM 2791 C CA . SER A 1 350 ? 7.885 -21.378 -24.220 1.00 94.50 350 SER A CA 1
ATOM 2792 C C . SER A 1 350 ? 6.508 -20.726 -24.102 1.00 94.50 350 SER A C 1
ATOM 2794 O O . SER A 1 350 ? 5.510 -21.447 -24.129 1.00 94.50 350 SER A O 1
ATOM 2796 N N . PHE A 1 351 ? 6.442 -19.393 -24.052 1.00 93.62 351 PHE A N 1
ATOM 2797 C CA . PHE A 1 351 ? 5.188 -18.639 -24.000 1.00 93.62 351 PHE A CA 1
ATOM 2798 C C . PHE A 1 351 ? 4.296 -18.920 -25.216 1.00 93.62 351 PHE A C 1
ATOM 2800 O O . PHE A 1 351 ? 3.139 -19.317 -25.060 1.00 93.62 351 PHE A O 1
ATOM 2807 N N . ILE A 1 352 ? 4.865 -18.844 -26.423 1.00 93.12 352 ILE A N 1
ATOM 2808 C CA . ILE A 1 352 ? 4.144 -19.084 -27.683 1.00 93.12 352 ILE A CA 1
ATOM 2809 C C . ILE A 1 352 ? 3.649 -20.537 -27.794 1.00 93.12 352 ILE A C 1
ATOM 2811 O O . ILE A 1 352 ? 2.529 -20.784 -28.242 1.00 93.12 352 ILE A O 1
ATOM 2815 N N . ILE A 1 353 ? 4.471 -21.527 -27.421 1.00 94.06 353 ILE A N 1
ATOM 2816 C CA . ILE A 1 353 ? 4.127 -22.951 -27.589 1.00 94.06 353 ILE A CA 1
ATOM 2817 C C . ILE A 1 353 ? 3.146 -23.428 -26.523 1.00 94.06 353 ILE A C 1
ATOM 2819 O O . ILE A 1 353 ? 2.228 -24.192 -26.834 1.00 94.06 353 ILE A O 1
ATOM 2823 N N . ASN A 1 354 ? 3.360 -23.035 -25.268 1.00 91.12 354 ASN A N 1
ATOM 2824 C CA . ASN A 1 354 ? 2.563 -23.541 -24.156 1.00 91.12 354 ASN A CA 1
ATOM 2825 C C . ASN A 1 354 ? 1.228 -22.807 -24.011 1.00 91.12 354 ASN A C 1
ATOM 2827 O O . ASN A 1 354 ? 0.377 -23.280 -23.256 1.00 91.12 354 ASN A O 1
ATOM 2831 N N . ASN A 1 355 ? 1.025 -21.710 -24.756 1.00 76.62 355 ASN A N 1
ATOM 2832 C CA . ASN A 1 355 ? -0.147 -20.844 -24.642 1.00 76.62 355 ASN A CA 1
ATOM 2833 C C . ASN A 1 355 ? -0.390 -20.470 -23.172 1.00 76.62 355 ASN A C 1
ATOM 2835 O O . ASN A 1 355 ? -1.505 -20.588 -22.653 1.00 76.62 355 ASN A O 1
ATOM 2839 N N . THR A 1 356 ? 0.709 -20.133 -22.494 1.00 79.12 356 THR A N 1
ATOM 2840 C CA . THR A 1 356 ? 0.715 -19.715 -21.099 1.00 79.12 356 THR A CA 1
ATOM 2841 C C . THR A 1 356 ? -0.098 -18.432 -20.995 1.00 79.12 356 THR A C 1
ATOM 2843 O O . THR A 1 356 ? 0.009 -17.562 -21.858 1.00 79.12 356 THR A O 1
ATOM 2846 N N . GLN A 1 357 ? -0.937 -18.320 -19.969 1.00 83.38 357 GLN A N 1
ATOM 2847 C CA . GLN A 1 357 ? -1.516 -17.028 -19.636 1.00 83.38 357 GLN A CA 1
ATOM 2848 C C . GLN A 1 357 ? -0.383 -16.185 -19.069 1.00 83.38 357 GLN A C 1
ATOM 2850 O O . GLN A 1 357 ? 0.113 -16.499 -17.991 1.00 83.38 357 GLN A O 1
ATOM 2855 N N . LEU A 1 358 ? 0.050 -15.206 -19.851 1.00 80.88 358 LEU A N 1
ATOM 2856 C CA . LEU A 1 358 ? 1.063 -14.257 -19.434 1.00 80.88 358 LEU A CA 1
ATOM 2857 C C . LEU A 1 358 ? 0.407 -13.142 -18.644 1.00 80.88 358 LEU A C 1
ATOM 2859 O O . LEU A 1 358 ? -0.724 -12.742 -18.951 1.00 80.88 358 LEU A O 1
ATOM 2863 N N . ASP A 1 359 ? 1.128 -12.643 -17.654 1.00 75.00 359 ASP A N 1
ATOM 2864 C CA . ASP A 1 359 ? 0.838 -11.315 -17.143 1.00 75.00 359 ASP A CA 1
ATOM 2865 C C . ASP A 1 359 ? 1.197 -10.249 -18.200 1.00 75.00 359 ASP A C 1
ATOM 2867 O O . ASP A 1 359 ? 1.768 -10.521 -19.263 1.00 75.00 359 ASP A O 1
ATOM 2871 N N . PHE A 1 360 ? 0.794 -9.011 -17.943 1.00 68.44 360 PHE A N 1
ATOM 2872 C CA . PHE A 1 360 ? 0.998 -7.904 -18.872 1.00 68.44 360 PHE A CA 1
ATOM 2873 C C . PHE A 1 360 ? 2.473 -7.568 -19.111 1.00 68.44 360 PHE A C 1
ATOM 2875 O O . PHE A 1 360 ? 2.842 -7.136 -20.208 1.00 68.44 360 PHE A O 1
ATOM 2882 N N . GLN A 1 361 ? 3.325 -7.802 -18.115 1.00 70.56 361 GLN A N 1
ATOM 2883 C CA . GLN A 1 361 ? 4.755 -7.536 -18.181 1.00 70.56 361 GLN A CA 1
ATOM 2884 C C . GLN A 1 361 ? 5.451 -8.577 -19.062 1.00 70.56 361 GLN A C 1
ATOM 2886 O O . GLN A 1 361 ? 6.172 -8.212 -19.992 1.00 70.56 361 GLN A O 1
ATOM 2891 N N . GLU A 1 362 ? 5.166 -9.858 -18.826 1.00 82.88 362 GLU A N 1
ATOM 2892 C CA . GLU A 1 362 ? 5.599 -10.969 -19.661 1.00 82.88 362 GLU A CA 1
ATOM 2893 C C . GLU A 1 362 ? 5.133 -10.758 -21.099 1.00 82.88 362 GLU A C 1
ATOM 2895 O O . GLU A 1 362 ? 5.954 -10.857 -22.006 1.00 82.88 362 GLU A O 1
ATOM 2900 N N . LEU A 1 363 ? 3.861 -10.405 -21.326 1.00 84.25 363 LEU A N 1
ATOM 2901 C CA . LEU A 1 363 ? 3.332 -10.129 -22.664 1.00 84.25 363 LEU A CA 1
ATOM 2902 C C . LEU A 1 363 ? 4.079 -8.979 -23.345 1.00 84.25 363 LEU A C 1
ATOM 2904 O O . LEU A 1 363 ? 4.475 -9.113 -24.495 1.00 84.25 363 LEU A O 1
ATOM 2908 N N . THR A 1 364 ? 4.326 -7.877 -22.642 1.00 77.75 364 THR A N 1
ATOM 2909 C CA . THR A 1 364 ? 4.914 -6.687 -23.270 1.00 77.75 364 THR A CA 1
ATOM 2910 C C . THR A 1 364 ? 6.410 -6.816 -23.531 1.00 77.75 364 THR A C 1
ATOM 2912 O O . THR A 1 364 ? 6.913 -6.303 -24.527 1.00 77.75 364 THR A O 1
ATOM 2915 N N . LEU A 1 365 ? 7.149 -7.504 -22.662 1.00 83.75 365 LEU A N 1
ATOM 2916 C CA . LEU A 1 365 ? 8.567 -7.769 -22.912 1.00 83.75 365 LEU A CA 1
ATOM 2917 C C . LEU A 1 365 ? 8.789 -8.817 -23.993 1.00 83.75 365 LEU A C 1
ATOM 2919 O O . LEU A 1 365 ? 9.866 -8.854 -24.588 1.00 83.75 365 LEU A O 1
ATOM 2923 N N . SER A 1 366 ? 7.792 -9.670 -24.217 1.00 89.44 366 SER A N 1
ATOM 2924 C CA . SER A 1 366 ? 7.850 -10.754 -25.187 1.00 89.44 366 SER A CA 1
ATOM 2925 C C . SER A 1 366 ? 7.222 -10.394 -26.543 1.00 89.44 366 SER A C 1
ATOM 2927 O O . SER A 1 366 ? 7.614 -10.998 -27.540 1.00 89.44 366 SER A O 1
ATOM 2929 N N . ASP A 1 367 ? 6.338 -9.391 -26.613 1.00 89.25 367 ASP A N 1
ATOM 2930 C CA . ASP A 1 367 ? 5.840 -8.752 -27.845 1.00 89.25 367 ASP A CA 1
ATOM 2931 C C . ASP A 1 367 ? 6.841 -7.699 -28.348 1.00 89.25 367 ASP A C 1
ATOM 2933 O O . ASP A 1 367 ? 6.780 -6.508 -28.042 1.00 89.25 367 ASP A O 1
ATOM 2937 N N . ILE A 1 368 ? 7.829 -8.171 -29.101 1.00 88.94 368 ILE A N 1
ATOM 2938 C CA . ILE A 1 368 ? 8.994 -7.378 -29.508 1.00 88.94 368 ILE A CA 1
ATOM 2939 C C . ILE A 1 368 ? 8.638 -6.418 -30.645 1.00 88.94 368 ILE A C 1
ATOM 2941 O O . ILE A 1 368 ? 9.293 -5.389 -30.821 1.00 88.94 368 ILE A O 1
ATOM 2945 N N . ASN A 1 369 ? 7.633 -6.766 -31.454 1.00 85.88 369 ASN A N 1
ATOM 2946 C CA . ASN A 1 369 ? 7.230 -5.974 -32.612 1.00 85.88 369 ASN A CA 1
ATOM 2947 C C . ASN A 1 369 ? 6.006 -5.071 -32.345 1.00 85.88 369 ASN A C 1
ATOM 2949 O O . ASN A 1 369 ? 5.659 -4.276 -33.228 1.00 85.88 369 ASN A O 1
ATOM 2953 N N . TYR A 1 370 ? 5.428 -5.142 -31.141 1.00 84.44 370 TYR A N 1
ATOM 2954 C CA . TYR A 1 370 ? 4.305 -4.335 -30.658 1.00 84.44 370 TYR A CA 1
ATOM 2955 C C . TYR A 1 370 ? 3.030 -4.498 -31.486 1.00 84.44 370 TYR A C 1
ATOM 2957 O O . TYR A 1 370 ? 2.348 -3.510 -31.789 1.00 84.44 370 TYR A O 1
ATOM 2965 N N . ASP A 1 371 ? 2.737 -5.720 -31.924 1.00 86.69 371 ASP A N 1
ATOM 2966 C CA . ASP A 1 371 ? 1.511 -6.024 -32.664 1.00 86.69 371 ASP A CA 1
ATOM 2967 C C . ASP A 1 371 ? 0.398 -6.644 -31.799 1.00 86.69 371 ASP A C 1
ATOM 2969 O O . ASP A 1 371 ? -0.648 -7.032 -32.333 1.00 86.69 371 ASP A O 1
ATOM 2973 N N . ASP A 1 372 ? 0.598 -6.667 -30.476 1.00 84.44 372 ASP A N 1
ATOM 2974 C CA . ASP A 1 372 ? -0.254 -7.269 -29.448 1.00 84.44 372 ASP A CA 1
ATOM 2975 C C . ASP A 1 372 ? -0.422 -8.793 -29.622 1.00 84.44 372 ASP A C 1
ATOM 2977 O O . ASP A 1 372 ? -1.329 -9.404 -29.038 1.00 84.44 372 ASP A O 1
ATOM 2981 N N . THR A 1 373 ? 0.409 -9.446 -30.449 1.00 90.56 373 THR A N 1
ATOM 2982 C CA . THR A 1 373 ? 0.304 -10.881 -30.721 1.00 90.56 373 THR A CA 1
ATOM 2983 C C . THR A 1 373 ? 1.633 -11.616 -30.629 1.00 90.56 373 THR A C 1
ATOM 2985 O O . THR A 1 373 ? 2.436 -11.623 -31.549 1.00 90.56 373 THR A O 1
ATOM 2988 N N . LEU A 1 374 ? 1.776 -12.433 -29.587 1.00 92.56 374 LEU A N 1
ATOM 2989 C CA . LEU A 1 374 ? 2.928 -13.316 -29.435 1.00 92.56 374 LEU A CA 1
ATOM 2990 C C . LEU A 1 374 ? 3.006 -14.400 -30.507 1.00 92.56 374 LEU A C 1
ATOM 2992 O O . LEU A 1 374 ? 2.246 -15.377 -30.509 1.00 92.56 374 LEU A O 1
ATOM 2996 N N . ASN A 1 375 ? 3.956 -14.251 -31.422 1.00 93.62 375 ASN A N 1
ATOM 2997 C CA . ASN A 1 375 ? 4.137 -15.157 -32.535 1.00 93.62 375 ASN A CA 1
ATOM 2998 C C . ASN A 1 375 ? 5.601 -15.235 -33.018 1.00 93.62 375 ASN A C 1
ATOM 3000 O O . ASN A 1 375 ? 6.558 -14.829 -32.367 1.00 93.62 375 ASN A O 1
ATOM 3004 N N . VAL A 1 376 ? 5.816 -15.880 -34.167 1.00 95.69 376 VAL A N 1
ATOM 3005 C CA . VAL A 1 376 ? 7.169 -16.091 -34.705 1.00 95.69 376 VAL A CA 1
ATOM 3006 C C . VAL A 1 376 ? 7.859 -14.789 -35.133 1.00 95.69 376 VAL A C 1
ATOM 3008 O O . VAL A 1 376 ? 9.082 -14.771 -35.255 1.00 95.69 376 VAL A O 1
ATOM 3011 N N . LEU A 1 377 ? 7.102 -13.721 -35.386 1.00 94.56 377 LEU A N 1
ATOM 3012 C CA . LEU A 1 377 ? 7.637 -12.411 -35.745 1.00 94.56 377 LEU A CA 1
ATOM 3013 C C . LEU A 1 377 ? 8.401 -11.787 -34.573 1.00 94.56 377 LEU A C 1
ATOM 3015 O O . LEU A 1 377 ? 9.485 -11.260 -34.808 1.00 94.56 377 LEU A O 1
ATOM 3019 N N . ASP A 1 378 ? 7.936 -11.969 -33.338 1.00 94.31 378 ASP A N 1
ATOM 3020 C CA . ASP A 1 378 ? 8.643 -11.528 -32.129 1.00 94.31 378 ASP A CA 1
ATOM 3021 C C . ASP A 1 378 ? 9.987 -12.229 -31.978 1.00 94.31 378 ASP A C 1
ATOM 3023 O O . ASP A 1 378 ? 11.013 -11.591 -31.755 1.00 94.31 378 ASP A O 1
ATOM 3027 N N . ILE A 1 379 ? 10.004 -13.549 -32.209 1.00 95.44 379 ILE A N 1
ATOM 3028 C CA . ILE A 1 379 ? 11.232 -14.357 -32.182 1.00 95.44 379 ILE A CA 1
ATOM 3029 C C . ILE A 1 379 ? 12.233 -13.848 -33.222 1.00 95.44 379 ILE A C 1
ATOM 3031 O O . ILE A 1 379 ? 13.438 -13.813 -32.964 1.00 95.44 379 ILE A O 1
ATOM 3035 N N . ILE A 1 380 ? 11.760 -13.494 -34.419 1.00 94.25 380 ILE A N 1
ATOM 3036 C CA . ILE A 1 380 ? 12.623 -12.959 -35.477 1.00 94.25 380 ILE A CA 1
ATOM 3037 C C . ILE A 1 380 ? 13.218 -11.621 -35.037 1.00 94.25 380 ILE A C 1
ATOM 3039 O O . ILE A 1 380 ? 14.421 -11.425 -35.204 1.00 94.25 380 ILE A O 1
ATOM 3043 N N . GLU A 1 381 ? 12.411 -10.742 -34.449 1.00 92.06 381 GLU A N 1
ATOM 3044 C CA . GLU A 1 381 ? 12.849 -9.404 -34.064 1.00 92.06 381 GLU A CA 1
ATOM 3045 C C . GLU A 1 381 ? 13.871 -9.442 -32.921 1.00 92.06 381 GLU A C 1
ATOM 3047 O O . GLU A 1 381 ? 14.971 -8.913 -33.078 1.00 92.06 381 GLU A O 1
ATOM 3052 N N . ILE A 1 382 ? 13.615 -10.190 -31.841 1.00 91.38 382 ILE A N 1
ATOM 3053 C CA . ILE A 1 382 ? 14.608 -10.372 -30.765 1.00 91.38 382 ILE A CA 1
ATOM 3054 C C . ILE A 1 382 ? 15.884 -11.059 -31.269 1.00 91.38 382 ILE A C 1
ATOM 3056 O O . ILE A 1 382 ? 16.992 -10.737 -30.840 1.00 91.38 382 ILE A O 1
ATOM 3060 N N . THR A 1 383 ? 15.769 -11.972 -32.240 1.00 94.12 383 THR A N 1
ATOM 3061 C CA . THR A 1 383 ? 16.944 -12.590 -32.869 1.00 94.12 383 THR A CA 1
ATOM 3062 C C . THR A 1 383 ? 17.760 -11.555 -33.647 1.00 94.12 383 THR A C 1
ATOM 3064 O O . THR A 1 383 ? 18.990 -11.588 -33.585 1.00 94.12 383 THR A O 1
ATOM 3067 N N . ASN A 1 384 ? 17.112 -10.629 -34.360 1.00 89.88 384 ASN A N 1
ATOM 3068 C CA . ASN A 1 384 ? 17.797 -9.543 -35.066 1.00 89.88 384 ASN A CA 1
ATOM 3069 C C . ASN A 1 384 ? 18.509 -8.602 -34.086 1.00 89.88 384 ASN A C 1
ATOM 3071 O O . ASN A 1 384 ? 19.668 -8.258 -34.333 1.00 89.88 384 ASN A O 1
ATOM 3075 N N . ILE A 1 385 ? 17.866 -8.281 -32.956 1.00 85.06 385 ILE A N 1
ATOM 3076 C CA . ILE A 1 385 ? 18.452 -7.495 -31.859 1.00 85.06 385 ILE A CA 1
ATOM 3077 C C . ILE A 1 385 ? 19.725 -8.180 -31.337 1.00 85.06 385 ILE A C 1
ATOM 3079 O O . ILE A 1 385 ? 20.801 -7.582 -31.356 1.00 85.06 385 ILE A O 1
ATOM 3083 N N . ILE A 1 386 ? 19.654 -9.468 -30.979 1.00 89.31 386 ILE A N 1
ATOM 3084 C CA . ILE A 1 386 ? 20.801 -10.241 -30.460 1.00 89.31 386 ILE A CA 1
ATOM 3085 C C . ILE A 1 386 ? 21.946 -10.331 -31.476 1.00 89.31 386 ILE A C 1
ATOM 3087 O O . ILE A 1 386 ? 23.125 -10.316 -31.113 1.00 89.31 386 ILE A O 1
ATOM 3091 N N . LEU A 1 387 ? 21.621 -10.456 -32.764 1.00 90.81 387 LEU A N 1
ATOM 3092 C CA . LEU A 1 387 ? 22.615 -10.546 -33.833 1.00 90.81 387 LEU A CA 1
ATOM 3093 C C . LEU A 1 387 ? 23.184 -9.179 -34.250 1.00 90.81 387 LEU A C 1
ATOM 3095 O O . LEU A 1 387 ? 24.124 -9.152 -35.051 1.00 90.81 387 LEU A O 1
ATOM 3099 N N . GLY A 1 388 ? 22.652 -8.070 -33.723 1.00 81.25 388 GLY A N 1
ATOM 3100 C CA . GLY A 1 388 ? 23.037 -6.711 -34.108 1.00 81.25 388 GLY A CA 1
ATOM 3101 C C . GLY A 1 388 ? 22.759 -6.420 -35.584 1.00 81.25 388 GLY A C 1
ATOM 3102 O O . GLY A 1 388 ? 23.562 -5.766 -36.253 1.00 81.25 388 GLY A O 1
ATOM 3103 N N . VAL A 1 389 ? 21.680 -6.989 -36.124 1.00 76.44 389 VAL A N 1
ATOM 3104 C CA . VAL A 1 389 ? 21.243 -6.753 -37.501 1.00 76.44 389 VAL A CA 1
ATOM 3105 C C . VAL A 1 389 ? 20.252 -5.596 -37.462 1.00 76.44 389 VAL A C 1
ATOM 3107 O O . VAL A 1 389 ? 19.085 -5.803 -37.153 1.00 76.44 389 VAL A O 1
ATOM 3110 N N . ASP A 1 390 ? 20.732 -4.382 -37.738 1.00 51.16 390 ASP A N 1
ATOM 3111 C CA . ASP A 1 390 ? 19.880 -3.189 -37.827 1.00 51.16 390 ASP A CA 1
ATOM 3112 C C . ASP A 1 390 ? 18.765 -3.399 -38.877 1.00 51.16 390 ASP A C 1
ATOM 3114 O O . ASP A 1 390 ? 19.058 -3.783 -40.018 1.00 51.16 390 ASP A O 1
ATOM 3118 N N . ASN A 1 391 ? 17.512 -3.117 -38.496 1.00 51.34 391 ASN A N 1
ATOM 3119 C CA . ASN A 1 391 ? 16.370 -2.969 -39.410 1.00 51.34 391 ASN A CA 1
ATOM 3120 C C . ASN A 1 391 ? 16.369 -1.594 -40.100 1.00 51.34 391 ASN A C 1
ATOM 3122 O O . ASN A 1 391 ? 16.586 -0.570 -39.408 1.00 51.34 391 ASN A O 1
#

Sequence (391 aa):
MNKFIIYILFILFGFTLSNDCCMEQEIAISDCDGMTGCFIPQCTNDCNWESTQCWSSTGYCWCVDQNGFEIEGSSIPSWQGYPDCEDNNEGCYDLIDIQFGACEMLLGIGLYNGSCNYISGCDSIIDNVDYSSYLFNSMEECEQNCYLDECNDGFIEINDFCFHEGDYSFIQKLINNSYASQIDLGCEDWDSYCGSPNPSMDSVDSWMWVTVDGEYYNWVPNGNGIVDPLELGIQEWENGRLTSIMCGAYIYCQLSGPIPEEINELTSLRTFRLEGNYLSGYIPDTVCELDSNHNDYLEFDLSWNKLCPPYPYCIEATDFWGQYTSECYEFGDINYDLMINIQDIILLISFIINNTQLDFQELTLSDINYDDTLNVLDIIEITNIILGVDN